Protein AF-A0AA36M8M3-F1 (afdb_monomer_lite)

Radius of gyration: 32.14 Å; chains: 1; bounding box: 84×97×70 Å

Secondary structure (DSSP, 8-state):
--EEEEETTTTEEEPHHHHHHHHHH-SEEEEEE-TT-HHHHHHHHHHHHHHHHHS---EEEEEEEEGGGHHHHHHHHHHHTTT----HHHHHHHHT--TTS-HHHHHHHHHHHHHTT-EEEEEEPPHHHHHHHHT--SPP--SSTTHHHHHHHHHHHH-TT-GGGHHHHHHHHHHHHHHHHHHHHHSPSSEEEEEEHHHH-TTTSGGGGSPTT---EEEEEE-TT----TTT-SEEEEE----S-SSS--S----PPPPPP---------PPPPPPPPP----PPP----------------PPPPPPP------------------------PPP---PPPPPP--PPPPP--------HHHHHHHHHHHHHHHHHHHHH----HHHHHTT--EEEEEEEEE-TTS-EEEEEEEE--S-HHHHHHHHHHHHHTPSPPPPPTTS-SSEEEEEEEEE---

Organism: Cylicocyclus nassatus (NCBI:txid53992)

Foldseek 3Di:
DQFWKAFQVVRDTDDPVRVLVVQLPAQAEEEADQLPDLSSLVVLQVSVVSSVVVHPAAAEEEQQAAQVLFVLLVVVLVVVVVVDDDADVRVCVSSVGDVVRPCVRCRSSVRVCSVSSHRYHYLAHDPVVLVVLQPDPDADDALANCQLVQVLLFCCQQPVPCPVRSRSVLSRQRVSQLSNLVRSQPTRTSYYYYDHLQQQWCRHHNVSNHDPPRDYAYEYEDEPPDDDHCNTHRMYGHGDPPPPPDDDDDDDDDDDDDDDDDPPPPPPPDDDDDDDDDDDDDDDDDDDDDDDDDDDDDDDDDDDDDDDDDDDDDDDDDDDDDDDDDDDDDDDDDDDDDDDDDDDDDDDDDRGDDDDDDDDVVLRVLVSVQVVQQVNLLVVLQDDPPVCVVVQPWFKWKKKFWAFQQQDTPDIDTPDDRVDVSNNVRSRVSSVVSPSGHGRDPSDDPRDIDIDIDTDHDD

pLDDT: mean 72.9, std 25.91, range [24.66, 98.88]

Sequence (459 aa):
MPGKVIDLASGQPLDESMFIQRAAGAQRLLLGERHDLAGDHAGQRWLLQALHQQRPQRALVMEMIASERQPRLQRVQRWLAKGNQAEGPRLQELLDWDARWPWAAYGGLVQDATAAGIALVGGNLSRAEVNRLLASTEPVAFPVAAARQRLSAVVLAQHADAAPMLDGMLAVQYARDRRMAQVLTDAPAPALLVAGRWHVLRGTGVPGHLPPGTPALVIVLASPGEQVDASDADLLIGLHLLPLLLLVHWVATPPALPPPEQDVRISLRLLAPATPPQPIEERQADTPSQAQQARASQPTKSPPPPTPTAAREGELAASETGGRGRQPLPIAPPAAATDASPAPASITAAPPAPDAPPADFQAGAASDQWEARLMARLERYRYYPAAARSRRQQGTAWVRASIDREGRLLALRLEQSSSQPMLDDAALQTFRRAQPLPPIPAELKAPQELVVPVEYYLR

Structure (mmCIF, N/CA/C/O backbone):
data_AF-A0AA36M8M3-F1
#
_entry.id   AF-A0AA36M8M3-F1
#
loop_
_atom_site.group_PDB
_atom_site.id
_atom_site.type_symbol
_atom_site.label_atom_id
_atom_site.label_alt_id
_atom_site.label_comp_id
_atom_site.label_asym_id
_atom_site.label_entity_id
_atom_site.label_seq_id
_atom_site.pdbx_PDB_ins_code
_atom_site.Cartn_x
_atom_site.Cartn_y
_atom_site.Cartn_z
_atom_site.occupancy
_atom_site.B_iso_or_equiv
_atom_site.auth_seq_id
_atom_site.auth_comp_id
_atom_site.auth_asym_id
_atom_site.auth_atom_id
_atom_site.pdbx_PDB_model_num
ATOM 1 N N . MET A 1 1 ? 1.566 14.686 15.088 1.00 70.44 1 MET A N 1
ATOM 2 C CA . MET A 1 1 ? 1.802 14.262 13.685 1.00 70.44 1 MET A CA 1
ATOM 3 C C . MET A 1 1 ? 3.282 13.907 13.463 1.00 70.44 1 MET A C 1
ATOM 5 O O . MET A 1 1 ? 4.123 14.574 14.054 1.00 70.44 1 MET A O 1
ATOM 9 N N . PRO A 1 2 ? 3.633 12.879 12.659 1.00 74.50 2 PRO A N 1
ATOM 10 C CA . PRO A 1 2 ? 5.017 12.413 12.432 1.00 74.50 2 PRO A CA 1
ATOM 11 C C . PRO A 1 2 ? 5.796 13.199 11.353 1.00 74.50 2 PRO A C 1
ATOM 13 O O . PRO A 1 2 ? 6.971 12.931 11.101 1.00 74.50 2 PRO A O 1
ATOM 16 N N . GLY A 1 3 ? 5.148 14.144 10.675 1.00 82.69 3 GLY A N 1
ATOM 17 C CA . GLY A 1 3 ? 5.683 14.854 9.517 1.00 82.69 3 GLY A CA 1
ATOM 18 C C . GLY A 1 3 ? 4.867 16.101 9.197 1.00 82.69 3 GLY A C 1
ATOM 19 O O . GLY A 1 3 ? 3.899 16.405 9.895 1.00 82.69 3 GLY A O 1
ATOM 20 N N . LYS A 1 4 ? 5.216 16.785 8.105 1.00 89.06 4 LYS A N 1
ATOM 21 C CA . LYS A 1 4 ? 4.346 17.787 7.472 1.00 89.06 4 LYS A CA 1
ATOM 22 C C . LYS A 1 4 ? 3.384 17.084 6.517 1.00 89.06 4 LYS A C 1
ATOM 24 O O . LYS A 1 4 ? 3.817 16.237 5.742 1.00 89.06 4 LYS A O 1
ATOM 29 N N . VAL A 1 5 ? 2.111 17.466 6.538 1.00 93.56 5 VAL A N 1
ATOM 30 C CA . VAL A 1 5 ? 1.129 17.024 5.540 1.00 93.56 5 VAL A CA 1
ATOM 31 C C . VAL A 1 5 ? 1.032 18.076 4.447 1.00 93.56 5 VAL A C 1
ATOM 33 O O . VAL A 1 5 ? 0.955 19.262 4.758 1.00 93.56 5 VAL A O 1
ATOM 36 N N . ILE A 1 6 ? 0.993 17.644 3.190 1.00 94.25 6 ILE A N 1
ATOM 37 C CA . ILE A 1 6 ? 0.694 18.480 2.023 1.00 94.25 6 ILE A CA 1
ATOM 38 C C . ILE A 1 6 ? -0.545 17.908 1.328 1.00 94.25 6 ILE A C 1
ATOM 40 O O . ILE A 1 6 ? -0.621 16.701 1.088 1.00 94.25 6 ILE A O 1
ATOM 44 N N . ASP A 1 7 ? -1.506 18.770 1.004 1.00 96.25 7 ASP A N 1
ATOM 45 C CA . ASP A 1 7 ? -2.586 18.465 0.068 1.00 96.25 7 ASP A CA 1
ATOM 46 C C . ASP A 1 7 ? -2.069 18.621 -1.359 1.00 96.25 7 ASP A C 1
ATOM 48 O O . ASP A 1 7 ? -1.742 19.727 -1.794 1.00 96.25 7 ASP A O 1
ATOM 52 N N . LEU A 1 8 ? -1.966 17.509 -2.086 1.00 94.31 8 LEU A N 1
ATOM 53 C CA . LEU A 1 8 ? -1.316 17.496 -3.394 1.00 94.31 8 LEU A CA 1
ATOM 54 C C . LEU A 1 8 ? -2.120 18.264 -4.451 1.00 94.31 8 LEU A C 1
ATOM 56 O O . LEU A 1 8 ? -1.526 18.862 -5.342 1.00 94.31 8 LEU A O 1
ATOM 60 N N . ALA A 1 9 ? -3.448 18.346 -4.313 1.00 94.12 9 ALA A N 1
ATOM 61 C CA . ALA A 1 9 ? -4.297 19.078 -5.254 1.00 94.12 9 ALA A CA 1
ATOM 62 C C . ALA A 1 9 ? -4.133 20.610 -5.169 1.00 94.12 9 ALA A C 1
ATOM 64 O O . ALA A 1 9 ? -4.378 21.309 -6.150 1.00 94.12 9 ALA A O 1
ATOM 65 N N . SER A 1 10 ? -3.730 21.142 -4.009 1.00 94.62 10 SER A N 1
ATOM 66 C CA . SER A 1 10 ? -3.542 22.588 -3.780 1.00 94.62 10 SER A CA 1
ATOM 67 C C . SER A 1 10 ? -2.082 23.000 -3.549 1.00 94.62 10 SER A C 1
ATOM 69 O O . SER A 1 10 ? -1.772 24.195 -3.503 1.00 94.62 10 SER A O 1
ATOM 71 N N . GLY A 1 11 ? -1.186 22.028 -3.353 1.00 92.44 11 GLY A N 1
ATOM 72 C CA . GLY A 1 11 ? 0.197 22.237 -2.924 1.00 92.44 11 GLY A CA 1
ATOM 73 C C . GLY A 1 11 ? 0.335 22.817 -1.509 1.00 92.44 11 GLY A C 1
ATOM 74 O O . GLY A 1 11 ? 1.447 23.146 -1.099 1.00 92.44 11 GLY A O 1
ATOM 75 N N . GLN A 1 12 ? -0.766 22.981 -0.764 1.00 92.88 12 GLN A N 1
ATOM 76 C CA . GLN A 1 12 ? -0.754 23.651 0.536 1.00 92.88 12 GLN A CA 1
ATOM 77 C C . GLN A 1 12 ? -0.472 22.674 1.682 1.00 92.88 12 GLN A C 1
ATOM 79 O O . GLN A 1 12 ? -0.946 21.533 1.657 1.00 92.88 12 GLN A O 1
ATOM 84 N N . PRO A 1 13 ? 0.262 23.105 2.722 1.00 94.06 13 PRO A N 1
ATOM 85 C CA . PRO A 1 13 ? 0.390 22.322 3.937 1.00 94.06 13 PRO A CA 1
ATOM 86 C C . PRO A 1 13 ? -0.951 22.259 4.681 1.00 94.06 13 PRO A C 1
ATOM 88 O O . PRO A 1 13 ? -1.651 23.265 4.792 1.00 94.06 13 PRO A O 1
ATOM 91 N N . LEU A 1 14 ? -1.278 21.095 5.242 1.00 94.62 14 LEU A N 1
ATOM 92 C CA . LEU A 1 14 ? -2.380 20.941 6.195 1.00 94.62 14 LEU A CA 1
ATOM 93 C C . LEU A 1 14 ? -1.826 20.866 7.619 1.00 94.62 14 LEU A C 1
ATOM 95 O O . LEU A 1 14 ? -0.811 20.205 7.863 1.00 94.62 14 LEU A O 1
ATOM 99 N N . ASP A 1 15 ? -2.515 21.500 8.568 1.00 94.19 15 ASP A N 1
ATOM 100 C CA . ASP A 1 15 ? -2.278 21.230 9.984 1.00 94.19 15 ASP A CA 1
ATOM 101 C C . ASP A 1 15 ? -2.835 19.855 10.399 1.00 94.19 15 ASP A C 1
ATOM 103 O O . ASP A 1 15 ? -3.601 19.211 9.675 1.00 94.19 15 ASP A O 1
ATOM 107 N N . GLU A 1 16 ? -2.427 19.396 11.583 1.00 93.38 16 GLU A N 1
ATOM 108 C CA . GLU A 1 16 ? -2.801 18.086 12.123 1.00 93.38 16 GLU A CA 1
ATOM 109 C C . GLU A 1 16 ? -4.321 17.920 12.278 1.00 93.38 16 GLU A C 1
ATOM 111 O O . GLU A 1 16 ? -4.839 16.837 12.009 1.00 93.38 16 GLU A O 1
ATOM 116 N N . SER A 1 17 ? -5.055 18.979 12.633 1.00 93.94 17 SER A N 1
ATOM 117 C CA . SER A 1 17 ? -6.508 18.926 12.822 1.00 93.94 17 SER A CA 1
ATOM 118 C C . SER A 1 17 ? -7.260 18.820 11.493 1.00 93.94 17 SER A C 1
ATOM 120 O O . SER A 1 17 ? -8.102 17.932 11.339 1.00 93.94 17 SER A O 1
ATOM 122 N N . MET A 1 18 ? -6.895 19.638 10.498 1.00 95.62 18 MET A N 1
ATOM 123 C CA . MET A 1 18 ? -7.469 19.596 9.149 1.00 95.62 18 MET A CA 1
ATOM 124 C C . MET A 1 18 ? -7.174 18.263 8.456 1.00 95.62 18 MET A C 1
ATOM 126 O O . MET A 1 18 ? -8.061 17.660 7.843 1.00 95.62 18 MET A O 1
ATOM 130 N N . PHE A 1 19 ? -5.933 17.782 8.574 1.00 96.81 19 PHE A N 1
ATOM 131 C CA . PHE A 1 19 ? -5.524 16.487 8.044 1.00 96.81 19 PHE A CA 1
ATOM 132 C C . PHE A 1 19 ? -6.339 15.344 8.659 1.00 96.81 19 PHE A C 1
ATOM 134 O O . PHE A 1 19 ? -6.935 14.549 7.928 1.00 96.81 19 PHE A O 1
ATOM 141 N N . ILE A 1 20 ? -6.402 15.283 9.993 1.00 96.50 20 ILE A N 1
ATOM 142 C CA . ILE A 1 20 ? -7.135 14.240 10.713 1.00 96.50 20 ILE A CA 1
ATOM 143 C C . ILE A 1 20 ? -8.630 14.296 10.371 1.00 96.50 20 ILE A C 1
ATOM 145 O O . ILE A 1 20 ? -9.223 13.248 10.123 1.00 96.50 20 ILE A O 1
ATOM 149 N N . GLN A 1 21 ? -9.239 15.483 10.285 1.00 96.25 21 GLN A N 1
ATOM 150 C CA . GLN A 1 21 ? -10.648 15.639 9.912 1.00 96.25 21 GLN A CA 1
ATOM 151 C C . GLN A 1 21 ? -10.929 15.104 8.495 1.00 96.25 21 GLN A C 1
ATOM 153 O O . GLN A 1 21 ? -11.882 14.342 8.302 1.00 96.25 21 GLN A O 1
ATOM 158 N N . ARG A 1 22 ? -10.075 15.430 7.511 1.00 96.38 22 ARG A N 1
ATOM 159 C CA . ARG A 1 22 ? -10.176 14.907 6.133 1.00 96.38 22 ARG A CA 1
ATOM 160 C C . ARG A 1 22 ? -9.988 13.389 6.085 1.00 96.38 22 ARG A C 1
ATOM 162 O O . ARG A 1 22 ? -10.770 12.701 5.432 1.00 96.38 22 ARG A O 1
ATOM 169 N N . ALA A 1 23 ? -8.999 12.859 6.804 1.00 97.50 23 ALA A N 1
ATOM 170 C CA . ALA A 1 23 ? -8.724 11.425 6.867 1.00 97.50 23 ALA A CA 1
ATOM 171 C C . ALA A 1 23 ? -9.836 10.636 7.587 1.00 97.50 23 ALA A C 1
ATOM 173 O O . ALA A 1 23 ? -10.206 9.539 7.162 1.00 97.50 23 ALA A O 1
ATOM 174 N N . ALA A 1 24 ? -10.430 11.208 8.637 1.00 97.25 24 ALA A N 1
ATOM 175 C CA . ALA A 1 24 ? -11.559 10.625 9.355 1.00 97.25 24 ALA A CA 1
ATOM 176 C C . ALA A 1 24 ? -12.837 10.570 8.497 1.00 97.25 24 ALA A C 1
ATOM 178 O O . ALA A 1 24 ? -13.593 9.607 8.613 1.00 97.25 24 ALA A O 1
ATOM 179 N N . GLY A 1 25 ? -13.056 11.530 7.592 1.00 97.06 25 GLY A N 1
ATOM 180 C CA . GLY A 1 25 ? -14.197 11.518 6.665 1.00 97.06 25 GLY A CA 1
ATOM 181 C C . GLY A 1 25 ? -14.199 10.356 5.655 1.00 97.06 25 GLY A C 1
ATOM 182 O O . GLY A 1 25 ? -15.254 10.005 5.122 1.00 97.06 25 GLY A O 1
ATOM 183 N N . ALA A 1 26 ? -13.048 9.726 5.398 1.00 97.62 26 ALA A N 1
ATOM 184 C CA . ALA A 1 26 ? -12.915 8.670 4.399 1.00 97.62 26 ALA A CA 1
ATOM 185 C C . ALA A 1 26 ? -13.432 7.299 4.889 1.00 97.62 26 ALA A C 1
ATOM 187 O O . ALA A 1 26 ? -12.993 6.773 5.914 1.00 97.62 26 ALA A O 1
ATOM 188 N N . GLN A 1 27 ? -14.318 6.674 4.102 1.00 97.69 27 GLN A N 1
ATOM 189 C CA . GLN A 1 27 ? -14.813 5.302 4.331 1.00 97.69 27 GLN A CA 1
ATOM 190 C C . GLN A 1 27 ? -13.809 4.220 3.897 1.00 97.69 27 GLN A C 1
ATOM 192 O O . GLN A 1 27 ? -13.818 3.096 4.417 1.00 97.69 27 GLN A O 1
ATOM 197 N N . ARG A 1 28 ? -12.946 4.570 2.937 1.00 98.31 28 ARG A N 1
ATOM 198 C CA . ARG A 1 28 ? -11.810 3.791 2.445 1.00 98.31 28 ARG A CA 1
ATOM 199 C C . ARG A 1 28 ? -10.594 4.709 2.434 1.00 98.31 28 ARG A C 1
ATOM 201 O O . ARG A 1 28 ? -10.620 5.752 1.783 1.00 98.31 28 ARG A O 1
ATOM 208 N N . LEU A 1 29 ? -9.556 4.329 3.167 1.00 98.62 29 LEU A N 1
ATOM 209 C CA . LEU A 1 29 ? -8.282 5.038 3.203 1.00 98.62 29 LEU A CA 1
ATOM 210 C C . LEU A 1 29 ? -7.180 4.059 2.806 1.00 98.62 29 LEU A C 1
ATOM 212 O O . LEU A 1 29 ? -7.146 2.941 3.316 1.00 98.62 29 LEU A O 1
ATOM 216 N N . LEU A 1 30 ? -6.295 4.475 1.908 1.00 98.88 30 LEU A N 1
ATOM 217 C CA . LEU A 1 30 ? -5.091 3.741 1.544 1.00 98.88 30 LEU A CA 1
ATOM 218 C C . LEU A 1 30 ? -3.883 4.531 2.045 1.00 98.88 30 LEU A C 1
ATOM 220 O O . LEU A 1 30 ? -3.779 5.724 1.767 1.00 98.88 30 LEU A O 1
ATOM 224 N N . LEU A 1 31 ? -2.987 3.869 2.771 1.00 98.75 31 LEU A N 1
ATOM 225 C CA . LEU A 1 31 ? -1.735 4.432 3.255 1.00 98.75 31 LEU A CA 1
ATOM 226 C C . LEU A 1 31 ? -0.558 3.682 2.625 1.00 98.75 31 LEU A C 1
ATOM 228 O O . LEU A 1 31 ? -0.352 2.499 2.900 1.00 98.75 31 LEU A O 1
ATOM 232 N N . GLY A 1 32 ? 0.193 4.389 1.784 1.00 96.81 32 GLY A N 1
ATOM 233 C CA . GLY A 1 32 ? 1.379 3.886 1.101 1.00 96.81 32 GLY A CA 1
ATOM 234 C C . GLY A 1 32 ? 2.633 4.060 1.939 1.00 96.81 32 GLY A C 1
ATOM 235 O O . GLY A 1 32 ? 2.974 5.190 2.293 1.00 96.81 32 GLY A O 1
ATOM 236 N N . GLU A 1 33 ? 3.326 2.958 2.207 1.00 91.19 33 GLU A N 1
ATOM 237 C CA . GLU A 1 33 ? 4.606 2.931 2.919 1.00 91.19 33 GLU A CA 1
ATOM 238 C C . GLU A 1 33 ? 5.786 2.498 2.037 1.00 91.19 33 GLU A C 1
ATOM 240 O O . GLU A 1 33 ? 5.624 1.904 0.967 1.00 91.19 33 GLU A O 1
ATOM 245 N N . ARG A 1 34 ? 6.994 2.741 2.545 1.00 88.56 34 ARG A N 1
ATOM 246 C CA . ARG A 1 34 ? 8.229 2.048 2.174 1.00 88.56 34 ARG A CA 1
ATOM 247 C C . ARG A 1 34 ? 8.563 1.072 3.301 1.00 88.56 34 ARG A C 1
ATOM 249 O O . ARG A 1 34 ? 8.795 1.487 4.434 1.00 88.56 34 ARG A O 1
ATOM 256 N N . HIS A 1 35 ? 8.524 -0.226 2.995 1.00 81.38 35 HIS A N 1
ATOM 257 C CA . HIS A 1 35 ? 8.500 -1.302 3.997 1.00 81.38 35 HIS A CA 1
ATOM 258 C C . HIS A 1 35 ? 9.738 -1.380 4.915 1.00 81.38 35 HIS A C 1
ATOM 260 O O . HIS A 1 35 ? 9.701 -2.057 5.942 1.00 81.38 35 HIS A O 1
ATOM 266 N N . ASP A 1 36 ? 10.842 -0.735 4.548 1.00 76.81 36 ASP A N 1
ATOM 267 C CA . ASP A 1 36 ? 12.129 -0.739 5.245 1.00 76.81 36 ASP A CA 1
ATOM 268 C C . ASP A 1 36 ? 12.342 0.476 6.171 1.00 76.81 36 ASP A C 1
ATOM 270 O O . ASP A 1 36 ? 13.250 0.465 7.005 1.00 76.81 36 ASP A O 1
ATOM 274 N N . LEU A 1 37 ? 11.497 1.510 6.081 1.00 81.44 37 LEU A N 1
ATOM 275 C CA . LEU A 1 37 ? 11.687 2.758 6.818 1.00 81.44 37 LEU A CA 1
ATOM 276 C C . LEU A 1 37 ? 10.875 2.809 8.116 1.00 81.44 37 LEU A C 1
ATOM 278 O O . LEU A 1 37 ? 9.662 2.998 8.118 1.00 81.44 37 LEU A O 1
ATOM 282 N N . ALA A 1 38 ? 11.581 2.790 9.250 1.00 81.06 38 ALA A N 1
ATOM 283 C CA . ALA A 1 38 ? 10.986 2.900 10.587 1.00 81.06 38 ALA A CA 1
ATOM 284 C C . ALA A 1 38 ? 10.108 4.157 10.789 1.00 81.06 38 ALA A C 1
ATOM 286 O O . ALA A 1 38 ? 9.175 4.143 11.594 1.00 81.06 38 ALA A O 1
ATOM 287 N N . GLY A 1 39 ? 10.387 5.244 10.058 1.00 84.94 39 GLY A N 1
ATOM 288 C CA . GLY A 1 39 ? 9.549 6.446 10.051 1.00 84.94 39 GLY A CA 1
ATOM 289 C C . GLY A 1 39 ? 8.165 6.206 9.436 1.00 84.94 39 GLY A C 1
ATOM 290 O O . GLY A 1 39 ? 7.172 6.724 9.949 1.00 84.94 39 GLY A O 1
ATOM 291 N N . ASP A 1 40 ? 8.081 5.377 8.394 1.00 89.94 40 ASP A N 1
ATOM 292 C CA . ASP A 1 40 ? 6.823 5.013 7.745 1.00 89.94 40 ASP A CA 1
ATOM 293 C C . ASP A 1 40 ? 5.989 4.132 8.690 1.00 89.94 40 ASP A C 1
ATOM 295 O O . ASP A 1 40 ? 4.802 4.405 8.884 1.00 89.94 40 ASP A O 1
ATOM 299 N N . HIS A 1 41 ? 6.610 3.157 9.371 1.00 90.69 41 HIS A N 1
ATOM 300 C CA . HIS A 1 41 ? 5.949 2.320 10.390 1.00 90.69 41 HIS A CA 1
ATOM 301 C C . HIS A 1 41 ? 5.414 3.147 11.566 1.00 90.69 41 HIS A C 1
ATOM 303 O O . HIS A 1 41 ? 4.274 2.961 12.003 1.00 90.69 41 HIS A O 1
ATOM 309 N N . ALA A 1 42 ? 6.202 4.113 12.053 1.00 89.50 42 ALA A N 1
ATOM 310 C CA . ALA A 1 42 ? 5.757 5.058 13.076 1.00 89.50 42 ALA A CA 1
ATOM 311 C C . ALA A 1 42 ? 4.577 5.917 12.584 1.00 89.50 42 ALA A C 1
ATOM 313 O O . ALA A 1 42 ? 3.621 6.143 13.331 1.00 89.50 42 ALA A O 1
ATOM 314 N N . GLY A 1 43 ? 4.606 6.345 11.316 1.00 93.88 43 GLY A N 1
ATOM 315 C CA . GLY A 1 43 ? 3.529 7.103 10.685 1.00 93.88 43 GLY A CA 1
ATOM 316 C C . GLY A 1 43 ? 2.222 6.320 10.546 1.00 93.88 43 GLY A C 1
ATOM 317 O O . GLY A 1 43 ? 1.161 6.856 10.867 1.00 93.88 43 GLY A O 1
ATOM 318 N N . GLN A 1 44 ? 2.290 5.042 10.160 1.00 97.06 44 GLN A N 1
ATOM 319 C CA . GLN A 1 44 ? 1.135 4.132 10.117 1.00 97.06 44 GLN A CA 1
ATOM 320 C C . GLN A 1 44 ? 0.482 3.988 11.489 1.00 97.06 44 GLN A C 1
ATOM 322 O O . GLN A 1 44 ? -0.736 4.127 11.621 1.00 97.06 44 GLN A O 1
ATOM 327 N N . ARG A 1 45 ? 1.301 3.726 12.516 1.00 96.62 45 ARG A N 1
ATOM 328 C CA . ARG A 1 45 ? 0.830 3.515 13.886 1.00 96.62 45 ARG A CA 1
ATOM 329 C C . ARG A 1 45 ? 0.158 4.771 14.437 1.00 96.62 45 ARG A C 1
ATOM 331 O O . ARG A 1 45 ? -0.962 4.692 14.935 1.00 96.62 45 ARG A O 1
ATOM 338 N N . TRP A 1 46 ? 0.794 5.932 14.269 1.00 96.88 46 TRP A N 1
ATOM 339 C CA . TRP A 1 46 ? 0.205 7.213 14.659 1.00 96.88 46 TRP A CA 1
ATOM 340 C C . TRP A 1 46 ? -1.107 7.500 13.911 1.00 96.88 46 TRP A C 1
ATOM 342 O O . TRP A 1 46 ? -2.082 7.897 14.547 1.00 96.88 46 TRP A O 1
ATOM 352 N N . LEU A 1 47 ? -1.181 7.253 12.594 1.00 97.88 47 LEU A N 1
ATOM 353 C CA . LEU A 1 47 ? -2.407 7.508 11.830 1.00 97.88 47 LEU A CA 1
ATOM 354 C C . LEU A 1 47 ? -3.563 6.610 12.291 1.00 97.88 47 LEU A C 1
ATOM 356 O O . LEU A 1 47 ? -4.679 7.101 12.458 1.00 97.88 47 LEU A O 1
ATOM 360 N N . LEU A 1 48 ? -3.312 5.317 12.531 1.00 98.19 48 LEU A N 1
ATOM 361 C CA . LEU A 1 48 ? -4.333 4.396 13.041 1.00 98.19 48 LEU A CA 1
ATOM 362 C C . LEU A 1 48 ? -4.896 4.881 14.387 1.00 98.19 48 LEU A C 1
ATOM 364 O O . LEU A 1 48 ? -6.115 4.924 14.560 1.00 98.19 48 LEU A O 1
ATOM 368 N N . GLN A 1 49 ? -4.016 5.274 15.313 1.00 96.81 49 GLN A N 1
ATOM 369 C CA . GLN A 1 49 ? -4.395 5.800 16.626 1.00 96.81 49 GLN A CA 1
ATOM 370 C C . GLN A 1 49 ? -5.205 7.101 16.505 1.00 96.81 49 GLN A C 1
ATOM 372 O O . GLN A 1 49 ? -6.282 7.207 17.093 1.00 96.81 49 GLN A O 1
ATOM 377 N N . ALA A 1 50 ? -4.734 8.061 15.703 1.00 96.56 50 ALA A N 1
ATOM 378 C CA . ALA A 1 50 ? -5.406 9.342 15.485 1.00 96.56 50 ALA A CA 1
ATOM 379 C C . ALA A 1 50 ? -6.802 9.169 14.858 1.00 96.56 50 ALA A C 1
ATOM 381 O O . ALA A 1 50 ? -7.768 9.786 15.307 1.00 96.56 50 ALA A O 1
ATOM 382 N N . LEU A 1 51 ? -6.944 8.279 13.868 1.00 97.56 51 LEU A N 1
ATOM 383 C CA . LEU A 1 51 ? -8.240 7.951 13.267 1.00 97.56 51 LEU A CA 1
ATOM 384 C C . LEU A 1 51 ? -9.192 7.296 14.273 1.00 97.56 51 LEU A C 1
ATOM 386 O O . LEU A 1 51 ? -10.367 7.658 14.309 1.00 97.56 51 LEU A O 1
ATOM 390 N N . HIS A 1 52 ? -8.696 6.359 15.090 1.00 95.88 52 HIS A N 1
ATOM 391 C CA . HIS A 1 52 ? -9.505 5.661 16.091 1.00 95.88 52 HIS A CA 1
ATO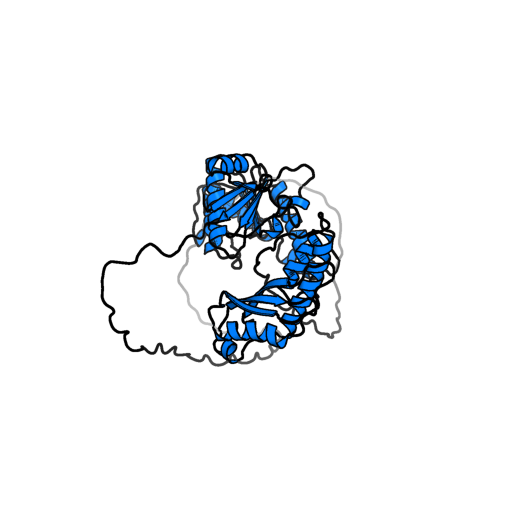M 392 C C . HIS A 1 52 ? -10.012 6.598 17.202 1.00 95.88 52 HIS A C 1
ATOM 394 O O . HIS A 1 52 ? -11.125 6.417 17.689 1.00 95.88 52 HIS A O 1
ATOM 400 N N . GLN A 1 53 ? -9.241 7.631 17.564 1.00 95.56 53 GLN A N 1
ATOM 401 C CA . GLN A 1 53 ? -9.668 8.663 18.520 1.00 95.56 53 GLN A CA 1
ATOM 402 C C . GLN A 1 53 ? -10.814 9.540 17.990 1.00 95.56 53 GLN A C 1
ATOM 404 O O . GLN A 1 53 ? -11.655 9.973 18.773 1.00 95.56 53 GLN A O 1
ATOM 409 N N . GLN A 1 54 ? -10.866 9.798 16.680 1.00 96.75 54 GLN A N 1
ATOM 410 C CA . GLN A 1 54 ? -11.910 10.637 16.072 1.00 96.75 54 GLN A CA 1
ATOM 411 C C . GLN A 1 54 ? -13.177 9.868 15.703 1.00 96.75 54 GLN A C 1
ATOM 413 O O . GLN A 1 54 ? -14.270 10.432 15.686 1.00 96.75 54 GLN A O 1
ATOM 418 N N . ARG A 1 55 ? -13.043 8.589 15.344 1.00 96.12 55 ARG A N 1
ATOM 419 C CA . ARG A 1 55 ? -14.173 7.746 14.949 1.00 96.12 55 ARG A CA 1
ATOM 420 C C . ARG A 1 55 ? -13.855 6.259 15.109 1.00 96.12 55 ARG A C 1
ATOM 422 O O . ARG A 1 55 ? -12.705 5.863 14.927 1.00 96.12 55 ARG A O 1
ATOM 429 N N . PRO A 1 56 ? -14.866 5.392 15.301 1.00 95.12 56 PRO A N 1
ATOM 430 C CA . PRO A 1 56 ? -14.668 3.947 15.262 1.00 95.12 56 PRO A CA 1
ATOM 431 C C . PRO A 1 56 ? -14.000 3.507 13.950 1.00 95.12 56 PRO A C 1
ATOM 433 O O . PRO A 1 56 ? -14.618 3.508 12.886 1.00 95.12 56 PRO A O 1
ATOM 436 N N . GLN A 1 57 ? -12.724 3.128 14.013 1.00 97.44 57 GLN A N 1
ATOM 437 C CA . GLN A 1 57 ? -12.046 2.418 12.929 1.00 97.44 57 GLN A CA 1
ATOM 438 C C . GLN A 1 57 ? -12.535 0.966 12.950 1.00 97.44 57 GLN A C 1
ATOM 440 O O . GLN A 1 57 ? -12.539 0.335 14.006 1.00 97.44 57 GLN A O 1
ATOM 445 N N . ARG A 1 58 ? -12.994 0.436 11.812 1.00 97.81 58 ARG A N 1
ATOM 446 C CA . ARG A 1 58 ? -13.692 -0.860 11.775 1.00 97.81 58 ARG A CA 1
ATOM 447 C C . ARG A 1 58 ? -12.849 -1.980 11.186 1.00 97.81 58 ARG A C 1
ATOM 449 O O . ARG A 1 58 ? -12.973 -3.108 11.657 1.00 97.81 58 ARG A O 1
ATOM 456 N N . ALA A 1 59 ? -11.960 -1.673 10.244 1.00 98.44 59 ALA A N 1
ATOM 457 C CA . ALA A 1 59 ? -10.998 -2.635 9.714 1.00 98.44 59 ALA A CA 1
ATOM 458 C C . ALA A 1 59 ? -9.611 -2.028 9.451 1.00 98.44 59 ALA A C 1
ATOM 460 O O . ALA A 1 59 ? -9.491 -0.857 9.081 1.00 98.44 59 ALA A O 1
ATOM 461 N N . LEU A 1 60 ? -8.580 -2.858 9.598 1.00 98.69 60 LEU A N 1
ATOM 462 C CA . LEU A 1 60 ? -7.220 -2.636 9.121 1.00 98.69 60 LEU A CA 1
ATOM 463 C C . LEU A 1 60 ? -6.867 -3.789 8.169 1.00 98.69 60 LEU A C 1
ATOM 465 O O . LEU A 1 60 ? -6.721 -4.940 8.585 1.00 98.69 60 LEU A O 1
ATOM 469 N N . VAL A 1 61 ? -6.765 -3.469 6.884 1.00 98.75 61 VAL A N 1
ATOM 470 C CA . VAL A 1 61 ? -6.311 -4.369 5.823 1.00 98.75 61 VAL A CA 1
ATOM 471 C C . VAL A 1 61 ? -4.798 -4.211 5.686 1.00 98.75 61 VAL A C 1
ATOM 473 O O . VAL A 1 61 ? -4.298 -3.089 5.639 1.00 98.75 61 VAL A O 1
ATOM 476 N N . MET A 1 62 ? -4.062 -5.320 5.632 1.00 98.62 62 MET A N 1
ATOM 477 C CA . MET A 1 62 ? -2.596 -5.301 5.568 1.00 98.62 62 MET A CA 1
ATOM 478 C C . MET A 1 62 ? -2.086 -6.161 4.414 1.00 98.62 62 MET A C 1
ATOM 480 O O . MET A 1 62 ? -2.387 -7.356 4.350 1.00 98.62 62 MET A O 1
ATOM 484 N N . GLU A 1 63 ? -1.255 -5.585 3.547 1.00 97.12 63 GLU A N 1
ATOM 485 C CA . GLU A 1 63 ? -0.522 -6.323 2.506 1.00 97.12 63 GLU A CA 1
ATOM 486 C C . GLU A 1 63 ? 0.418 -7.392 3.106 1.00 97.12 63 GLU A C 1
ATOM 488 O O . GLU A 1 63 ? 0.674 -8.447 2.526 1.00 97.12 63 GLU A O 1
ATOM 493 N N . MET A 1 64 ? 0.882 -7.164 4.331 1.00 95.94 64 MET A N 1
ATOM 494 C CA . MET A 1 64 ? 1.808 -8.040 5.043 1.00 95.94 64 MET A CA 1
ATOM 495 C C . MET A 1 64 ? 1.173 -9.393 5.425 1.00 95.94 64 MET A C 1
ATOM 497 O O . MET A 1 64 ? 1.872 -10.359 5.735 1.00 95.94 64 MET A O 1
ATOM 501 N N . ILE A 1 65 ? -0.160 -9.491 5.369 1.00 93.88 65 ILE A N 1
ATOM 502 C CA . ILE A 1 65 ? -0.930 -10.686 5.712 1.00 93.88 65 ILE A CA 1
ATOM 503 C C . ILE A 1 65 ? -1.501 -11.315 4.431 1.00 93.88 65 ILE A C 1
ATOM 505 O O . ILE A 1 65 ? -2.397 -10.777 3.776 1.00 93.88 65 ILE A O 1
ATOM 509 N N . ALA A 1 66 ? -0.999 -12.505 4.108 1.00 89.50 66 ALA A N 1
ATOM 510 C CA . ALA A 1 66 ? -1.445 -13.319 2.982 1.00 89.50 66 ALA A CA 1
ATOM 511 C C . ALA A 1 66 ? -2.769 -14.060 3.278 1.00 89.50 66 ALA A C 1
ATOM 513 O O . ALA A 1 66 ? -3.037 -14.460 4.416 1.00 89.50 66 ALA A O 1
ATOM 514 N N . SER A 1 67 ? -3.616 -14.229 2.258 1.00 90.75 67 SER A N 1
ATOM 515 C CA . SER A 1 67 ? -5.003 -14.714 2.397 1.00 90.75 67 SER A CA 1
ATOM 516 C C . SER A 1 67 ? -5.181 -16.086 3.073 1.00 90.75 67 SER A C 1
ATOM 518 O O . SER A 1 67 ? -6.169 -16.291 3.779 1.00 90.75 67 SER A O 1
ATOM 520 N N . GLU A 1 68 ? -4.221 -17.006 2.956 1.00 88.94 68 GLU A N 1
ATOM 521 C CA . GLU A 1 68 ? -4.221 -18.305 3.646 1.00 88.94 68 GLU A CA 1
ATOM 522 C C . GLU A 1 68 ? -4.122 -18.171 5.175 1.00 88.94 68 GLU A C 1
ATOM 524 O O . GLU A 1 68 ? -4.541 -19.071 5.906 1.00 88.94 68 GLU A O 1
ATOM 529 N N . ARG A 1 69 ? -3.647 -17.023 5.681 1.00 91.38 69 ARG A N 1
ATOM 530 C CA . ARG A 1 69 ? -3.619 -16.708 7.118 1.00 91.38 69 ARG A CA 1
ATOM 531 C C . ARG A 1 69 ? -4.972 -16.210 7.644 1.00 91.38 69 ARG A C 1
ATOM 533 O O . ARG A 1 69 ? -5.203 -16.271 8.855 1.00 91.38 69 ARG A O 1
ATOM 540 N N . GLN A 1 70 ? -5.906 -15.792 6.779 1.00 92.50 70 GLN A N 1
ATOM 541 C CA . GLN A 1 70 ? -7.194 -15.205 7.189 1.00 92.50 70 GLN A CA 1
ATOM 542 C C . GLN A 1 70 ? -8.023 -16.100 8.140 1.00 92.50 70 GLN A C 1
ATOM 544 O O . GLN A 1 70 ? -8.525 -15.581 9.142 1.00 92.50 70 GLN A O 1
ATOM 549 N N . PRO A 1 71 ? -8.134 -17.434 7.948 1.00 94.00 71 PRO A N 1
ATOM 550 C CA . PRO A 1 71 ? -8.867 -18.292 8.881 1.00 94.00 71 PRO A CA 1
ATOM 551 C C . PRO A 1 71 ? -8.217 -18.376 10.269 1.00 94.00 71 PRO A C 1
ATOM 553 O O . PRO A 1 71 ? -8.918 -18.564 11.265 1.00 94.00 71 PRO A O 1
ATOM 556 N N . ARG A 1 72 ? -6.883 -18.245 10.365 1.00 94.00 72 ARG A N 1
ATOM 557 C CA . ARG A 1 72 ? -6.164 -18.185 11.649 1.00 94.00 72 ARG A CA 1
ATOM 558 C C . ARG A 1 72 ? -6.381 -16.832 12.317 1.00 94.00 72 ARG A C 1
ATOM 560 O O . ARG A 1 72 ? -6.780 -16.793 13.479 1.00 94.00 72 ARG A O 1
ATOM 567 N N . LEU A 1 73 ? -6.245 -15.752 11.554 1.00 93.94 73 LEU A N 1
ATOM 568 C CA . LEU A 1 73 ? -6.499 -14.378 11.984 1.00 93.94 73 LEU A CA 1
ATOM 569 C C . LEU A 1 73 ? -7.918 -14.206 12.564 1.00 93.94 73 LEU A C 1
ATOM 571 O O . LEU A 1 73 ? -8.090 -13.627 13.634 1.00 93.94 73 LEU A O 1
ATOM 575 N N . GLN A 1 74 ? -8.935 -14.798 11.931 1.00 94.88 74 GLN A N 1
ATOM 576 C CA . GLN A 1 74 ? -10.317 -14.826 12.436 1.00 94.88 74 GLN A CA 1
ATOM 577 C C . GLN A 1 74 ? -10.514 -15.690 13.695 1.00 94.88 74 GLN A C 1
ATOM 579 O O . GLN A 1 74 ? -11.465 -15.464 14.447 1.00 94.88 74 GLN A O 1
ATOM 584 N N . ARG A 1 75 ? -9.682 -16.713 13.941 1.00 96.94 75 ARG A N 1
ATOM 585 C CA . ARG A 1 75 ? -9.717 -17.469 15.209 1.00 96.94 75 ARG A CA 1
ATOM 586 C C . ARG A 1 75 ? -9.118 -16.649 16.346 1.00 96.94 75 ARG A C 1
ATOM 588 O O . ARG A 1 75 ? -9.746 -16.566 17.395 1.00 96.94 75 ARG A O 1
ATOM 595 N N . VAL A 1 76 ? -7.968 -16.008 16.120 1.00 96.00 76 VAL A N 1
ATOM 596 C CA . VAL A 1 76 ? -7.307 -15.157 17.125 1.00 96.00 76 VAL A CA 1
ATOM 597 C C . VAL A 1 76 ? -8.198 -13.977 17.506 1.00 96.00 76 VAL A C 1
ATOM 599 O O . VAL A 1 76 ? -8.469 -13.790 18.685 1.00 96.00 76 VAL A O 1
ATOM 602 N N . GLN A 1 77 ? -8.764 -13.256 16.534 1.00 94.62 77 GLN A N 1
ATOM 603 C CA . GLN A 1 77 ? -9.673 -12.137 16.818 1.00 94.62 77 GLN A CA 1
ATOM 604 C C . GLN A 1 77 ? -10.920 -12.563 17.609 1.00 94.62 77 GLN A C 1
ATOM 606 O O . GLN A 1 77 ? -11.285 -11.903 18.576 1.00 94.62 77 GLN A O 1
ATOM 611 N N . ARG A 1 78 ? -11.544 -13.704 17.274 1.00 96.25 78 ARG A N 1
ATOM 612 C CA . ARG A 1 78 ? -12.675 -14.250 18.054 1.00 96.25 78 ARG A CA 1
ATOM 613 C C . ARG A 1 78 ? -12.284 -14.738 19.450 1.00 96.25 78 ARG A C 1
ATOM 615 O O . ARG A 1 78 ? -13.150 -14.826 20.314 1.00 96.25 78 ARG A O 1
ATOM 622 N N . TRP A 1 79 ? -11.022 -15.099 19.667 1.00 96.94 79 TRP A N 1
ATOM 623 C CA . TRP A 1 79 ? -10.499 -15.467 20.981 1.00 96.94 79 TRP A CA 1
ATOM 624 C C . TRP A 1 79 ? -10.232 -14.217 21.831 1.00 96.94 79 TRP A C 1
ATOM 626 O O . TRP A 1 79 ? -10.715 -14.149 22.961 1.00 96.94 79 TRP A O 1
ATOM 636 N N . LEU A 1 80 ? -9.594 -13.188 21.263 1.00 95.38 80 LEU A N 1
ATOM 637 C CA . LEU A 1 80 ? -9.402 -11.878 21.903 1.00 95.38 80 LEU A CA 1
ATOM 638 C C . LEU A 1 80 ? -10.745 -11.225 22.276 1.00 95.38 80 LEU A C 1
ATOM 640 O O . LEU A 1 80 ? -10.937 -10.814 23.416 1.00 95.38 80 LEU A O 1
ATOM 644 N N . ALA A 1 81 ? -11.733 -11.255 21.374 1.00 94.06 81 ALA A N 1
ATOM 645 C CA . ALA A 1 81 ? -13.083 -10.728 21.612 1.00 94.06 81 ALA A CA 1
ATOM 646 C C . ALA A 1 81 ? -13.856 -11.412 22.765 1.00 94.06 81 ALA A C 1
ATOM 648 O O . ALA A 1 81 ? -14.904 -10.919 23.173 1.00 94.06 81 ALA A O 1
ATOM 649 N N . LYS A 1 82 ? -13.356 -12.531 23.310 1.00 96.31 82 LYS A N 1
ATOM 650 C CA . LYS A 1 82 ? -13.874 -13.170 24.536 1.00 96.31 82 LYS A CA 1
ATOM 651 C C . LYS A 1 82 ? -13.182 -12.678 25.820 1.00 96.31 82 LYS A C 1
ATOM 653 O O . LYS A 1 82 ? -13.312 -13.325 26.852 1.00 96.31 82 LYS A O 1
ATOM 658 N N . GLY A 1 83 ? -12.427 -11.580 25.755 1.00 94.81 83 GLY A N 1
ATOM 659 C CA . GLY A 1 83 ? -11.676 -11.018 26.884 1.00 94.81 83 GLY A CA 1
ATOM 660 C C . GLY A 1 83 ? -10.308 -11.664 27.124 1.00 94.81 83 GLY A C 1
ATOM 661 O O . GLY A 1 83 ? -9.698 -11.422 28.161 1.00 94.81 83 GLY A O 1
ATOM 662 N N . ASN A 1 84 ? -9.813 -12.485 26.192 1.00 95.56 84 ASN A N 1
ATOM 663 C CA . ASN A 1 84 ? -8.453 -13.018 26.279 1.00 95.56 84 ASN A CA 1
ATOM 664 C C . ASN A 1 84 ? -7.437 -11.965 25.815 1.00 95.56 84 ASN A C 1
ATOM 666 O O . ASN A 1 84 ? -7.734 -11.164 24.931 1.00 95.56 84 ASN A O 1
ATOM 670 N N . GLN A 1 85 ? -6.222 -12.013 26.359 1.00 92.44 85 GLN A N 1
ATOM 671 C CA . GLN A 1 85 ? -5.146 -11.074 26.038 1.00 92.44 85 GLN A CA 1
ATOM 672 C C . GLN A 1 85 ? -3.939 -11.798 25.435 1.00 92.44 85 GLN A C 1
ATOM 674 O O . GLN A 1 85 ? -3.574 -12.895 25.863 1.00 92.44 85 GLN A O 1
ATOM 679 N N . ALA A 1 86 ? -3.308 -11.172 24.443 1.00 92.44 86 ALA A N 1
ATOM 680 C CA . ALA A 1 86 ? -2.007 -11.570 23.924 1.00 92.44 86 ALA A CA 1
ATOM 681 C C . ALA A 1 86 ? -1.305 -10.365 23.299 1.00 92.44 86 ALA A C 1
ATOM 683 O O . ALA A 1 86 ? -1.892 -9.652 22.490 1.00 92.44 86 ALA A O 1
ATOM 684 N N . GLU A 1 87 ? -0.031 -10.192 23.632 1.00 91.69 87 GLU A N 1
ATOM 685 C CA . GLU A 1 87 ? 0.807 -9.082 23.178 1.00 91.69 87 GLU A CA 1
ATOM 686 C C . GLU A 1 87 ? 2.195 -9.597 22.774 1.00 91.69 87 GLU A C 1
ATOM 688 O O . GLU A 1 87 ? 2.521 -10.775 22.973 1.00 91.69 87 GLU A O 1
ATOM 693 N N . GLY A 1 88 ? 3.021 -8.723 22.191 1.00 92.56 88 GLY A N 1
ATOM 694 C CA . GLY A 1 88 ? 4.429 -9.014 21.921 1.00 92.56 88 GLY A CA 1
ATOM 695 C C . GLY A 1 88 ? 4.644 -10.317 21.130 1.00 92.56 88 GLY A C 1
ATOM 696 O O . GLY A 1 88 ? 3.899 -10.585 20.181 1.00 92.56 88 GLY A O 1
ATOM 697 N N . PRO A 1 89 ? 5.634 -11.146 21.515 1.00 92.94 89 PRO A N 1
ATOM 698 C CA . PRO A 1 89 ? 5.899 -12.437 20.876 1.00 92.94 89 PRO A CA 1
ATOM 699 C C . PRO A 1 89 ? 4.717 -13.417 20.924 1.00 92.94 89 PRO A C 1
ATOM 701 O O . PRO A 1 89 ? 4.558 -14.229 20.015 1.00 92.94 89 PRO A O 1
ATOM 704 N N . ARG A 1 90 ? 3.851 -13.344 21.947 1.00 93.81 90 ARG A N 1
ATOM 705 C CA . ARG A 1 90 ? 2.705 -14.259 22.058 1.00 93.81 90 ARG A CA 1
ATOM 706 C C . ARG A 1 90 ? 1.635 -13.948 21.017 1.00 93.81 90 ARG A C 1
ATOM 708 O O . ARG A 1 90 ? 1.060 -14.871 20.445 1.00 93.81 90 ARG A O 1
ATOM 715 N N . LEU A 1 91 ? 1.387 -12.668 20.735 1.00 93.88 91 LEU A N 1
ATOM 716 C CA . LEU A 1 91 ? 0.493 -12.280 19.643 1.00 93.88 91 LEU A CA 1
ATOM 717 C C . LEU A 1 91 ? 1.081 -12.679 18.281 1.00 93.88 91 LEU A C 1
ATOM 719 O O . LEU A 1 91 ? 0.366 -13.249 17.461 1.00 93.88 91 LEU A O 1
ATOM 723 N N . GLN A 1 92 ? 2.386 -12.466 18.077 1.00 95.56 92 GLN A N 1
ATOM 724 C CA . GLN A 1 92 ? 3.112 -12.883 16.870 1.00 95.56 92 GLN A CA 1
ATOM 725 C C . GLN A 1 92 ? 2.936 -14.387 16.577 1.00 95.56 92 GLN A C 1
ATOM 727 O O . GLN A 1 92 ? 2.578 -14.773 15.462 1.00 95.56 92 GLN A O 1
ATOM 732 N N . GLU A 1 93 ? 3.134 -15.234 17.592 1.00 93.56 93 GLU A N 1
ATOM 733 C CA . GLU A 1 93 ? 2.962 -16.691 17.522 1.00 93.56 93 GLU A CA 1
ATOM 734 C C . GLU A 1 93 ? 1.498 -17.090 17.262 1.00 93.56 93 GLU A C 1
ATOM 736 O O . GLU A 1 93 ? 1.206 -17.912 16.388 1.00 93.56 93 GLU A O 1
ATOM 741 N N . LEU A 1 94 ? 0.541 -16.492 17.982 1.00 93.06 94 LEU A N 1
ATOM 742 C CA . LEU A 1 94 ? -0.884 -16.787 17.804 1.00 93.06 94 LEU A CA 1
ATOM 743 C C . LEU A 1 94 ? -1.367 -16.447 16.394 1.00 93.06 94 LEU A C 1
ATOM 745 O O . LEU A 1 94 ? -2.128 -17.221 15.813 1.00 93.06 94 LEU A O 1
ATOM 749 N N . LEU A 1 95 ? -0.893 -15.342 15.820 1.00 91.75 95 LEU A N 1
ATOM 750 C CA . LEU A 1 95 ? -1.197 -14.947 14.447 1.00 91.75 95 LEU A CA 1
ATOM 751 C C . LEU A 1 95 ? -0.491 -15.818 13.396 1.00 91.75 95 LEU A C 1
ATOM 753 O O . LEU A 1 95 ? -0.977 -15.877 12.269 1.00 91.75 95 LEU A O 1
ATOM 757 N N . ASP A 1 96 ? 0.587 -16.523 13.770 1.00 90.44 96 ASP A N 1
ATOM 758 C CA . ASP A 1 96 ? 1.574 -17.091 12.837 1.00 90.44 96 ASP A CA 1
ATOM 759 C C . ASP A 1 96 ? 2.034 -16.000 11.866 1.00 90.44 96 ASP A C 1
ATOM 761 O O . ASP A 1 96 ? 1.733 -16.011 10.670 1.00 90.44 96 ASP A O 1
ATOM 765 N N . TRP A 1 97 ? 2.651 -14.963 12.436 1.00 91.31 97 TRP A N 1
ATOM 766 C CA . TRP A 1 97 ? 3.138 -13.821 11.675 1.00 91.31 97 TRP A CA 1
ATOM 767 C C . TRP A 1 97 ? 4.257 -14.241 10.718 1.00 91.31 97 TRP A C 1
ATOM 769 O O . TRP A 1 97 ? 5.173 -14.976 11.088 1.00 91.31 97 TRP A O 1
ATOM 779 N N . ASP A 1 98 ? 4.199 -13.755 9.480 1.00 85.00 98 ASP A N 1
ATOM 780 C CA . ASP A 1 98 ? 5.168 -14.125 8.457 1.00 85.00 98 ASP A CA 1
ATOM 781 C C . ASP A 1 98 ? 6.523 -13.458 8.726 1.00 85.00 98 ASP A C 1
ATOM 783 O O . ASP A 1 98 ? 6.646 -12.236 8.678 1.00 85.00 98 ASP A O 1
ATOM 787 N N . ALA A 1 99 ? 7.551 -14.265 8.999 1.00 82.50 99 ALA A N 1
ATOM 788 C CA . ALA A 1 99 ? 8.874 -13.789 9.408 1.00 82.50 99 ALA A CA 1
ATOM 789 C C . ALA A 1 99 ? 9.603 -12.926 8.357 1.00 82.50 99 ALA A C 1
ATOM 791 O O . ALA A 1 99 ? 10.601 -12.291 8.691 1.00 82.50 99 ALA A O 1
ATOM 792 N N . ARG A 1 100 ? 9.113 -12.872 7.107 1.00 81.31 100 ARG A N 1
ATOM 793 C CA . ARG A 1 100 ? 9.604 -11.934 6.081 1.00 81.31 100 ARG A CA 1
ATOM 794 C C . ARG A 1 100 ? 9.286 -10.474 6.413 1.00 81.31 100 ARG A C 1
ATOM 796 O O . ARG A 1 100 ? 10.006 -9.591 5.965 1.00 81.31 100 ARG A O 1
ATOM 803 N N . TRP A 1 101 ? 8.242 -10.229 7.202 1.00 84.75 101 TRP A N 1
ATOM 804 C CA . TRP A 1 101 ? 7.871 -8.905 7.690 1.00 84.75 101 TRP A CA 1
ATOM 805 C C . TRP A 1 101 ? 8.378 -8.744 9.127 1.00 84.75 101 TRP A C 1
ATOM 807 O O . TRP A 1 101 ? 7.883 -9.445 10.015 1.00 84.75 101 TRP A O 1
ATOM 817 N N . PRO A 1 102 ? 9.343 -7.852 9.412 1.00 87.62 102 PRO A N 1
ATOM 818 C CA . PRO A 1 102 ? 9.905 -7.729 10.753 1.00 87.62 102 PRO A CA 1
ATOM 819 C C . PRO A 1 102 ? 8.830 -7.390 11.793 1.00 87.62 102 PRO A C 1
ATOM 821 O O . PRO A 1 102 ? 8.174 -6.352 11.716 1.00 87.62 102 PRO A O 1
ATOM 824 N N . TRP A 1 103 ? 8.663 -8.236 12.814 1.00 91.88 103 TRP A N 1
ATOM 825 C CA . TRP A 1 103 ? 7.680 -7.975 13.877 1.00 91.88 103 TRP A CA 1
ATOM 826 C C . TRP A 1 103 ? 7.992 -6.692 14.665 1.00 91.88 103 TRP A C 1
ATOM 828 O O . TRP A 1 103 ? 7.079 -6.035 15.151 1.00 91.88 103 TRP A O 1
ATOM 838 N N . ALA A 1 104 ? 9.263 -6.283 14.728 1.00 91.12 104 ALA A N 1
ATOM 839 C CA . ALA A 1 104 ? 9.665 -5.003 15.311 1.00 91.12 104 ALA A CA 1
ATOM 840 C C . ALA A 1 104 ? 9.087 -3.779 14.565 1.00 91.12 104 ALA A C 1
ATOM 842 O O . ALA A 1 104 ? 8.848 -2.756 15.197 1.00 91.12 104 ALA A O 1
ATOM 843 N N . ALA A 1 105 ? 8.832 -3.895 13.256 1.00 87.75 105 ALA A N 1
ATOM 844 C CA . ALA A 1 105 ? 8.209 -2.850 12.444 1.00 87.75 105 ALA A CA 1
ATOM 845 C C . ALA A 1 105 ? 6.676 -2.864 12.583 1.00 87.75 105 ALA A C 1
ATOM 847 O O . ALA A 1 105 ? 6.060 -1.876 12.978 1.00 87.75 105 ALA A O 1
ATOM 848 N N . TYR A 1 106 ? 6.055 -4.015 12.312 1.00 96.31 106 TYR A N 1
ATOM 849 C CA . TYR A 1 106 ? 4.596 -4.116 12.162 1.00 96.31 106 TYR A CA 1
ATOM 850 C C . TYR A 1 106 ? 3.844 -4.516 13.436 1.00 96.31 106 TYR A C 1
ATOM 852 O O . TYR A 1 106 ? 2.645 -4.261 13.554 1.00 96.31 106 TYR A O 1
ATOM 860 N N . GLY A 1 107 ? 4.522 -5.127 14.409 1.00 96.06 107 GLY A N 1
ATOM 861 C CA . GLY A 1 107 ? 3.894 -5.701 15.598 1.00 96.06 107 GLY A CA 1
ATOM 862 C C . GLY A 1 107 ? 3.154 -4.677 16.454 1.00 96.06 107 GLY A C 1
ATOM 863 O O . GLY A 1 107 ? 2.086 -4.990 16.969 1.00 96.06 107 GLY A O 1
ATOM 864 N N . GLY A 1 108 ? 3.659 -3.442 16.550 1.00 96.75 108 GLY A N 1
ATOM 865 C CA . GLY A 1 108 ? 2.981 -2.356 17.268 1.00 96.75 108 GLY A CA 1
ATOM 866 C C . GLY A 1 108 ? 1.668 -1.920 16.607 1.00 96.75 108 GLY A C 1
ATOM 867 O O . GLY A 1 108 ? 0.674 -1.724 17.298 1.00 96.75 108 GLY A O 1
ATOM 868 N N . LEU A 1 109 ? 1.631 -1.841 15.272 1.00 97.94 109 LEU A N 1
ATOM 869 C CA . LEU A 1 109 ? 0.414 -1.532 14.510 1.00 97.94 109 LEU A CA 1
ATOM 870 C C . LEU A 1 109 ? -0.640 -2.646 14.661 1.00 97.94 109 LEU A C 1
ATOM 872 O O . LEU A 1 109 ? -1.824 -2.374 14.854 1.00 97.94 109 LEU A O 1
ATOM 876 N N . VAL A 1 110 ? -0.194 -3.905 14.616 1.00 97.81 110 VAL A N 1
ATOM 877 C CA . VAL A 1 110 ? -1.038 -5.094 14.820 1.00 97.81 110 VAL A CA 1
ATOM 878 C C . VAL A 1 110 ? -1.602 -5.137 16.244 1.00 97.81 110 VAL A C 1
ATOM 880 O O . VAL A 1 110 ? -2.797 -5.379 16.412 1.00 97.81 110 VAL A O 1
ATOM 883 N N . GLN A 1 111 ? -0.771 -4.873 17.258 1.00 96.69 111 GLN A N 1
ATOM 884 C CA . GLN A 1 111 ? -1.181 -4.801 18.665 1.00 96.69 111 GLN A CA 1
ATOM 885 C C . GLN A 1 111 ? -2.258 -3.738 18.872 1.00 96.69 111 GLN A C 1
ATOM 887 O O . GLN A 1 111 ? -3.338 -4.077 19.355 1.00 96.69 111 GLN A O 1
ATOM 892 N N . ASP A 1 112 ? -2.011 -2.501 18.431 1.00 96.31 112 ASP A N 1
ATOM 893 C CA . ASP A 1 112 ? -2.963 -1.392 18.551 1.00 96.31 112 ASP A CA 1
ATOM 894 C C . ASP A 1 112 ? -4.314 -1.737 17.916 1.00 96.31 112 ASP A C 1
ATOM 896 O O . ASP A 1 112 ? -5.358 -1.548 18.540 1.00 96.31 112 ASP A O 1
ATOM 900 N N . ALA A 1 113 ? -4.304 -2.311 16.707 1.00 96.88 113 ALA A N 1
ATOM 901 C CA . ALA A 1 113 ? -5.520 -2.748 16.033 1.00 96.88 113 ALA A CA 1
ATOM 902 C C . ALA A 1 113 ? -6.284 -3.808 16.843 1.00 96.88 113 ALA A C 1
ATOM 904 O O . ALA A 1 113 ? -7.493 -3.676 17.042 1.00 96.88 113 ALA A O 1
ATOM 905 N N . THR A 1 114 ? -5.592 -4.833 17.356 1.00 94.56 114 THR A N 1
ATOM 906 C CA . THR A 1 114 ? -6.235 -5.880 18.166 1.00 94.56 114 THR A CA 1
ATOM 907 C C . THR A 1 114 ? -6.766 -5.378 19.506 1.00 94.56 114 THR A C 1
ATOM 909 O O . THR A 1 114 ? -7.873 -5.756 19.885 1.00 94.56 114 THR A O 1
ATOM 912 N N . ALA A 1 115 ? -6.025 -4.509 20.199 1.00 92.88 115 ALA A N 1
ATOM 913 C CA . ALA A 1 115 ? -6.427 -3.930 21.480 1.00 92.88 115 ALA A CA 1
ATOM 914 C C . ALA A 1 115 ? -7.645 -3.004 21.327 1.00 92.88 115 ALA A C 1
ATOM 916 O O . ALA A 1 115 ? -8.544 -3.011 22.165 1.00 92.88 115 ALA A O 1
ATOM 917 N N . ALA A 1 116 ? -7.715 -2.271 20.214 1.00 94.19 116 ALA A N 1
ATOM 918 C CA . ALA A 1 116 ? -8.833 -1.407 19.847 1.00 94.19 116 ALA A CA 1
ATOM 919 C C . ALA A 1 116 ? -10.042 -2.156 19.235 1.00 94.19 116 ALA A C 1
ATOM 921 O O . ALA A 1 116 ? -11.017 -1.522 18.826 1.00 94.19 116 ALA A O 1
ATOM 922 N N . GLY A 1 117 ? -9.993 -3.491 19.126 1.00 94.12 117 GLY A N 1
ATOM 923 C CA . GLY A 1 117 ? -11.064 -4.301 18.528 1.00 94.12 117 GLY A CA 1
ATOM 924 C C . GLY A 1 117 ? -11.275 -4.073 17.023 1.00 94.12 117 GLY A C 1
ATOM 925 O O . GLY A 1 117 ? -12.341 -4.394 16.493 1.00 94.12 117 GLY A O 1
ATOM 926 N N . ILE A 1 118 ? -10.280 -3.511 16.332 1.00 97.38 118 ILE A N 1
ATOM 927 C CA . ILE A 1 118 ? -10.309 -3.228 14.894 1.00 97.38 118 ILE A CA 1
ATOM 928 C C . ILE A 1 118 ? -10.110 -4.543 14.135 1.00 97.38 118 ILE A C 1
ATOM 930 O O . ILE A 1 118 ? -9.183 -5.300 14.423 1.00 97.38 118 ILE A O 1
ATOM 934 N N . ALA A 1 119 ? -10.958 -4.817 13.138 1.00 96.94 119 ALA A N 1
ATOM 935 C CA . ALA A 1 119 ? -10.869 -6.062 12.387 1.00 96.94 119 ALA A CA 1
ATOM 936 C C . ALA A 1 119 ? -9.590 -6.107 11.531 1.00 96.94 119 ALA A C 1
ATOM 938 O O . ALA A 1 119 ? -9.470 -5.376 10.549 1.00 96.94 119 ALA A O 1
ATOM 939 N N . LEU A 1 120 ? -8.652 -6.989 11.872 1.00 97.25 120 LEU A N 1
ATOM 940 C CA . LEU A 1 120 ? -7.487 -7.290 11.043 1.00 97.25 120 LEU A CA 1
ATOM 941 C C . LEU A 1 120 ? -7.887 -8.182 9.862 1.00 97.25 120 LEU A C 1
ATOM 943 O O . LEU A 1 120 ? -8.531 -9.227 10.042 1.00 97.25 120 LEU A O 1
ATOM 947 N N . VAL A 1 121 ? -7.458 -7.791 8.661 1.00 98.00 121 VAL A N 1
ATOM 948 C CA . VAL A 1 121 ? -7.767 -8.489 7.406 1.00 98.00 121 VAL A CA 1
ATOM 949 C C . VAL A 1 121 ? -6.524 -8.605 6.520 1.00 98.00 121 VAL A C 1
ATOM 951 O O . VAL A 1 121 ? -5.768 -7.649 6.352 1.00 98.00 121 VAL A O 1
ATOM 954 N N . GLY A 1 122 ? -6.312 -9.784 5.937 1.00 97.00 122 GLY A N 1
ATOM 955 C CA . GLY A 1 122 ? -5.239 -10.040 4.984 1.00 97.00 122 GLY A CA 1
ATOM 956 C C . GLY A 1 122 ? -5.552 -9.503 3.598 1.00 97.00 122 GLY A C 1
ATOM 957 O O . GLY A 1 122 ? -6.507 -9.947 2.964 1.00 97.00 122 GLY A O 1
ATOM 958 N N . GLY A 1 123 ? -4.740 -8.556 3.131 1.00 94.88 123 GLY A N 1
ATOM 959 C CA . GLY A 1 123 ? -4.888 -7.936 1.817 1.00 94.88 123 GLY A CA 1
ATOM 960 C C . GLY A 1 123 ? -4.237 -8.718 0.674 1.00 94.88 123 GLY A C 1
ATOM 961 O O . GLY A 1 123 ? -4.569 -8.474 -0.478 1.00 94.88 123 GLY A O 1
ATOM 962 N N . ASN A 1 124 ? -3.317 -9.647 0.948 1.00 93.12 124 ASN A N 1
ATOM 963 C CA . ASN A 1 124 ? -2.406 -10.178 -0.075 1.00 93.12 124 ASN A CA 1
ATOM 964 C C . ASN A 1 124 ? -2.788 -11.587 -0.567 1.00 93.12 124 ASN A C 1
ATOM 966 O O . ASN A 1 124 ? -3.564 -12.325 0.050 1.00 93.12 124 ASN A O 1
ATOM 970 N N . LEU A 1 125 ? -2.228 -11.964 -1.712 1.00 87.12 125 LEU A N 1
ATOM 971 C CA . LEU A 1 125 ? -2.329 -13.297 -2.297 1.00 87.12 125 LEU A CA 1
ATOM 972 C C . LEU A 1 125 ? -1.614 -14.341 -1.439 1.00 87.12 125 LEU A C 1
ATOM 974 O O . LEU A 1 125 ? -0.643 -14.037 -0.747 1.00 87.12 125 LEU A O 1
ATOM 978 N N . SER A 1 126 ? -2.053 -15.591 -1.552 1.00 87.81 126 SER A N 1
ATOM 979 C CA . SER A 1 126 ? -1.337 -16.727 -0.975 1.00 87.81 126 SER A CA 1
ATOM 980 C C . SER A 1 126 ? -0.051 -17.070 -1.719 1.00 87.81 126 SER A C 1
ATOM 982 O O . SER A 1 126 ? 0.092 -16.798 -2.915 1.00 87.81 126 SER A O 1
ATOM 984 N N . ARG A 1 127 ? 0.889 -17.744 -1.042 1.00 80.94 127 ARG A N 1
ATOM 985 C CA . ARG A 1 127 ? 2.143 -18.200 -1.675 1.00 80.94 127 ARG A CA 1
ATOM 986 C C . ARG A 1 127 ? 1.872 -19.128 -2.865 1.00 80.94 127 ARG A C 1
ATOM 988 O O . ARG A 1 127 ? 2.598 -19.064 -3.852 1.00 80.94 127 ARG A O 1
ATOM 995 N N . ALA A 1 128 ? 0.806 -19.930 -2.809 1.00 81.56 128 ALA A N 1
ATOM 996 C CA . ALA A 1 128 ? 0.380 -20.792 -3.911 1.00 81.56 128 ALA A CA 1
ATOM 997 C C . ALA A 1 128 ? -0.153 -20.001 -5.123 1.00 81.56 128 ALA A C 1
ATOM 999 O O . ALA A 1 128 ? 0.144 -20.355 -6.263 1.00 81.56 128 ALA A O 1
ATOM 1000 N N . GLU A 1 129 ? -0.907 -18.920 -4.898 1.00 87.50 129 GLU A N 1
ATOM 1001 C CA . GLU A 1 129 ? -1.352 -18.015 -5.968 1.00 87.50 129 GLU A CA 1
ATOM 1002 C C . GLU A 1 129 ? -0.172 -17.255 -6.585 1.00 87.50 129 GLU A C 1
ATOM 1004 O O . GLU A 1 129 ? -0.047 -17.231 -7.808 1.00 87.50 129 GLU A O 1
ATOM 1009 N N . VAL A 1 130 ? 0.728 -16.709 -5.757 1.00 81.00 130 VAL A N 1
ATOM 1010 C CA . VAL A 1 130 ? 1.941 -16.007 -6.213 1.00 81.00 130 VAL A CA 1
ATOM 1011 C C . VAL A 1 130 ? 2.815 -16.920 -7.071 1.00 81.00 130 VAL A C 1
ATOM 1013 O O . VAL A 1 130 ? 3.181 -16.534 -8.175 1.00 81.00 130 VAL A O 1
ATOM 1016 N N . ASN A 1 131 ? 3.110 -18.142 -6.614 1.00 78.56 131 ASN A N 1
ATOM 1017 C CA . ASN A 1 131 ? 3.943 -19.083 -7.368 1.00 78.56 131 ASN A CA 1
ATOM 1018 C C . ASN A 1 131 ? 3.319 -19.457 -8.726 1.00 78.56 131 ASN A C 1
ATOM 1020 O O . ASN A 1 131 ? 4.043 -19.608 -9.705 1.00 78.56 131 ASN A O 1
ATOM 1024 N N . ARG A 1 132 ? 1.985 -19.588 -8.796 1.00 85.12 132 ARG A N 1
ATOM 1025 C CA . ARG A 1 132 ? 1.266 -19.883 -10.046 1.00 85.12 132 ARG A CA 1
ATOM 1026 C C . ARG A 1 132 ? 1.333 -18.715 -11.032 1.00 85.12 132 ARG A C 1
ATOM 1028 O O . ARG A 1 132 ? 1.546 -18.938 -12.215 1.00 85.12 132 ARG A O 1
ATOM 1035 N N . LEU A 1 133 ? 1.147 -17.488 -10.545 1.00 81.88 133 LEU A N 1
ATOM 1036 C CA . LEU A 1 133 ? 1.174 -16.274 -11.365 1.00 81.88 133 LEU A CA 1
ATOM 1037 C C . LEU A 1 133 ? 2.587 -15.911 -11.830 1.00 81.88 133 LEU A C 1
ATOM 1039 O O . LEU A 1 133 ? 2.750 -15.442 -12.948 1.00 81.88 133 LEU A O 1
ATOM 1043 N N . LEU A 1 134 ? 3.610 -16.181 -11.016 1.00 75.50 134 LEU A N 1
ATOM 1044 C CA . LEU A 1 134 ? 5.007 -15.909 -11.362 1.00 75.50 134 LEU A CA 1
ATOM 1045 C C . LEU A 1 134 ? 5.515 -16.766 -12.538 1.00 75.50 134 LEU A C 1
ATOM 1047 O O . LEU A 1 134 ? 6.466 -16.377 -13.205 1.00 75.50 134 LEU A O 1
ATOM 1051 N N . ALA A 1 135 ? 4.870 -17.906 -12.804 1.00 77.12 135 ALA A N 1
ATOM 1052 C CA . ALA A 1 135 ? 5.114 -18.739 -13.983 1.00 77.12 135 ALA A CA 1
ATOM 1053 C C . ALA A 1 135 ? 4.346 -18.272 -15.242 1.00 77.12 135 ALA A C 1
ATOM 1055 O O . ALA A 1 135 ? 4.468 -18.898 -16.293 1.00 77.12 135 ALA A O 1
ATOM 1056 N N . SER A 1 136 ? 3.539 -17.208 -15.146 1.00 80.62 136 SER A N 1
ATOM 1057 C CA . SER A 1 136 ? 2.810 -16.640 -16.282 1.00 80.62 136 SER A CA 1
ATOM 1058 C C . SER A 1 136 ? 3.743 -15.880 -17.220 1.00 80.62 136 SER A C 1
ATOM 1060 O O . SER A 1 136 ? 4.568 -15.081 -16.784 1.00 80.62 136 SER A O 1
ATOM 1062 N N . THR A 1 137 ? 3.537 -16.077 -18.517 1.00 81.19 137 THR A N 1
ATOM 1063 C CA . THR A 1 137 ? 4.098 -15.261 -19.605 1.00 81.19 137 THR A CA 1
ATOM 1064 C C . THR A 1 137 ? 3.030 -14.408 -20.297 1.00 81.19 137 THR A C 1
ATOM 1066 O O . THR A 1 137 ? 3.358 -13.585 -21.145 1.00 81.19 137 THR A O 1
ATOM 1069 N N . GLU A 1 138 ? 1.757 -14.566 -19.914 1.00 84.81 138 GLU A N 1
ATOM 1070 C CA . GLU A 1 138 ? 0.643 -13.783 -20.450 1.00 84.81 138 GLU A CA 1
ATOM 1071 C C . GLU A 1 138 ? 0.687 -12.332 -19.935 1.00 84.81 138 GLU A C 1
ATOM 1073 O O . GLU A 1 138 ? 0.713 -12.123 -18.712 1.00 84.81 138 GLU A O 1
ATOM 1078 N N . PRO A 1 139 ? 0.657 -11.319 -20.822 1.00 83.00 139 PRO A N 1
ATOM 1079 C CA . PRO A 1 139 ? 0.707 -9.922 -20.421 1.00 83.00 139 PRO A CA 1
ATOM 1080 C C . PRO A 1 139 ? -0.617 -9.472 -19.796 1.00 83.00 139 PRO A C 1
ATOM 1082 O O . PRO A 1 139 ? -1.689 -9.575 -20.393 1.00 83.00 139 PRO A O 1
ATOM 1085 N N . VAL A 1 140 ? -0.545 -8.893 -18.597 1.00 89.88 140 VAL A N 1
ATOM 1086 C CA . VAL A 1 140 ? -1.715 -8.307 -17.926 1.00 89.88 140 VAL A CA 1
ATOM 1087 C C . VAL A 1 140 ? -2.025 -6.889 -18.416 1.00 89.88 140 VAL A C 1
ATOM 1089 O O . VAL A 1 140 ? -1.139 -6.035 -18.523 1.00 89.88 140 VAL A O 1
ATOM 1092 N N . ALA A 1 141 ? -3.311 -6.627 -18.659 1.00 92.81 141 ALA A N 1
ATOM 1093 C CA . ALA A 1 141 ? -3.846 -5.300 -18.945 1.00 92.81 141 ALA A CA 1
ATOM 1094 C C . ALA A 1 141 ? -4.238 -4.598 -17.633 1.00 92.81 141 ALA A C 1
ATOM 1096 O O . ALA A 1 141 ? -5.225 -4.964 -16.991 1.00 92.81 141 ALA A O 1
ATOM 1097 N N . PHE A 1 142 ? -3.455 -3.599 -17.226 1.00 92.06 142 PHE A N 1
ATOM 1098 C CA . PHE A 1 142 ? -3.745 -2.789 -16.041 1.00 92.06 142 PHE A CA 1
ATOM 1099 C C . PHE A 1 142 ? -4.888 -1.788 -16.302 1.00 92.06 142 PHE A C 1
ATOM 1101 O O . PHE A 1 142 ? -5.034 -1.328 -17.435 1.00 92.06 142 PHE A O 1
ATOM 1108 N N . PRO A 1 143 ? -5.663 -1.389 -15.271 1.00 92.75 143 PRO A N 1
ATOM 1109 C CA . PRO A 1 143 ? -6.734 -0.395 -15.418 1.00 92.75 143 PRO A CA 1
ATOM 1110 C C . PRO A 1 143 ? -6.246 0.988 -15.878 1.00 92.75 143 PRO A C 1
ATOM 1112 O O . PRO A 1 143 ? -6.981 1.713 -16.544 1.00 92.75 143 PRO A O 1
ATOM 1115 N N . VAL A 1 144 ? -5.004 1.352 -15.538 1.00 89.31 144 VAL A N 1
ATOM 1116 C CA . VAL A 1 144 ? -4.351 2.593 -15.973 1.00 89.31 144 VAL A CA 1
ATOM 1117 C C . VAL A 1 144 ? -3.304 2.263 -17.033 1.00 89.31 144 VAL A C 1
ATOM 1119 O O . VAL A 1 144 ? -2.399 1.468 -16.787 1.00 89.31 144 VAL A O 1
ATOM 1122 N N . ALA A 1 145 ? -3.391 2.907 -18.200 1.00 84.81 145 ALA A N 1
ATOM 1123 C CA . ALA A 1 145 ? -2.537 2.606 -19.355 1.00 84.81 145 ALA A CA 1
ATOM 1124 C C . ALA A 1 145 ? -1.027 2.712 -19.052 1.00 84.81 145 ALA A C 1
ATOM 1126 O O . ALA A 1 145 ? -0.247 1.863 -19.481 1.00 84.81 145 ALA A O 1
ATOM 1127 N N . ALA A 1 146 ? -0.617 3.712 -18.265 1.00 84.81 146 ALA A N 1
ATOM 1128 C CA . ALA A 1 146 ? 0.780 3.924 -17.881 1.00 84.81 146 ALA A CA 1
ATOM 1129 C C . ALA A 1 146 ? 1.295 2.954 -16.794 1.00 84.81 146 ALA A C 1
ATOM 1131 O O . ALA A 1 146 ? 2.509 2.837 -16.613 1.00 84.81 146 ALA A O 1
ATOM 1132 N N . ALA A 1 147 ? 0.413 2.239 -16.079 1.00 84.12 147 ALA A N 1
ATOM 1133 C CA . ALA A 1 147 ? 0.799 1.411 -14.933 1.00 84.12 147 ALA A CA 1
ATOM 1134 C C . ALA A 1 147 ? 1.808 0.323 -15.316 1.00 84.12 147 ALA A C 1
ATOM 1136 O O . ALA A 1 147 ? 2.803 0.141 -14.617 1.00 84.12 147 ALA A O 1
ATOM 1137 N N . ARG A 1 148 ? 1.605 -0.355 -16.459 1.00 87.56 148 ARG A N 1
ATOM 1138 C CA . ARG A 1 148 ? 2.524 -1.402 -16.937 1.00 87.56 148 ARG A CA 1
ATOM 1139 C C . ARG A 1 148 ? 3.943 -0.862 -17.122 1.00 87.56 148 ARG A C 1
ATOM 1141 O O . ARG A 1 148 ? 4.884 -1.513 -16.682 1.00 87.56 148 ARG A O 1
ATOM 1148 N N . GLN A 1 149 ? 4.099 0.308 -17.744 1.00 80.69 149 GLN A N 1
ATOM 1149 C CA . GLN A 1 149 ? 5.405 0.937 -17.975 1.00 80.69 149 GLN A CA 1
ATOM 1150 C C . GLN A 1 149 ? 6.067 1.335 -16.652 1.00 80.69 149 GLN A C 1
ATOM 1152 O O . GLN A 1 149 ? 7.194 0.916 -16.396 1.00 80.69 149 GLN A O 1
ATOM 1157 N N . ARG A 1 150 ? 5.338 2.049 -15.781 1.00 81.12 150 ARG A N 1
ATOM 1158 C CA . ARG A 1 150 ? 5.829 2.472 -14.458 1.00 81.12 150 ARG A CA 1
ATOM 1159 C C . ARG A 1 150 ? 6.294 1.283 -13.617 1.00 81.12 150 ARG A C 1
ATOM 1161 O O . ARG A 1 150 ? 7.435 1.253 -13.172 1.00 81.12 150 ARG A O 1
ATOM 1168 N N . LEU A 1 151 ? 5.447 0.265 -13.467 1.00 80.62 151 LEU A N 1
ATOM 1169 C CA . LEU A 1 151 ? 5.758 -0.936 -12.688 1.00 80.62 151 LEU A CA 1
ATOM 1170 C C . LEU A 1 151 ? 6.899 -1.757 -13.310 1.00 80.62 151 LEU A C 1
ATOM 1172 O O . LEU A 1 151 ? 7.709 -2.320 -12.577 1.00 80.62 151 LEU A O 1
ATOM 1176 N N . SER A 1 152 ? 7.015 -1.789 -14.643 1.00 76.62 152 SER A N 1
ATOM 1177 C CA . SER A 1 152 ? 8.147 -2.445 -15.314 1.00 76.62 152 SER A CA 1
ATOM 1178 C C . SER A 1 152 ? 9.472 -1.747 -15.018 1.00 76.62 152 SER A C 1
ATOM 1180 O O . SER A 1 152 ? 10.459 -2.427 -14.749 1.00 76.62 152 SER A O 1
ATOM 1182 N N . ALA A 1 153 ? 9.501 -0.410 -15.029 1.00 72.00 153 ALA A N 1
ATOM 1183 C CA . ALA A 1 153 ? 10.699 0.357 -14.697 1.00 72.00 153 ALA A CA 1
ATOM 1184 C C . ALA A 1 153 ? 11.169 0.068 -13.261 1.00 72.00 153 ALA A C 1
ATOM 1186 O O . ALA A 1 153 ? 12.347 -0.211 -13.049 1.00 72.00 153 ALA A O 1
ATOM 1187 N N . VAL A 1 154 ? 10.240 0.029 -12.299 1.00 69.75 154 VAL A N 1
ATOM 1188 C CA . VAL A 1 154 ? 10.518 -0.301 -10.887 1.00 69.75 154 VAL A CA 1
ATOM 1189 C C . VAL A 1 154 ? 11.087 -1.714 -10.737 1.00 69.75 154 VAL A C 1
ATOM 1191 O O . VAL A 1 154 ? 12.144 -1.893 -10.133 1.00 69.75 154 VAL A O 1
ATOM 1194 N N . VAL A 1 155 ? 10.424 -2.713 -11.330 1.00 62.88 155 VAL A N 1
ATOM 1195 C CA . VAL A 1 155 ? 10.846 -4.124 -11.268 1.00 62.88 155 VAL A CA 1
ATOM 1196 C C . VAL A 1 155 ? 12.230 -4.318 -11.890 1.00 62.88 155 VAL A C 1
ATOM 1198 O O . VAL A 1 155 ? 13.070 -4.999 -11.306 1.00 62.88 155 VAL A O 1
ATOM 1201 N N . LEU A 1 156 ? 12.495 -3.714 -13.051 1.00 66.44 156 LEU A N 1
ATOM 1202 C CA . LEU A 1 156 ? 13.779 -3.850 -13.747 1.00 66.44 156 LEU A CA 1
ATOM 1203 C C . LEU A 1 156 ? 14.913 -3.078 -13.056 1.00 66.44 156 LEU A C 1
ATOM 1205 O O . LEU A 1 156 ? 16.049 -3.549 -13.073 1.00 66.44 156 LEU A O 1
ATOM 1209 N N . ALA A 1 157 ? 14.619 -1.940 -12.419 1.00 60.66 157 ALA A N 1
ATOM 1210 C CA . ALA A 1 157 ? 15.592 -1.199 -11.614 1.00 60.66 157 ALA A CA 1
ATOM 1211 C C . ALA A 1 157 ? 16.010 -1.978 -10.356 1.00 60.66 157 ALA A C 1
ATOM 1213 O O . ALA A 1 157 ? 17.189 -2.010 -10.015 1.00 60.66 157 ALA A O 1
ATOM 1214 N N . GLN A 1 158 ? 15.060 -2.644 -9.692 1.00 52.34 158 GLN A N 1
ATOM 1215 C CA . GLN A 1 158 ? 15.319 -3.450 -8.492 1.00 52.34 158 GLN A CA 1
ATOM 1216 C C . GLN A 1 158 ? 15.911 -4.831 -8.831 1.00 52.34 158 GLN A C 1
ATOM 1218 O O . GLN A 1 158 ? 16.648 -5.415 -8.031 1.00 52.34 158 GLN A O 1
ATOM 1223 N N . HIS A 1 159 ? 15.607 -5.378 -10.013 1.00 54.09 159 HIS A N 1
ATOM 1224 C CA . HIS A 1 159 ? 16.006 -6.723 -10.427 1.00 54.09 159 HIS A CA 1
ATOM 1225 C C . HIS A 1 159 ? 16.517 -6.755 -11.873 1.00 54.09 159 HIS A C 1
ATOM 1227 O O . HIS A 1 159 ? 15.803 -7.144 -12.797 1.00 54.09 159 HIS A O 1
ATOM 1233 N N . ALA A 1 160 ? 17.804 -6.450 -12.056 1.00 48.88 160 ALA A N 1
ATOM 1234 C CA . ALA A 1 160 ? 18.472 -6.490 -13.363 1.00 48.88 160 ALA A CA 1
ATOM 1235 C C . ALA A 1 160 ? 18.323 -7.838 -14.112 1.00 48.88 160 ALA A C 1
ATOM 1237 O O . ALA A 1 160 ? 18.254 -7.861 -15.339 1.00 48.88 160 ALA A O 1
ATOM 1238 N N . ASP A 1 161 ? 18.217 -8.955 -13.378 1.00 52.62 161 ASP A N 1
ATOM 1239 C CA . ASP A 1 161 ? 18.036 -10.307 -13.932 1.00 52.62 161 ASP A CA 1
ATOM 1240 C C . ASP A 1 161 ? 16.551 -10.687 -14.181 1.00 52.62 161 ASP A C 1
ATOM 1242 O O . ASP A 1 161 ? 16.275 -11.774 -14.689 1.00 52.62 161 ASP A O 1
ATOM 1246 N N . ALA A 1 162 ? 15.569 -9.844 -13.822 1.00 59.28 162 ALA A N 1
ATOM 1247 C CA . ALA A 1 162 ? 14.143 -10.210 -13.831 1.00 59.28 162 ALA A CA 1
ATOM 1248 C C . ALA A 1 162 ? 13.427 -10.068 -15.180 1.00 59.28 162 ALA A C 1
ATOM 1250 O O . ALA A 1 162 ? 12.268 -10.468 -15.279 1.00 59.28 162 ALA A O 1
ATOM 1251 N N . ALA A 1 163 ? 14.076 -9.548 -16.226 1.00 67.00 163 ALA A N 1
ATOM 1252 C CA . ALA A 1 163 ? 13.448 -9.379 -17.540 1.00 67.00 163 ALA A CA 1
ATOM 1253 C C . ALA A 1 163 ? 12.734 -10.648 -18.082 1.00 67.00 163 ALA A C 1
ATOM 1255 O O . ALA A 1 163 ? 11.616 -10.505 -18.576 1.00 67.00 163 ALA A O 1
ATOM 1256 N N . PRO A 1 164 ? 13.264 -11.886 -17.930 1.00 71.25 164 PRO A N 1
ATOM 1257 C CA . PRO A 1 164 ? 12.566 -13.112 -18.348 1.00 71.25 164 PRO A CA 1
ATOM 1258 C C . PRO A 1 164 ? 11.315 -13.458 -17.521 1.00 71.25 164 PRO A C 1
ATOM 1260 O O . PRO A 1 164 ? 10.531 -14.309 -17.926 1.00 71.25 164 PRO A O 1
ATOM 1263 N N . MET A 1 165 ? 11.147 -12.840 -16.349 1.00 71.56 165 MET A N 1
ATOM 1264 C CA . MET A 1 165 ? 10.051 -13.076 -15.402 1.00 71.56 165 MET A CA 1
ATOM 1265 C C . MET A 1 165 ? 9.117 -11.863 -15.269 1.00 71.56 165 MET A C 1
ATOM 1267 O O . MET A 1 165 ? 8.207 -11.887 -14.439 1.00 71.56 165 MET A O 1
ATOM 1271 N N . LEU A 1 166 ? 9.330 -10.803 -16.060 1.00 77.94 166 LEU A N 1
ATOM 1272 C CA . LEU A 1 166 ? 8.647 -9.519 -15.908 1.00 77.94 166 LEU A CA 1
ATOM 1273 C C . LEU A 1 166 ? 7.121 -9.658 -15.989 1.00 77.94 166 LEU A C 1
ATOM 1275 O O . LEU A 1 166 ? 6.425 -9.153 -15.113 1.00 77.94 166 LEU A O 1
ATOM 1279 N N . ASP A 1 167 ? 6.591 -10.386 -16.975 1.00 84.06 167 ASP A N 1
ATOM 1280 C CA . ASP A 1 167 ? 5.143 -10.603 -17.097 1.00 84.06 167 ASP A CA 1
ATOM 1281 C C . ASP A 1 167 ? 4.557 -11.387 -15.915 1.00 84.06 167 ASP A C 1
ATOM 1283 O O . ASP A 1 167 ? 3.501 -11.017 -15.404 1.00 84.06 167 ASP A O 1
ATOM 1287 N N . GLY A 1 168 ? 5.277 -12.381 -15.387 1.00 79.75 168 GLY A N 1
ATOM 1288 C CA . GLY A 1 168 ? 4.889 -13.093 -14.168 1.00 79.75 168 GLY A CA 1
ATOM 1289 C C . GLY A 1 168 ? 4.900 -12.194 -12.924 1.00 79.75 168 GLY A C 1
ATOM 1290 O O . GLY A 1 168 ? 3.990 -12.263 -12.096 1.00 79.75 168 GLY A O 1
ATOM 1291 N N . MET A 1 169 ? 5.886 -11.299 -12.798 1.00 79.81 169 MET A N 1
ATOM 1292 C CA . MET A 1 169 ? 5.946 -10.313 -11.710 1.00 79.81 169 MET A CA 1
ATOM 1293 C C . MET A 1 169 ? 4.820 -9.275 -11.814 1.00 79.81 169 MET A C 1
ATOM 1295 O O . MET A 1 169 ? 4.162 -8.986 -10.814 1.00 79.81 169 MET A O 1
ATOM 1299 N N . LEU A 1 170 ? 4.531 -8.775 -13.018 1.00 86.25 170 LEU A N 1
ATOM 1300 C CA . LEU A 1 170 ? 3.411 -7.867 -13.277 1.00 86.25 170 LEU A CA 1
ATOM 1301 C C . LEU A 1 170 ? 2.054 -8.552 -13.055 1.00 86.25 170 LEU A C 1
ATOM 1303 O O . LEU A 1 170 ? 1.140 -7.926 -12.522 1.00 86.25 170 LEU A O 1
ATOM 1307 N N . ALA A 1 171 ? 1.919 -9.838 -13.388 1.00 87.94 171 ALA A N 1
ATOM 1308 C CA . ALA A 1 171 ? 0.722 -10.625 -13.102 1.00 87.94 171 ALA A CA 1
ATOM 1309 C C . ALA A 1 171 ? 0.506 -10.821 -11.592 1.00 87.94 171 ALA A C 1
ATOM 1311 O O . ALA A 1 171 ? -0.629 -10.725 -11.115 1.00 87.94 171 ALA A O 1
ATOM 1312 N N . VAL A 1 172 ? 1.581 -11.034 -10.820 1.00 85.44 172 VAL A N 1
ATOM 1313 C CA . VAL A 1 172 ? 1.533 -11.030 -9.348 1.00 85.44 172 VAL A CA 1
ATOM 1314 C C . VAL A 1 172 ? 1.108 -9.656 -8.823 1.00 85.44 172 VAL A C 1
ATOM 1316 O O . VAL A 1 172 ? 0.191 -9.599 -8.007 1.00 85.44 172 VAL A O 1
ATOM 1319 N N . GLN A 1 173 ? 1.718 -8.568 -9.303 1.00 88.12 173 GLN A N 1
ATOM 1320 C CA . GLN A 1 173 ? 1.388 -7.189 -8.920 1.00 88.12 173 GLN A CA 1
ATOM 1321 C C . GLN A 1 173 ? -0.102 -6.884 -9.151 1.00 88.12 173 GLN A C 1
ATOM 1323 O O . GLN A 1 173 ? -0.841 -6.651 -8.196 1.00 88.12 173 GLN A O 1
ATOM 1328 N N . TYR A 1 174 ? -0.572 -7.037 -10.392 1.00 95.56 174 TYR A N 1
ATOM 1329 C CA . TYR A 1 174 ? -1.972 -6.866 -10.792 1.00 95.56 174 TYR A CA 1
ATOM 1330 C C . TYR A 1 174 ? -2.945 -7.675 -9.915 1.00 95.56 174 TYR A C 1
ATOM 1332 O O . TYR A 1 174 ? -3.990 -7.182 -9.485 1.00 95.56 174 TYR A O 1
ATOM 1340 N N . ALA A 1 175 ? -2.618 -8.939 -9.627 1.00 95.44 175 ALA A N 1
ATOM 1341 C CA . ALA A 1 175 ? -3.480 -9.798 -8.825 1.00 95.44 175 ALA A CA 1
ATOM 1342 C C . ALA A 1 175 ? -3.470 -9.429 -7.329 1.00 95.44 175 ALA A C 1
ATOM 1344 O O . ALA A 1 175 ? -4.502 -9.591 -6.670 1.00 95.44 175 ALA A O 1
ATOM 1345 N N . ARG A 1 176 ? -2.356 -8.902 -6.794 1.00 95.25 176 ARG A N 1
ATOM 1346 C CA . ARG A 1 176 ? -2.292 -8.321 -5.442 1.00 95.25 176 ARG A CA 1
ATOM 1347 C C . ARG A 1 176 ? -3.164 -7.084 -5.335 1.00 95.25 176 ARG A C 1
ATOM 1349 O O . ARG A 1 176 ? -3.988 -7.023 -4.428 1.00 95.25 176 ARG A O 1
ATOM 1356 N N . ASP A 1 177 ? -3.032 -6.153 -6.274 1.00 98.06 177 ASP A N 1
ATOM 1357 C CA . ASP A 1 177 ? -3.821 -4.921 -6.301 1.00 98.06 177 ASP A CA 1
ATOM 1358 C C . ASP A 1 177 ? -5.319 -5.226 -6.400 1.00 98.06 177 ASP A C 1
ATOM 1360 O O . ASP A 1 177 ? -6.121 -4.706 -5.622 1.00 98.06 177 ASP A O 1
ATOM 1364 N N . ARG A 1 178 ? -5.703 -6.184 -7.255 1.00 98.06 178 ARG A N 1
ATOM 1365 C CA . ARG A 1 178 ? -7.092 -6.654 -7.342 1.00 98.06 178 ARG A CA 1
ATOM 1366 C C . ARG A 1 178 ? -7.583 -7.333 -6.056 1.00 98.06 178 ARG A C 1
ATOM 1368 O O . ARG A 1 178 ? -8.729 -7.117 -5.665 1.00 98.06 178 ARG A O 1
ATOM 1375 N N . ARG A 1 179 ? -6.749 -8.139 -5.382 1.00 98.25 179 ARG A N 1
ATOM 1376 C CA . ARG A 1 179 ? -7.100 -8.775 -4.094 1.00 98.25 179 ARG A CA 1
ATOM 1377 C C . ARG A 1 179 ? -7.254 -7.733 -2.987 1.00 98.25 179 ARG A C 1
ATOM 1379 O O . ARG A 1 179 ? -8.240 -7.795 -2.259 1.00 98.25 179 ARG A O 1
ATOM 1386 N N . MET A 1 180 ? -6.343 -6.767 -2.886 1.00 98.69 180 MET A N 1
ATOM 1387 C CA . MET A 1 180 ? -6.429 -5.685 -1.905 1.00 98.69 180 MET A CA 1
ATOM 1388 C C . MET A 1 180 ? -7.642 -4.790 -2.151 1.00 98.69 180 MET A C 1
ATOM 1390 O O . MET A 1 180 ? -8.345 -4.482 -1.194 1.00 98.69 180 MET A O 1
ATOM 1394 N N . ALA A 1 181 ? -7.950 -4.443 -3.404 1.00 98.62 181 ALA A N 1
ATOM 1395 C CA . ALA A 1 181 ? -9.156 -3.691 -3.753 1.00 98.62 181 ALA A CA 1
ATOM 1396 C C . ALA A 1 181 ? -10.441 -4.430 -3.359 1.00 98.62 181 ALA A C 1
ATOM 1398 O O . ALA A 1 181 ? -11.330 -3.830 -2.753 1.00 98.62 181 ALA A O 1
ATOM 1399 N N . GLN A 1 182 ? -10.521 -5.735 -3.638 1.00 98.31 182 GLN A N 1
ATOM 1400 C CA . GLN A 1 182 ? -11.648 -6.571 -3.225 1.00 98.31 182 GLN A CA 1
ATOM 1401 C C . GLN A 1 182 ? -11.782 -6.613 -1.696 1.00 98.31 182 GLN A C 1
ATOM 1403 O O . GLN A 1 182 ? -12.824 -6.252 -1.159 1.00 98.31 182 GLN A O 1
ATOM 1408 N N . VAL A 1 183 ? -10.710 -6.966 -0.982 1.00 98.00 183 VAL A N 1
ATOM 1409 C CA . VAL A 1 183 ? -10.713 -7.063 0.487 1.00 98.00 183 VAL A CA 1
ATOM 1410 C C . VAL A 1 183 ? -11.038 -5.719 1.145 1.00 98.00 183 VAL A C 1
ATOM 1412 O O . VAL A 1 183 ? -11.803 -5.677 2.105 1.00 98.00 183 VAL A O 1
ATOM 1415 N N . LEU A 1 184 ? -10.502 -4.612 0.625 1.00 98.44 184 LEU A N 1
ATOM 1416 C CA . LEU A 1 184 ? -10.796 -3.258 1.095 1.00 98.44 184 LEU A CA 1
ATOM 1417 C C . LEU A 1 184 ? -12.256 -2.861 0.821 1.00 98.44 184 LEU A C 1
ATOM 1419 O O . LEU A 1 184 ? -12.862 -2.174 1.642 1.00 98.44 184 LEU A O 1
ATOM 1423 N N . THR A 1 185 ? -12.838 -3.310 -0.293 1.00 97.75 185 THR A N 1
ATOM 1424 C CA . THR A 1 185 ? -14.259 -3.108 -0.620 1.00 97.75 185 THR A CA 1
ATOM 1425 C C . THR A 1 185 ? -15.163 -3.885 0.336 1.00 97.75 185 THR A C 1
ATOM 1427 O O . THR A 1 185 ? -16.076 -3.287 0.905 1.00 97.75 185 THR A O 1
ATOM 1430 N N . ASP A 1 186 ? -14.869 -5.164 0.572 1.00 97.12 186 ASP A N 1
ATOM 1431 C CA . ASP A 1 186 ? -15.669 -6.072 1.406 1.00 97.12 186 ASP A CA 1
ATOM 1432 C C . ASP A 1 186 ? -15.513 -5.800 2.919 1.00 97.12 186 ASP A C 1
ATOM 1434 O O . ASP A 1 186 ? -16.358 -6.190 3.729 1.00 97.12 186 ASP A O 1
ATOM 1438 N N . ALA A 1 187 ? -14.433 -5.125 3.332 1.00 97.06 187 ALA A N 1
ATOM 1439 C CA . ALA A 1 187 ? -14.150 -4.832 4.733 1.00 97.06 187 ALA A CA 1
ATOM 1440 C C . ALA A 1 187 ? -15.183 -3.874 5.375 1.00 97.06 187 ALA A C 1
ATOM 1442 O O . ALA A 1 187 ? -15.608 -2.893 4.752 1.00 97.06 187 ALA A O 1
ATOM 1443 N N . PRO A 1 188 ? -15.540 -4.064 6.662 1.00 96.62 188 PRO A N 1
ATOM 1444 C CA . PRO A 1 188 ? -16.389 -3.128 7.398 1.00 96.62 188 PRO A CA 1
ATOM 1445 C C . PRO A 1 188 ? -15.871 -1.683 7.333 1.00 96.62 188 PRO A C 1
ATOM 1447 O O . PRO A 1 188 ? -14.733 -1.403 7.706 1.00 96.62 188 PRO A O 1
ATOM 1450 N N . ALA A 1 189 ? -16.713 -0.758 6.868 1.00 96.31 189 ALA A N 1
ATOM 1451 C CA . ALA A 1 189 ? -16.391 0.666 6.822 1.00 96.31 189 ALA A CA 1
ATOM 1452 C C . ALA A 1 189 ? -16.473 1.316 8.217 1.00 96.31 189 ALA A C 1
ATOM 1454 O O . ALA A 1 189 ? -17.398 0.981 8.961 1.00 96.31 189 ALA A O 1
ATOM 1455 N N . PRO A 1 190 ? -15.570 2.253 8.570 1.00 98.12 190 PRO A N 1
ATOM 1456 C CA . PRO A 1 190 ? -14.408 2.702 7.796 1.00 98.12 190 PRO A CA 1
ATOM 1457 C C . PRO A 1 190 ? -13.224 1.723 7.855 1.00 98.12 190 PRO A C 1
ATOM 1459 O O . PRO A 1 190 ? -12.915 1.164 8.914 1.00 98.12 190 PRO A O 1
ATOM 1462 N N . ALA A 1 191 ? -12.536 1.568 6.721 1.00 98.50 191 ALA A N 1
ATOM 1463 C CA . ALA A 1 191 ? -11.410 0.650 6.547 1.00 98.50 191 ALA A CA 1
ATOM 1464 C C . ALA A 1 191 ? -10.134 1.390 6.110 1.00 98.50 191 ALA A C 1
ATOM 1466 O O . ALA A 1 191 ? -10.184 2.277 5.255 1.00 98.50 191 ALA A O 1
ATOM 1467 N N . LEU A 1 192 ? -9.001 1.006 6.702 1.00 98.81 192 LEU A N 1
ATOM 1468 C CA . LEU A 1 192 ? -7.653 1.475 6.371 1.00 98.81 192 LEU A CA 1
ATOM 1469 C C . LEU A 1 192 ? -6.887 0.323 5.717 1.00 98.81 192 LEU A C 1
ATOM 1471 O O . LEU A 1 192 ? -6.801 -0.746 6.314 1.00 98.81 192 LEU A O 1
ATOM 1475 N N . LEU A 1 193 ? -6.327 0.535 4.530 1.00 98.88 193 LEU A N 1
ATOM 1476 C CA . LEU A 1 193 ? -5.331 -0.341 3.916 1.00 98.88 193 LEU A CA 1
ATOM 1477 C C . LEU A 1 193 ? -3.930 0.213 4.190 1.00 98.88 193 LEU A C 1
ATOM 1479 O O . LEU A 1 193 ? -3.679 1.382 3.907 1.00 98.88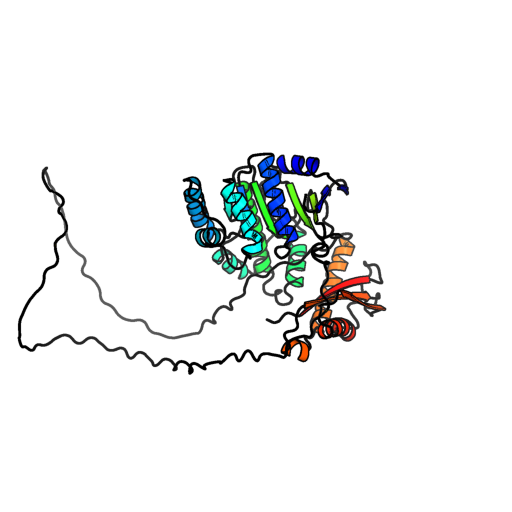 193 LEU A O 1
ATOM 1483 N N . VAL A 1 194 ? -3.025 -0.633 4.680 1.00 98.81 194 VAL A N 1
ATOM 1484 C CA . VAL A 1 194 ? -1.577 -0.376 4.694 1.00 98.81 194 VAL A CA 1
ATOM 1485 C C . VAL A 1 194 ? -0.906 -1.337 3.714 1.00 98.81 194 VAL A C 1
ATOM 1487 O O . VAL A 1 194 ? -1.074 -2.558 3.826 1.00 98.81 194 VAL A O 1
ATOM 1490 N N . ALA A 1 195 ? -0.186 -0.771 2.746 1.00 97.06 195 ALA A N 1
ATOM 1491 C CA . ALA A 1 195 ? 0.509 -1.488 1.680 1.00 97.06 195 ALA A CA 1
ATOM 1492 C C . ALA A 1 195 ? 1.718 -0.680 1.177 1.00 97.06 195 ALA A C 1
ATOM 1494 O O . ALA A 1 195 ? 1.815 0.527 1.422 1.00 97.06 195 ALA A O 1
ATOM 1495 N N . GLY A 1 196 ? 2.619 -1.328 0.437 1.00 89.50 196 GLY A N 1
ATOM 1496 C CA . GLY A 1 196 ? 3.735 -0.659 -0.230 1.00 89.50 196 GLY A CA 1
ATOM 1497 C C . GLY A 1 196 ? 3.240 0.420 -1.197 1.00 89.50 196 GLY A C 1
ATOM 1498 O O . GLY A 1 196 ? 2.184 0.272 -1.812 1.00 89.50 196 GLY A O 1
ATOM 1499 N N . ARG A 1 197 ? 3.978 1.527 -1.341 1.00 90.19 197 ARG A N 1
ATOM 1500 C CA . ARG A 1 197 ? 3.496 2.730 -2.048 1.00 90.19 197 ARG A CA 1
ATOM 1501 C C . ARG A 1 197 ? 2.898 2.445 -3.432 1.00 90.19 197 ARG A C 1
ATOM 1503 O O . ARG A 1 197 ? 1.783 2.882 -3.705 1.00 90.19 197 ARG A O 1
ATOM 1510 N N . TRP A 1 198 ? 3.580 1.659 -4.262 1.00 87.56 198 TRP A N 1
ATOM 1511 C CA . TRP A 1 198 ? 3.135 1.290 -5.614 1.00 87.56 198 TRP A CA 1
ATOM 1512 C C . TRP A 1 198 ? 1.767 0.584 -5.662 1.00 87.56 198 TRP A C 1
ATOM 1514 O O . TRP A 1 198 ? 1.083 0.648 -6.684 1.00 87.56 198 TRP A O 1
ATOM 1524 N N . HIS A 1 199 ? 1.336 -0.032 -4.556 1.00 94.88 199 HIS A N 1
ATOM 1525 C CA . HIS A 1 199 ? 0.004 -0.613 -4.405 1.00 94.88 199 HIS A CA 1
ATOM 1526 C C . HIS A 1 199 ? -1.088 0.424 -4.096 1.00 94.88 199 HIS A C 1
ATOM 1528 O O . HIS A 1 199 ? -2.258 0.150 -4.346 1.00 94.88 199 HIS A O 1
ATOM 1534 N N . VAL A 1 200 ? -0.766 1.609 -3.564 1.00 97.38 200 VAL A N 1
ATOM 1535 C CA . VAL A 1 200 ? -1.784 2.617 -3.202 1.00 97.38 200 VAL A CA 1
ATOM 1536 C C . VAL A 1 200 ? -1.943 3.748 -4.213 1.00 97.38 200 VAL A C 1
ATOM 1538 O O . VAL A 1 200 ? -3.000 4.377 -4.216 1.00 97.38 200 VAL A O 1
ATOM 1541 N N . LEU A 1 201 ? -0.933 4.022 -5.049 1.00 95.06 201 LEU A N 1
ATOM 1542 C CA . LEU A 1 201 ? -0.997 5.115 -6.024 1.00 95.06 201 LEU A CA 1
ATOM 1543 C C . LEU A 1 201 ? -2.109 4.873 -7.051 1.00 95.06 201 LEU A C 1
ATOM 1545 O O . LEU A 1 201 ? -2.272 3.762 -7.570 1.00 95.06 201 LEU A O 1
ATOM 1549 N N . ARG A 1 202 ? -2.846 5.935 -7.394 1.00 94.44 202 ARG A N 1
ATOM 1550 C CA . ARG A 1 202 ? -3.936 5.881 -8.380 1.00 94.44 202 ARG A CA 1
ATOM 1551 C C . ARG A 1 202 ? -3.451 5.434 -9.760 1.00 94.44 202 ARG A C 1
ATOM 1553 O O . ARG A 1 202 ? -4.185 4.724 -10.440 1.00 94.44 202 ARG A O 1
ATOM 1560 N N . GLY A 1 203 ? -2.232 5.802 -10.158 1.00 90.69 203 GLY A N 1
ATOM 1561 C CA . GLY A 1 203 ? -1.659 5.475 -11.459 1.00 90.69 203 GLY A CA 1
ATOM 1562 C C . GLY A 1 203 ? -1.057 4.073 -11.598 1.00 90.69 203 GLY A C 1
ATOM 1563 O O . GLY A 1 203 ? -0.654 3.731 -12.711 1.00 90.69 203 GLY A O 1
ATOM 1564 N N . THR A 1 204 ? -0.979 3.266 -10.529 1.00 89.06 204 THR A N 1
ATOM 1565 C CA . THR A 1 204 ? -0.363 1.921 -10.583 1.00 89.06 204 THR A CA 1
ATOM 1566 C C . THR A 1 204 ? -1.128 0.803 -9.878 1.00 89.06 204 THR A C 1
ATOM 1568 O O . THR A 1 204 ? -1.040 -0.329 -10.348 1.00 89.06 204 THR A O 1
ATOM 1571 N N . GLY A 1 205 ? -1.850 1.079 -8.786 1.00 95.31 205 GLY A N 1
ATOM 1572 C CA . GLY A 1 205 ? -2.299 0.035 -7.858 1.00 95.31 205 GLY A CA 1
ATOM 1573 C C . GLY A 1 205 ? -3.805 -0.027 -7.586 1.00 95.31 205 GLY A C 1
ATOM 1574 O O . GLY A 1 205 ? -4.653 0.238 -8.443 1.00 95.31 205 GLY A O 1
ATOM 1575 N N . VAL A 1 206 ? -4.133 -0.393 -6.344 1.00 98.31 206 VAL A N 1
ATOM 1576 C CA . VAL A 1 206 ? -5.471 -0.662 -5.791 1.00 98.31 206 VAL A CA 1
ATOM 1577 C C . VAL A 1 206 ? -6.576 0.303 -6.243 1.00 98.31 206 VAL A C 1
ATOM 1579 O O . VAL A 1 206 ? -7.651 -0.209 -6.568 1.00 98.31 206 VAL A O 1
ATOM 1582 N N . PRO A 1 207 ? -6.401 1.643 -6.316 1.00 97.69 207 PRO A N 1
ATOM 1583 C CA . PRO A 1 207 ? -7.494 2.531 -6.719 1.00 97.69 207 PRO A CA 1
ATOM 1584 C C . PRO A 1 207 ? -8.065 2.228 -8.110 1.00 97.69 207 PRO A C 1
ATOM 1586 O O . PRO A 1 207 ? -9.270 2.369 -8.301 1.00 97.69 207 PRO A O 1
ATOM 1589 N N . GLY A 1 208 ? -7.243 1.751 -9.054 1.00 96.00 208 GLY A N 1
ATOM 1590 C CA . GLY A 1 208 ? -7.697 1.341 -10.389 1.00 96.00 208 GLY A CA 1
ATOM 1591 C C . GLY A 1 208 ? -8.533 0.053 -10.401 1.00 96.00 208 GLY A C 1
ATOM 1592 O O . GLY A 1 208 ? -9.180 -0.251 -11.399 1.00 96.00 208 GLY A O 1
ATOM 1593 N N . HIS A 1 209 ? -8.535 -0.702 -9.299 1.00 97.69 209 HIS A N 1
ATOM 1594 C CA . HIS A 1 209 ? -9.257 -1.966 -9.138 1.00 97.69 209 HIS A CA 1
ATOM 1595 C C . HIS A 1 209 ? -10.489 -1.862 -8.222 1.00 97.69 209 HIS A C 1
ATOM 1597 O O . HIS A 1 209 ? -11.196 -2.857 -8.046 1.00 97.69 209 HIS A O 1
ATOM 1603 N N . LEU A 1 210 ? -10.750 -0.695 -7.623 1.00 97.62 210 LEU A N 1
ATOM 1604 C CA . LEU A 1 210 ? -11.953 -0.466 -6.820 1.00 97.62 210 LEU A CA 1
ATOM 1605 C C . LEU A 1 210 ? -13.211 -0.417 -7.711 1.00 97.62 210 LEU A C 1
ATOM 1607 O O . LEU A 1 210 ? -13.127 0.001 -8.869 1.00 97.62 210 LEU A O 1
ATOM 1611 N N . PRO A 1 211 ? -14.399 -0.789 -7.194 1.00 96.31 211 PRO A N 1
ATOM 1612 C CA . PRO A 1 211 ? -15.644 -0.636 -7.940 1.00 96.31 211 PRO A CA 1
ATOM 1613 C C . PRO A 1 211 ? -15.879 0.831 -8.348 1.00 96.31 211 PRO A C 1
ATOM 1615 O O . PRO A 1 211 ? -15.631 1.725 -7.526 1.00 96.31 211 PRO A O 1
ATOM 1618 N N . PRO A 1 212 ? -16.390 1.106 -9.565 1.00 92.06 212 PRO A N 1
ATOM 1619 C CA . PRO A 1 212 ? -16.638 2.466 -10.034 1.00 92.06 212 PRO A CA 1
ATOM 1620 C C . PRO A 1 212 ? -17.450 3.300 -9.038 1.00 92.06 212 PRO A C 1
ATOM 1622 O O . PRO A 1 212 ? -18.467 2.848 -8.516 1.00 92.06 212 PRO A O 1
ATOM 1625 N N . GLY A 1 213 ? -16.992 4.523 -8.770 1.00 88.31 213 GLY A N 1
ATOM 1626 C CA . GLY A 1 213 ? -17.637 5.431 -7.818 1.00 88.31 213 GLY A CA 1
ATOM 1627 C C . GLY A 1 213 ? -17.342 5.157 -6.338 1.00 88.31 213 GLY A C 1
ATOM 1628 O O . GLY A 1 213 ? -17.875 5.876 -5.500 1.00 88.31 213 GLY A O 1
ATOM 1629 N N . THR A 1 214 ? -16.491 4.184 -5.988 1.00 93.12 214 THR A N 1
ATOM 1630 C CA . THR A 1 214 ? -16.039 3.977 -4.597 1.00 93.12 214 THR A CA 1
ATOM 1631 C C . THR A 1 214 ? -15.079 5.102 -4.181 1.00 93.12 214 THR A C 1
ATOM 1633 O O . THR A 1 214 ? -13.958 5.145 -4.693 1.00 93.12 214 THR A O 1
ATOM 1636 N N . PRO A 1 215 ? -15.450 6.009 -3.255 1.00 93.81 215 PRO A N 1
ATOM 1637 C CA . PRO A 1 215 ? -14.552 7.071 -2.824 1.00 93.81 215 PRO A CA 1
ATOM 1638 C C . PRO A 1 215 ? -13.454 6.492 -1.929 1.00 93.81 215 PRO A C 1
ATOM 1640 O O . PRO A 1 215 ? -13.734 5.849 -0.914 1.00 93.81 215 PRO A O 1
ATOM 1643 N N . ALA A 1 216 ? -12.201 6.751 -2.293 1.00 97.12 216 ALA A N 1
ATOM 1644 C CA . ALA A 1 216 ? -11.036 6.320 -1.537 1.00 97.12 216 ALA A CA 1
ATOM 1645 C C . ALA A 1 216 ? -10.003 7.446 -1.445 1.00 97.12 216 ALA A C 1
ATOM 1647 O O . ALA A 1 216 ? -9.630 8.031 -2.468 1.00 97.12 216 ALA A O 1
ATOM 1648 N N . LEU A 1 217 ? -9.565 7.730 -0.216 1.00 98.44 217 LEU A N 1
ATOM 1649 C CA . LEU A 1 217 ? -8.517 8.700 0.090 1.00 98.44 217 LEU A CA 1
ATOM 1650 C C . LEU A 1 217 ? -7.158 7.991 0.056 1.00 98.44 217 LEU A C 1
ATOM 1652 O O . LEU A 1 217 ? -6.943 7.034 0.801 1.00 98.44 217 LEU A O 1
ATOM 1656 N N . VAL A 1 218 ? -6.256 8.464 -0.796 1.00 98.69 218 VAL A N 1
ATOM 1657 C CA . VAL A 1 218 ? -4.899 7.945 -0.974 1.00 98.69 218 VAL A CA 1
ATOM 1658 C C . VAL A 1 218 ? -3.918 8.866 -0.259 1.00 98.69 218 VAL A C 1
ATOM 1660 O O . VAL A 1 218 ? -3.792 10.048 -0.585 1.00 98.69 218 VAL A O 1
ATOM 1663 N N . ILE A 1 219 ? -3.222 8.306 0.725 1.00 98.38 219 ILE A N 1
ATOM 1664 C CA . ILE A 1 219 ? -2.203 8.972 1.530 1.00 98.38 219 ILE A CA 1
ATOM 1665 C C . ILE A 1 219 ? -0.880 8.241 1.322 1.00 98.38 219 ILE A C 1
ATOM 1667 O O . ILE A 1 219 ? -0.834 7.012 1.344 1.00 98.38 219 ILE A O 1
ATOM 1671 N N . VAL A 1 220 ? 0.209 8.982 1.154 1.00 96.06 220 VAL A N 1
ATOM 1672 C CA . VAL A 1 220 ? 1.549 8.418 0.949 1.00 96.06 220 VAL A CA 1
ATOM 1673 C C . VAL A 1 220 ? 2.548 8.985 1.949 1.00 96.06 220 VAL A C 1
ATOM 1675 O O . VAL A 1 220 ? 2.582 10.189 2.206 1.00 96.06 220 VAL A O 1
ATOM 1678 N N . LEU A 1 221 ? 3.364 8.105 2.525 1.00 92.00 221 LEU A N 1
ATOM 1679 C CA . LEU A 1 221 ? 4.498 8.463 3.374 1.00 92.00 221 LEU A CA 1
ATOM 1680 C C . LEU A 1 221 ? 5.718 8.725 2.487 1.00 92.00 221 LEU A C 1
ATOM 1682 O O . LEU A 1 221 ? 5.965 7.988 1.528 1.00 92.00 221 LEU A O 1
ATOM 1686 N N . ALA A 1 222 ? 6.459 9.791 2.784 1.00 84.12 222 ALA A N 1
ATOM 1687 C CA . ALA A 1 222 ? 7.574 10.242 1.961 1.00 84.12 222 ALA A CA 1
ATOM 1688 C C . ALA A 1 222 ? 8.721 10.838 2.782 1.00 84.12 222 ALA A C 1
ATOM 1690 O O . ALA A 1 222 ? 8.538 11.340 3.895 1.00 84.12 222 ALA A O 1
ATOM 1691 N N . SER A 1 223 ? 9.924 10.781 2.213 1.00 79.88 223 SER A N 1
ATOM 1692 C CA . SER A 1 223 ? 11.113 11.444 2.751 1.00 79.88 223 SER A CA 1
ATOM 1693 C C . SER A 1 223 ? 11.116 12.934 2.395 1.00 79.88 223 SER A C 1
ATOM 1695 O O . SER A 1 223 ? 10.499 13.337 1.408 1.00 79.88 223 SER A O 1
ATOM 1697 N N . PRO A 1 224 ? 11.841 13.784 3.144 1.00 73.38 224 PRO A N 1
ATOM 1698 C CA . PRO A 1 224 ? 12.024 15.180 2.761 1.00 73.38 224 PRO A CA 1
ATOM 1699 C C . PRO A 1 224 ? 12.584 15.320 1.338 1.00 73.38 224 PRO A C 1
ATOM 1701 O O . PRO A 1 224 ? 13.621 14.745 1.019 1.00 73.38 224 PRO A O 1
ATOM 1704 N N . GLY A 1 225 ? 11.900 16.101 0.499 1.00 70.25 225 GLY A N 1
ATOM 1705 C CA . GLY A 1 225 ? 12.284 16.353 -0.897 1.00 70.25 225 GLY A CA 1
ATOM 1706 C C . GLY A 1 225 ? 11.755 15.338 -1.918 1.00 70.25 225 GLY A C 1
ATOM 1707 O O . GLY A 1 225 ? 11.817 15.614 -3.113 1.00 70.25 225 GLY A O 1
ATOM 1708 N N . GLU A 1 226 ? 11.196 14.211 -1.477 1.00 73.44 226 GLU A N 1
ATOM 1709 C CA . GLU A 1 226 ? 10.515 13.250 -2.348 1.00 73.44 226 GLU A CA 1
ATOM 1710 C C . GLU A 1 226 ? 9.159 13.823 -2.800 1.00 73.44 226 GLU A C 1
ATOM 1712 O O . GLU A 1 226 ? 8.410 14.378 -1.992 1.00 73.44 226 GLU A O 1
ATOM 1717 N N . GLN A 1 227 ? 8.856 13.726 -4.097 1.00 76.62 227 GLN A N 1
ATOM 1718 C CA . GLN A 1 227 ? 7.642 14.284 -4.700 1.00 76.62 227 GLN A CA 1
ATOM 1719 C C . GLN A 1 227 ? 6.691 13.171 -5.140 1.00 76.62 227 GLN A C 1
ATOM 1721 O O . GLN A 1 227 ? 7.129 12.127 -5.616 1.00 76.62 227 GLN A O 1
ATOM 1726 N N . VAL A 1 228 ? 5.388 13.423 -5.014 1.00 83.62 228 VAL A N 1
ATOM 1727 C CA . VAL A 1 228 ? 4.317 12.568 -5.540 1.00 83.62 228 VAL A CA 1
ATOM 1728 C C . VAL A 1 228 ? 3.307 13.467 -6.243 1.00 83.62 228 VAL A C 1
ATOM 1730 O O . VAL A 1 228 ? 2.998 14.552 -5.752 1.00 83.62 228 VAL A O 1
ATOM 1733 N N . ASP A 1 229 ? 2.824 13.030 -7.402 1.00 86.69 229 ASP A N 1
ATOM 1734 C CA . ASP A 1 229 ? 1.898 13.798 -8.231 1.00 86.69 229 ASP A CA 1
ATOM 1735 C C . ASP A 1 229 ? 0.461 13.772 -7.666 1.00 86.69 229 ASP A C 1
ATOM 1737 O O . ASP A 1 229 ? 0.009 12.770 -7.105 1.00 86.69 229 ASP A O 1
ATOM 1741 N N . ALA A 1 230 ? -0.285 14.865 -7.844 1.00 90.75 230 ALA A N 1
ATOM 1742 C CA . ALA A 1 230 ? -1.680 14.982 -7.409 1.00 90.75 230 ALA A CA 1
ATOM 1743 C C . ALA A 1 230 ? -2.641 14.030 -8.148 1.00 90.75 230 ALA A C 1
ATOM 1745 O O . ALA A 1 230 ? -3.728 13.727 -7.656 1.00 90.75 230 ALA A O 1
ATOM 1746 N N . SER A 1 231 ? -2.248 13.536 -9.324 1.00 91.94 231 SER A N 1
ATOM 1747 C CA . SER A 1 231 ? -2.957 12.473 -10.040 1.00 91.94 231 SER A CA 1
ATOM 1748 C C . SER A 1 231 ? -2.794 11.096 -9.388 1.00 91.94 231 SER A C 1
ATOM 1750 O O . SER A 1 231 ? -3.639 10.229 -9.611 1.00 91.94 231 SER A O 1
ATOM 1752 N N . ASP A 1 232 ? -1.762 10.898 -8.560 1.00 92.75 232 ASP A N 1
ATOM 1753 C CA . ASP A 1 232 ? -1.419 9.622 -7.925 1.00 92.75 232 ASP A CA 1
ATOM 1754 C C . ASP A 1 232 ? -1.898 9.500 -6.473 1.00 92.75 232 ASP A C 1
ATOM 1756 O O . ASP A 1 232 ? -2.238 8.395 -6.040 1.00 92.75 232 ASP A O 1
ATOM 1760 N N . ALA A 1 233 ? -1.943 10.599 -5.716 1.00 96.75 233 ALA A N 1
ATOM 1761 C CA . ALA A 1 233 ? -2.373 10.611 -4.319 1.00 96.75 233 ALA A CA 1
ATOM 1762 C C . ALA A 1 233 ? -3.069 11.927 -3.934 1.00 96.75 233 ALA A C 1
ATOM 1764 O O . ALA A 1 233 ? -2.870 12.959 -4.567 1.00 96.75 233 ALA A O 1
ATOM 1765 N N . ASP A 1 234 ? -3.871 11.903 -2.866 1.00 97.94 234 ASP A N 1
ATOM 1766 C CA . ASP A 1 234 ? -4.537 13.107 -2.353 1.00 97.94 234 ASP A CA 1
ATOM 1767 C C . ASP A 1 234 ? -3.655 13.861 -1.349 1.00 97.94 234 ASP A C 1
ATOM 1769 O O . ASP A 1 234 ? -3.685 15.090 -1.292 1.00 97.94 234 ASP A O 1
ATOM 1773 N N . LEU A 1 235 ? -2.904 13.125 -0.518 1.00 97.00 235 LEU A N 1
ATOM 1774 C CA . LEU A 1 235 ? -2.163 13.664 0.625 1.00 97.00 235 LEU A CA 1
ATOM 1775 C C . LEU A 1 235 ? -0.761 13.048 0.731 1.00 97.00 235 LEU A C 1
ATOM 1777 O O . LEU A 1 235 ? -0.601 11.826 0.699 1.00 97.00 235 LEU A O 1
ATOM 1781 N N . LEU A 1 236 ? 0.240 13.897 0.958 1.00 94.31 236 LEU A N 1
ATOM 1782 C CA . LEU A 1 236 ? 1.635 13.513 1.182 1.00 94.31 236 LEU A CA 1
ATOM 1783 C C . LEU A 1 236 ? 2.029 13.794 2.634 1.00 94.31 236 LEU A C 1
ATOM 1785 O O . LEU A 1 236 ? 1.939 14.935 3.085 1.00 94.31 236 LEU A O 1
ATOM 1789 N N . ILE A 1 237 ? 2.497 12.777 3.360 1.00 92.12 237 ILE A N 1
ATOM 1790 C CA . ILE A 1 237 ? 3.097 12.927 4.691 1.00 92.12 237 ILE A CA 1
ATOM 1791 C C . ILE A 1 237 ? 4.619 12.935 4.522 1.00 92.12 237 ILE A C 1
ATOM 1793 O O . ILE A 1 237 ? 5.261 11.884 4.492 1.00 92.12 237 ILE A O 1
ATOM 1797 N N . GLY A 1 238 ? 5.193 14.133 4.421 1.00 84.69 238 GLY A N 1
ATOM 1798 C CA . GLY A 1 238 ? 6.638 14.341 4.443 1.00 84.69 238 GLY A CA 1
ATOM 1799 C C . GLY A 1 238 ? 7.159 14.171 5.865 1.00 84.69 238 GLY A C 1
ATOM 1800 O O . GLY A 1 238 ? 7.046 15.086 6.686 1.00 84.69 238 GLY A O 1
ATOM 1801 N N . LEU A 1 239 ? 7.694 12.990 6.169 1.00 76.12 239 LEU A N 1
ATOM 1802 C CA . LEU A 1 239 ? 8.175 12.640 7.502 1.00 76.12 239 LEU A CA 1
ATOM 1803 C C . LEU A 1 239 ? 9.348 13.527 7.915 1.00 76.12 239 LEU A C 1
ATOM 1805 O O . LEU A 1 239 ? 10.239 13.834 7.119 1.00 76.12 239 LEU A O 1
ATOM 1809 N N . HIS A 1 240 ? 9.374 13.921 9.185 1.00 60.38 240 HIS A N 1
ATOM 1810 C CA . HIS A 1 240 ? 10.555 14.575 9.726 1.00 60.38 240 HIS A CA 1
ATOM 1811 C C . HIS A 1 240 ? 11.701 13.563 9.809 1.00 60.38 240 HIS A C 1
ATOM 1813 O O . HIS A 1 240 ? 11.523 12.460 10.327 1.00 60.38 240 HIS A O 1
ATOM 1819 N N . LEU A 1 241 ? 12.902 13.965 9.381 1.00 51.03 241 LEU A N 1
ATOM 1820 C CA . LEU A 1 241 ? 14.118 13.348 9.899 1.00 51.03 241 LEU A CA 1
ATOM 1821 C C . LEU A 1 241 ? 14.123 13.609 11.406 1.00 51.03 241 LEU A C 1
ATOM 1823 O O . LEU A 1 241 ? 14.456 14.713 11.832 1.00 51.03 241 LEU A O 1
ATOM 1827 N N . LEU A 1 242 ? 13.715 12.624 12.206 1.00 41.94 242 LEU A N 1
ATOM 1828 C CA . LEU A 1 242 ? 13.987 12.635 13.636 1.00 41.94 242 LEU A CA 1
ATOM 1829 C C . LEU A 1 242 ? 15.511 12.563 13.787 1.00 41.94 242 LEU A C 1
ATOM 1831 O O . LEU A 1 242 ? 16.094 11.539 13.417 1.00 41.94 242 LEU A O 1
ATOM 1835 N N . PRO A 1 243 ? 16.184 13.610 14.297 1.00 35.31 243 PRO A N 1
ATOM 1836 C CA . PRO A 1 243 ? 17.597 13.496 14.581 1.00 35.31 243 PRO A CA 1
ATOM 1837 C C . PRO A 1 243 ? 17.739 12.543 15.767 1.00 35.31 243 PRO A C 1
ATOM 1839 O O . PRO A 1 243 ? 17.465 12.912 16.909 1.00 35.31 243 PRO A O 1
ATOM 1842 N N . LEU A 1 244 ? 18.219 11.321 15.522 1.00 36.91 244 LEU A N 1
ATOM 1843 C CA . LEU A 1 244 ? 18.701 10.419 16.576 1.00 36.91 244 LEU A CA 1
ATOM 1844 C C . LEU A 1 244 ? 20.072 10.902 17.104 1.00 36.91 244 LEU A C 1
ATOM 1846 O O . LEU A 1 244 ? 21.037 10.152 17.193 1.00 36.91 244 LEU A O 1
ATOM 1850 N N . LEU A 1 245 ? 20.152 12.202 17.381 1.00 37.84 245 LEU A N 1
ATOM 1851 C CA . LEU A 1 245 ? 21.313 12.991 17.768 1.00 37.84 245 LEU A CA 1
ATOM 1852 C C . LEU A 1 245 ? 20.784 14.249 18.473 1.00 37.84 245 LEU A C 1
ATOM 1854 O O . LEU A 1 245 ? 20.679 15.296 17.843 1.00 37.84 245 LEU A O 1
ATOM 1858 N N . LEU A 1 246 ? 20.386 14.104 19.747 1.00 36.84 246 LEU A N 1
ATOM 1859 C CA . LEU A 1 246 ? 20.380 15.125 20.821 1.00 36.84 246 LEU A CA 1
ATOM 1860 C C . LEU A 1 246 ? 19.553 14.671 22.047 1.00 36.84 246 LEU A C 1
ATOM 1862 O O . LEU A 1 246 ? 18.680 15.379 22.539 1.00 36.84 246 LEU A O 1
ATOM 1866 N N . LEU A 1 247 ? 19.867 13.496 22.598 1.00 37.97 247 LEU A N 1
ATOM 1867 C CA . LEU A 1 247 ? 19.706 13.251 24.035 1.00 37.97 247 LEU A CA 1
ATOM 1868 C C . LEU A 1 247 ? 20.765 12.236 24.486 1.00 37.97 247 LEU A C 1
ATOM 1870 O O . LEU A 1 247 ? 21.094 11.319 23.741 1.00 37.97 247 LEU A O 1
ATOM 1874 N N . VAL A 1 248 ? 21.302 12.417 25.695 1.00 33.78 248 VAL A N 1
ATOM 1875 C CA . VAL A 1 248 ? 22.445 11.661 26.249 1.00 33.78 248 VAL A CA 1
ATOM 1876 C C . VAL A 1 248 ? 23.783 11.910 25.526 1.00 33.78 248 VAL A C 1
ATOM 1878 O O . VAL A 1 248 ? 24.427 11.000 25.012 1.00 33.78 248 VAL A O 1
ATOM 1881 N N . HIS A 1 249 ? 24.259 13.156 25.577 1.00 27.58 249 HIS A N 1
ATOM 1882 C CA . HIS A 1 249 ? 25.689 13.448 25.735 1.00 27.58 249 HIS A CA 1
ATOM 1883 C C . HIS A 1 249 ? 25.858 14.569 26.772 1.00 27.58 249 HIS A C 1
ATOM 1885 O O . HIS A 1 249 ? 25.221 15.608 26.643 1.00 27.58 249 HIS A O 1
ATOM 1891 N N . TRP A 1 250 ? 26.754 14.322 27.739 1.00 26.59 250 TRP A N 1
ATOM 1892 C CA . TRP A 1 250 ? 27.243 15.170 28.849 1.00 26.59 250 TRP A CA 1
ATOM 1893 C C . TRP A 1 250 ? 26.567 15.038 30.225 1.00 26.59 250 TRP A C 1
ATOM 1895 O O . TRP A 1 250 ? 25.668 15.798 30.561 1.00 26.59 250 TRP A O 1
ATOM 1905 N N . VAL A 1 251 ? 27.167 14.201 31.087 1.00 32.31 251 VAL A N 1
ATOM 1906 C CA . VAL A 1 251 ? 28.035 14.700 32.179 1.00 32.31 251 VAL A CA 1
ATOM 1907 C C . VAL A 1 251 ? 29.326 13.857 32.223 1.00 32.31 251 VAL A C 1
ATOM 1909 O O . VAL A 1 251 ? 29.303 12.657 31.979 1.00 32.31 251 VAL A O 1
ATOM 1912 N N . ALA A 1 252 ? 30.445 14.534 32.479 1.00 35.41 252 ALA A N 1
ATOM 1913 C CA . ALA A 1 252 ? 31.848 14.111 32.433 1.00 35.41 252 ALA A CA 1
ATOM 1914 C C . ALA A 1 252 ? 32.247 12.676 32.862 1.00 35.41 252 ALA A C 1
ATOM 1916 O O . ALA A 1 252 ? 31.944 12.218 33.961 1.00 35.41 252 ALA A O 1
ATOM 1917 N N . THR A 1 253 ? 33.129 12.060 32.064 1.00 33.31 253 THR A N 1
ATOM 1918 C CA . THR A 1 253 ? 34.248 11.199 32.514 1.00 33.31 253 THR A CA 1
ATOM 1919 C C . THR A 1 253 ? 35.337 11.177 31.419 1.00 33.31 253 THR A C 1
ATOM 1921 O O . THR A 1 253 ? 34.988 11.186 30.238 1.00 33.31 253 THR A O 1
ATOM 1924 N N . PRO A 1 254 ? 36.644 11.215 31.754 1.00 38.97 254 PRO A N 1
ATOM 1925 C CA . PRO A 1 254 ? 37.724 11.206 30.759 1.00 38.97 254 PRO A CA 1
ATOM 1926 C C . PRO A 1 254 ? 37.921 9.809 30.137 1.00 38.97 254 PRO A C 1
ATOM 1928 O O . PRO A 1 254 ? 37.557 8.811 30.762 1.00 38.97 254 PRO A O 1
ATOM 1931 N N . PRO A 1 255 ? 38.512 9.702 28.930 1.00 36.66 255 PRO A N 1
ATOM 1932 C CA . PRO A 1 255 ? 38.664 8.422 28.245 1.00 36.66 255 PRO A CA 1
ATOM 1933 C C . PRO A 1 255 ? 39.663 7.511 28.969 1.00 36.66 255 PRO A C 1
ATOM 1935 O O . PRO A 1 255 ? 40.863 7.786 29.013 1.00 36.66 255 PRO A O 1
ATOM 1938 N N . ALA A 1 256 ? 39.165 6.395 29.498 1.00 36.84 256 ALA A N 1
ATOM 1939 C CA . ALA A 1 256 ? 40.004 5.270 29.886 1.00 36.84 256 ALA A CA 1
ATOM 1940 C C . ALA A 1 256 ? 40.519 4.540 28.633 1.00 36.84 256 ALA A C 1
ATOM 1942 O O . ALA A 1 256 ? 39.821 4.442 27.623 1.00 36.84 256 ALA A O 1
ATOM 1943 N N . LEU A 1 257 ? 41.749 4.026 28.713 1.00 45.84 257 LEU A N 1
ATOM 1944 C CA . LEU A 1 257 ? 42.380 3.229 27.659 1.00 45.84 257 LEU A CA 1
ATOM 1945 C C . LEU A 1 257 ? 41.520 1.998 27.305 1.00 45.84 257 LEU A C 1
ATOM 1947 O O . LEU A 1 257 ? 40.917 1.411 28.209 1.00 45.84 257 LEU A O 1
ATOM 1951 N N . PRO A 1 258 ? 41.485 1.559 26.031 1.00 47.47 258 PRO A N 1
ATOM 1952 C CA . PRO A 1 258 ? 40.831 0.305 25.681 1.00 47.47 258 PRO A CA 1
ATOM 1953 C C . PRO A 1 258 ? 41.534 -0.869 26.390 1.00 47.47 258 PRO A C 1
ATOM 1955 O O . PRO A 1 258 ? 42.769 -0.908 26.419 1.00 47.47 258 PRO A O 1
ATOM 1958 N N . PRO A 1 259 ? 40.788 -1.833 26.962 1.00 45.22 259 PRO A N 1
ATOM 1959 C CA . PRO A 1 259 ? 41.385 -3.048 27.501 1.00 45.22 259 PRO A CA 1
ATOM 1960 C C . PRO A 1 259 ? 41.997 -3.893 26.366 1.00 45.22 259 PRO A C 1
ATOM 1962 O O . PRO A 1 259 ? 41.517 -3.824 25.231 1.00 45.22 259 PRO A O 1
ATOM 1965 N N . PRO A 1 260 ? 43.035 -4.701 26.648 1.00 41.12 260 PRO A N 1
ATOM 1966 C CA . PRO A 1 260 ? 43.619 -5.593 25.653 1.00 41.12 260 PRO A CA 1
ATOM 1967 C C . PRO A 1 260 ? 42.610 -6.652 25.195 1.00 41.12 260 PRO A C 1
ATOM 1969 O O . PRO A 1 260 ? 41.732 -7.071 25.954 1.00 41.12 260 PRO A O 1
ATOM 1972 N N . GLU A 1 261 ? 42.769 -7.089 23.947 1.00 40.22 261 GLU A N 1
ATOM 1973 C CA . GLU A 1 261 ? 41.904 -8.067 23.289 1.00 40.22 261 GLU A CA 1
ATOM 1974 C C . GLU A 1 261 ? 41.775 -9.355 24.117 1.00 40.22 261 GLU A C 1
ATOM 1976 O O . GLU A 1 261 ? 42.767 -10.004 24.453 1.00 40.22 261 GLU A O 1
ATOM 1981 N N . GLN A 1 262 ? 40.537 -9.751 24.424 1.00 31.48 262 GLN A N 1
ATOM 1982 C CA . GLN A 1 262 ? 40.252 -11.103 24.892 1.00 31.48 262 GLN A CA 1
ATOM 1983 C C . GLN A 1 262 ? 39.844 -11.967 23.702 1.00 31.48 262 GLN A C 1
ATOM 1985 O O . GLN A 1 262 ? 38.772 -11.783 23.124 1.00 31.48 262 GLN A O 1
ATOM 1990 N N . ASP A 1 263 ? 40.703 -12.934 23.377 1.00 28.89 263 ASP A N 1
ATOM 1991 C CA . ASP A 1 263 ? 40.440 -14.027 22.442 1.00 28.89 263 ASP A CA 1
ATOM 1992 C C . ASP A 1 263 ? 39.111 -14.732 22.778 1.00 28.89 263 ASP A C 1
ATOM 1994 O O . ASP A 1 263 ? 39.057 -15.642 23.615 1.00 28.89 263 ASP A O 1
ATOM 1998 N N . VAL A 1 264 ? 38.032 -14.399 22.064 1.00 27.73 264 VAL A N 1
ATOM 1999 C CA . VAL A 1 264 ? 36.839 -15.255 22.027 1.00 27.73 264 VAL A CA 1
ATOM 2000 C C . VAL A 1 264 ? 37.158 -16.453 21.136 1.00 27.73 264 VAL A C 1
ATOM 2002 O O . VAL A 1 264 ? 36.827 -16.500 19.950 1.00 27.73 264 VAL A O 1
ATOM 2005 N N . ARG A 1 265 ? 37.817 -17.456 21.725 1.00 26.70 265 ARG A N 1
ATOM 2006 C CA . ARG A 1 265 ? 38.032 -18.763 21.096 1.00 26.70 265 ARG A CA 1
ATOM 2007 C C . ARG A 1 265 ? 36.695 -19.472 20.898 1.00 26.70 265 ARG A C 1
ATOM 2009 O O . ARG A 1 265 ? 36.270 -20.264 21.743 1.00 26.70 265 ARG A O 1
ATOM 2016 N N . ILE A 1 266 ? 36.059 -19.252 19.748 1.00 28.53 266 ILE A N 1
ATOM 2017 C CA . ILE A 1 266 ? 34.977 -20.121 19.281 1.00 28.53 266 ILE A CA 1
ATOM 2018 C C . ILE A 1 266 ? 35.593 -21.488 18.975 1.00 28.53 266 ILE A C 1
ATOM 2020 O O . ILE A 1 266 ? 36.150 -21.731 17.905 1.00 28.53 266 ILE A O 1
ATOM 2024 N N . SER A 1 267 ? 35.499 -22.391 19.949 1.00 26.14 267 SER A N 1
ATOM 2025 C CA . SER A 1 267 ? 35.878 -23.788 19.778 1.00 26.14 267 SER A CA 1
ATOM 2026 C C . SER A 1 267 ? 34.856 -24.471 18.873 1.00 26.14 267 SER A C 1
ATOM 2028 O O . SER A 1 267 ? 33.852 -25.008 19.342 1.00 26.14 267 SER A O 1
ATOM 2030 N N . LEU A 1 268 ? 35.118 -24.455 17.565 1.00 25.20 268 LEU A N 1
ATOM 2031 C CA . LEU A 1 268 ? 34.427 -25.295 16.591 1.00 25.20 268 LEU A CA 1
ATOM 2032 C C . LEU A 1 268 ? 34.726 -26.766 16.906 1.00 25.20 268 LEU A C 1
ATOM 2034 O O . LEU A 1 268 ? 35.673 -27.355 16.384 1.00 25.20 268 LEU A O 1
ATOM 2038 N N . ARG A 1 269 ? 33.906 -27.379 17.766 1.00 27.31 269 ARG A N 1
ATOM 2039 C CA . ARG A 1 269 ? 33.897 -28.833 17.922 1.00 27.31 269 ARG A CA 1
ATOM 2040 C C . ARG A 1 269 ? 33.274 -29.422 16.662 1.00 27.31 269 ARG A C 1
ATOM 2042 O O . ARG A 1 269 ? 32.056 -29.515 16.548 1.00 27.31 269 ARG A O 1
ATOM 2049 N N . LEU A 1 270 ? 34.138 -29.766 15.713 1.00 28.12 270 LEU A N 1
ATOM 2050 C CA . LEU A 1 270 ? 33.790 -30.406 14.452 1.00 28.12 270 LEU A CA 1
ATOM 2051 C C . LEU A 1 270 ? 32.997 -31.693 14.736 1.00 28.12 270 LEU A C 1
ATOM 2053 O O . LEU A 1 270 ? 33.574 -32.692 15.168 1.00 28.12 270 LEU A O 1
ATOM 2057 N N . LEU A 1 271 ? 31.680 -31.679 14.509 1.00 29.50 271 LEU A N 1
ATOM 2058 C CA . LEU A 1 271 ? 30.953 -32.932 14.327 1.00 29.50 271 LEU A CA 1
ATOM 2059 C C . LEU A 1 271 ? 31.428 -33.539 13.006 1.00 29.50 271 LEU A C 1
ATOM 2061 O O . LEU A 1 271 ? 31.509 -32.846 11.990 1.00 29.50 271 LEU A O 1
ATOM 2065 N N . ALA A 1 272 ? 31.770 -34.825 13.043 1.00 36.12 272 ALA A N 1
ATOM 2066 C CA . ALA A 1 272 ? 32.163 -35.568 11.855 1.00 36.12 272 ALA A CA 1
ATOM 2067 C C . ALA A 1 272 ? 31.036 -35.531 10.800 1.00 36.12 272 ALA A C 1
ATOM 2069 O O . ALA A 1 272 ? 29.859 -35.489 11.175 1.00 36.12 272 ALA A O 1
ATOM 2070 N N . PRO A 1 273 ? 31.368 -35.552 9.495 1.00 33.88 273 PRO A N 1
ATOM 2071 C CA . PRO A 1 273 ? 30.360 -35.578 8.444 1.00 33.88 273 PRO A CA 1
ATOM 2072 C C . PRO A 1 273 ? 29.442 -36.790 8.616 1.00 33.88 273 PRO A C 1
ATOM 2074 O O . PRO A 1 273 ? 29.910 -37.908 8.841 1.00 33.88 273 PRO A O 1
ATOM 2077 N N . ALA A 1 274 ? 28.134 -36.559 8.496 1.00 38.03 274 ALA A N 1
ATOM 2078 C CA . ALA A 1 274 ? 27.152 -37.632 8.497 1.00 38.03 274 ALA A CA 1
ATOM 2079 C C . ALA A 1 274 ? 27.464 -38.619 7.362 1.00 38.03 274 ALA A C 1
ATOM 2081 O O . ALA A 1 274 ? 27.702 -38.220 6.220 1.00 38.03 274 ALA A O 1
ATOM 2082 N N . THR A 1 275 ? 27.487 -39.906 7.699 1.00 36.66 275 THR A N 1
ATOM 2083 C CA . THR A 1 275 ? 27.759 -41.004 6.769 1.00 36.66 275 THR A CA 1
ATOM 2084 C C . THR A 1 275 ? 26.765 -40.966 5.599 1.00 36.66 275 THR A C 1
ATOM 2086 O O . THR A 1 275 ? 25.578 -40.737 5.843 1.00 36.66 275 THR A O 1
ATOM 2089 N N . PRO A 1 276 ? 27.196 -41.190 4.340 1.00 41.69 276 PRO A N 1
ATOM 2090 C CA . PRO A 1 276 ? 26.264 -41.276 3.219 1.00 41.69 276 PRO A CA 1
ATOM 2091 C C . PRO A 1 276 ? 25.234 -42.398 3.456 1.00 41.69 276 PRO A C 1
ATOM 2093 O O . PRO A 1 276 ? 25.588 -43.436 4.026 1.00 41.69 276 PRO A O 1
ATOM 2096 N N . PRO A 1 277 ? 23.968 -42.208 3.043 1.00 40.12 277 PRO A N 1
ATOM 2097 C CA . PRO A 1 277 ? 22.904 -43.165 3.317 1.00 40.12 277 PRO A CA 1
ATOM 2098 C C . PRO A 1 277 ? 23.170 -44.495 2.605 1.00 40.12 277 PRO A C 1
ATOM 2100 O O . PRO A 1 277 ? 23.420 -44.524 1.399 1.00 40.12 277 PRO A O 1
ATOM 2103 N N . GLN A 1 278 ? 23.088 -45.600 3.347 1.00 42.34 278 GLN A N 1
ATOM 2104 C CA . GLN A 1 278 ? 23.072 -46.932 2.747 1.00 42.34 278 GLN A CA 1
ATOM 2105 C C . GLN A 1 278 ? 21.685 -47.234 2.150 1.00 42.34 278 GLN A C 1
ATOM 2107 O O . GLN A 1 278 ? 20.682 -46.758 2.692 1.00 42.34 278 GLN A O 1
ATOM 2112 N N . PRO A 1 279 ? 21.598 -48.020 1.060 1.00 36.25 279 PRO A N 1
ATOM 2113 C CA . PRO A 1 279 ? 20.319 -48.467 0.520 1.00 36.25 279 PRO A CA 1
ATOM 2114 C C . PRO A 1 279 ? 19.563 -49.311 1.550 1.00 36.25 279 PRO A C 1
ATOM 2116 O O . PRO A 1 279 ? 20.149 -50.178 2.197 1.00 36.25 279 PRO A O 1
ATOM 2119 N N . ILE A 1 280 ? 18.258 -49.075 1.687 1.00 41.97 280 ILE A N 1
ATOM 2120 C CA . ILE A 1 280 ? 17.397 -49.913 2.525 1.00 41.97 280 ILE A CA 1
ATOM 2121 C C . ILE A 1 280 ? 17.095 -51.189 1.737 1.00 41.97 280 ILE A C 1
ATOM 2123 O O . ILE A 1 280 ? 16.367 -51.150 0.749 1.00 41.97 280 ILE A O 1
ATOM 2127 N N . GLU A 1 281 ? 17.669 -52.309 2.168 1.00 36.66 281 GLU A N 1
ATOM 2128 C CA . GLU A 1 281 ? 17.364 -53.627 1.617 1.00 36.66 281 GLU A CA 1
ATOM 2129 C C . GLU A 1 281 ? 15.992 -54.099 2.126 1.00 36.66 281 GLU A C 1
ATOM 2131 O O . GLU A 1 281 ? 15.743 -54.188 3.333 1.00 36.66 281 GLU A O 1
ATOM 2136 N N . GLU A 1 282 ? 15.078 -54.361 1.194 1.00 40.88 282 GLU A N 1
ATOM 2137 C CA . GLU A 1 282 ? 13.681 -54.692 1.468 1.00 40.88 282 GLU A CA 1
ATOM 2138 C C . GLU A 1 282 ? 13.555 -56.135 1.976 1.00 40.88 282 GLU A C 1
ATOM 2140 O O . GLU A 1 282 ? 13.578 -57.096 1.207 1.00 40.88 282 GLU A O 1
ATOM 2145 N N . ARG A 1 283 ? 13.439 -56.304 3.300 1.00 35.22 283 ARG A N 1
ATOM 2146 C CA . ARG A 1 283 ? 13.324 -57.633 3.911 1.00 35.22 283 ARG A CA 1
ATOM 2147 C C . ARG A 1 283 ? 11.858 -58.053 4.042 1.00 35.22 283 ARG A C 1
ATOM 2149 O O . ARG A 1 283 ? 11.102 -57.474 4.820 1.00 35.22 283 ARG A O 1
ATOM 2156 N N . GLN A 1 284 ? 11.483 -59.073 3.271 1.00 31.84 284 GLN A N 1
ATOM 2157 C CA . GLN A 1 284 ? 10.159 -59.699 3.294 1.00 31.84 284 GLN A CA 1
ATOM 2158 C C . GLN A 1 284 ? 9.814 -60.286 4.673 1.00 31.84 284 GLN A C 1
ATOM 2160 O O . GLN A 1 284 ? 10.691 -60.600 5.479 1.00 31.84 284 GLN A O 1
ATOM 2165 N N . ALA A 1 285 ? 8.514 -60.430 4.936 1.00 32.59 285 ALA A N 1
ATOM 2166 C CA . ALA A 1 285 ? 7.994 -60.982 6.179 1.00 32.59 285 ALA A CA 1
ATOM 2167 C C . ALA A 1 285 ? 7.923 -62.517 6.140 1.00 32.59 285 ALA A C 1
ATOM 2169 O O . ALA A 1 285 ? 7.223 -63.077 5.297 1.00 32.59 285 ALA A O 1
ATOM 2170 N N . ASP A 1 286 ? 8.547 -63.174 7.118 1.00 34.53 286 ASP A N 1
ATOM 2171 C CA . ASP A 1 286 ? 8.314 -64.588 7.418 1.00 34.53 286 ASP A CA 1
ATOM 2172 C C . ASP A 1 286 ? 7.199 -64.756 8.462 1.00 34.53 286 ASP A C 1
ATOM 2174 O O . ASP A 1 286 ? 7.078 -63.985 9.418 1.00 34.53 286 ASP A O 1
ATOM 2178 N N . THR A 1 287 ? 6.375 -65.789 8.279 1.00 31.67 287 THR A N 1
ATOM 2179 C CA . THR A 1 287 ? 5.332 -66.221 9.235 1.00 31.67 287 THR A CA 1
ATOM 2180 C C . THR A 1 287 ? 5.764 -67.539 9.934 1.00 31.67 287 THR A C 1
ATOM 2182 O O . THR A 1 287 ? 6.890 -67.983 9.726 1.00 31.67 287 THR A O 1
ATOM 2185 N N . PRO A 1 288 ? 5.018 -68.115 10.900 1.00 52.59 288 PRO A N 1
ATOM 2186 C CA . PRO A 1 288 ? 5.547 -68.316 12.250 1.00 52.59 288 PRO A CA 1
ATOM 2187 C C . PRO A 1 288 ? 5.879 -69.781 12.596 1.00 52.59 288 PRO A C 1
ATOM 2189 O O . PRO A 1 288 ? 5.298 -70.707 12.033 1.00 52.59 288 PRO A O 1
ATOM 2192 N N . SER A 1 289 ? 6.702 -70.013 13.629 1.00 29.70 289 SER A N 1
ATOM 2193 C CA . SER A 1 289 ? 6.723 -71.309 14.332 1.00 29.70 289 SER A CA 1
ATOM 2194 C C . SER A 1 289 ? 7.196 -71.221 15.794 1.00 29.70 289 SER A C 1
ATOM 2196 O O . SER A 1 289 ? 7.604 -70.165 16.273 1.00 29.70 289 SER A O 1
ATOM 2198 N N . GLN A 1 290 ? 7.041 -72.329 16.521 1.00 32.72 290 GLN A N 1
ATOM 2199 C CA . GLN A 1 290 ? 6.874 -72.412 17.976 1.00 32.72 290 GLN A CA 1
ATOM 2200 C C . GLN A 1 290 ? 8.118 -72.914 18.732 1.00 32.72 290 GLN A C 1
ATOM 2202 O O . GLN A 1 290 ? 8.755 -73.868 18.299 1.00 32.72 290 GLN A O 1
ATOM 2207 N N . ALA A 1 291 ? 8.343 -72.373 19.936 1.00 33.38 291 ALA A N 1
ATOM 2208 C CA . ALA A 1 291 ? 8.786 -73.081 21.155 1.00 33.38 291 ALA A CA 1
ATOM 2209 C C . ALA A 1 291 ? 8.571 -72.115 22.349 1.00 33.38 291 ALA A C 1
ATOM 2211 O O . ALA A 1 291 ? 8.957 -70.955 22.270 1.00 33.38 291 ALA A O 1
ATOM 2212 N N . GLN A 1 292 ? 7.782 -72.417 23.392 1.00 32.56 292 GLN A N 1
ATOM 2213 C CA . GLN A 1 292 ? 8.148 -73.258 24.550 1.00 32.56 292 GLN A CA 1
ATOM 2214 C C . GLN A 1 292 ? 9.515 -72.851 25.163 1.00 32.56 292 GLN A C 1
ATOM 2216 O O . GLN A 1 292 ? 10.516 -72.887 24.468 1.00 32.56 292 GLN A O 1
ATOM 2221 N N . GLN A 1 293 ? 9.654 -72.466 26.444 1.00 35.09 293 GLN A N 1
ATOM 2222 C CA . GLN A 1 293 ? 8.857 -72.811 27.634 1.00 35.09 293 GLN A CA 1
ATOM 2223 C C . GLN A 1 293 ? 8.980 -71.796 28.803 1.00 35.09 293 GLN A C 1
ATOM 2225 O O . GLN A 1 293 ? 10.030 -71.218 29.044 1.00 35.09 293 GLN A O 1
ATOM 2230 N N . ALA A 1 294 ? 7.880 -71.674 29.557 1.00 31.33 294 ALA A N 1
ATOM 2231 C CA . ALA A 1 294 ? 7.724 -71.378 30.994 1.00 31.33 294 ALA A CA 1
ATOM 2232 C C . ALA A 1 294 ? 8.844 -70.702 31.835 1.00 31.33 294 ALA A C 1
ATOM 2234 O O . ALA A 1 294 ? 9.854 -71.327 32.152 1.00 31.33 294 ALA A O 1
ATOM 2235 N N . ARG A 1 295 ? 8.477 -69.603 32.526 1.00 31.56 295 ARG A N 1
ATOM 2236 C CA . ARG A 1 295 ? 8.097 -69.654 33.966 1.00 31.56 295 ARG A CA 1
ATOM 2237 C C . ARG A 1 295 ? 7.343 -68.399 34.456 1.00 31.56 295 ARG A C 1
ATOM 2239 O O . ARG A 1 295 ? 7.499 -67.315 33.911 1.00 31.56 295 ARG A O 1
ATOM 2246 N N . ALA A 1 296 ? 6.506 -68.589 35.480 1.00 33.28 296 ALA A N 1
ATOM 2247 C CA . ALA A 1 296 ? 5.757 -67.556 36.219 1.00 33.28 296 ALA A CA 1
ATOM 2248 C C . ALA A 1 296 ? 6.685 -66.791 37.217 1.00 33.28 296 ALA A C 1
ATOM 2250 O O . ALA A 1 296 ? 7.807 -67.239 37.434 1.00 33.28 296 ALA A O 1
ATOM 2251 N N . SER A 1 297 ? 6.332 -65.673 37.883 1.00 34.94 297 SER A N 1
ATOM 2252 C CA . SER A 1 297 ? 5.008 -65.252 38.393 1.00 34.94 297 SER A CA 1
ATOM 2253 C C . SER A 1 297 ? 4.885 -63.731 38.680 1.00 34.94 297 SER A C 1
ATOM 2255 O O . SER A 1 297 ? 5.844 -63.120 39.127 1.00 34.94 297 SER A O 1
ATOM 2257 N N . GLN A 1 298 ? 3.675 -63.190 38.445 1.00 36.25 298 GLN A N 1
ATOM 2258 C CA . GLN A 1 298 ? 2.865 -62.138 39.133 1.00 36.25 298 GLN A CA 1
ATOM 2259 C C . GLN A 1 298 ? 3.377 -61.381 40.412 1.00 36.25 298 GLN A C 1
ATOM 2261 O O . GLN A 1 298 ? 4.234 -61.909 41.112 1.00 36.25 298 GLN A O 1
ATOM 2266 N N . PRO A 1 299 ? 2.666 -60.332 40.931 1.00 41.28 299 PRO A N 1
ATOM 2267 C CA . PRO A 1 299 ? 2.003 -59.172 40.275 1.00 41.28 299 PRO A CA 1
ATOM 2268 C C . PRO A 1 299 ? 2.042 -57.832 41.093 1.00 41.28 299 PRO A C 1
ATOM 2270 O O . PRO A 1 299 ? 2.194 -57.853 42.311 1.00 41.28 299 PRO A O 1
ATOM 2273 N N . THR A 1 300 ? 1.660 -56.682 40.501 1.00 30.95 300 THR A N 1
ATOM 2274 C CA . THR A 1 300 ? 0.962 -55.605 41.262 1.00 30.95 300 THR A CA 1
ATOM 2275 C C . THR A 1 300 ? 0.030 -54.724 40.416 1.00 30.95 300 THR A C 1
ATOM 2277 O O . THR A 1 300 ? 0.277 -54.439 39.253 1.00 30.95 300 THR A O 1
ATOM 2280 N N . LYS A 1 301 ? -1.086 -54.335 41.042 1.00 34.25 301 LYS A N 1
ATOM 2281 C CA . LYS A 1 301 ? -2.354 -53.822 40.489 1.00 34.25 301 LYS A CA 1
ATOM 2282 C C . LYS A 1 301 ? -2.303 -52.409 39.875 1.00 34.25 301 LYS A C 1
ATOM 2284 O O . LYS A 1 301 ? -1.566 -51.546 40.340 1.00 34.25 301 LYS A O 1
ATOM 2289 N N . SER A 1 302 ? -3.245 -52.131 38.968 1.00 32.28 302 SER A N 1
ATOM 2290 C CA . SER A 1 302 ? -3.748 -50.779 38.650 1.00 32.28 302 SER A CA 1
ATOM 2291 C C . SER A 1 302 ? -5.292 -50.759 38.726 1.00 32.28 302 SER A C 1
ATOM 2293 O O . SER A 1 302 ? -5.900 -51.809 38.507 1.00 32.28 302 SER A O 1
ATOM 2295 N N . PRO A 1 303 ? -5.938 -49.628 39.080 1.00 45.12 303 PRO A N 1
ATOM 2296 C CA . PRO A 1 303 ? -7.394 -49.543 39.269 1.00 45.12 303 PRO A CA 1
ATOM 2297 C C . PRO A 1 303 ? -8.180 -49.258 37.964 1.00 45.12 303 PRO A C 1
ATOM 2299 O O . PRO A 1 303 ? -7.607 -48.705 37.025 1.00 45.12 303 PRO A O 1
ATOM 2302 N N . PRO A 1 304 ? -9.486 -49.600 37.893 1.00 49.28 304 PRO A N 1
ATOM 2303 C CA . PRO A 1 304 ? -10.323 -49.409 36.702 1.00 49.28 304 PRO A CA 1
ATOM 2304 C C . PRO A 1 304 ? -11.061 -48.045 36.646 1.00 49.28 304 PRO A C 1
ATOM 2306 O O . PRO A 1 304 ? -11.270 -47.420 37.688 1.00 49.28 304 PRO A O 1
ATOM 2309 N N . PRO A 1 305 ? -11.500 -47.598 35.449 1.00 41.59 305 PRO A N 1
ATOM 2310 C CA . PRO A 1 305 ? -12.303 -46.383 35.240 1.00 41.59 305 PRO A CA 1
ATOM 2311 C C . PRO A 1 305 ? -13.827 -46.603 35.436 1.00 41.59 305 PRO A C 1
ATOM 2313 O O . PRO A 1 305 ? -14.278 -47.750 35.469 1.00 41.59 305 PRO A O 1
ATOM 2316 N N . PRO A 1 306 ? -14.638 -45.526 35.547 1.00 41.91 306 PRO A N 1
ATOM 2317 C CA . PRO A 1 306 ? -16.075 -45.609 35.836 1.00 41.91 306 PRO A CA 1
ATOM 2318 C C . PRO A 1 306 ? -16.985 -45.856 34.614 1.00 41.91 306 PRO A C 1
ATOM 2320 O O . PRO A 1 306 ? -16.687 -45.467 33.485 1.00 41.91 306 PRO A O 1
ATOM 2323 N N . THR A 1 307 ? -18.143 -46.462 34.887 1.00 36.06 307 THR A N 1
ATOM 2324 C CA . THR A 1 307 ? -19.205 -46.861 33.943 1.00 36.06 307 THR A CA 1
ATOM 2325 C C . THR A 1 307 ? -20.216 -45.743 33.634 1.00 36.06 307 THR A C 1
ATOM 2327 O O . THR A 1 307 ? -20.542 -44.960 34.526 1.00 36.06 307 THR A O 1
ATOM 2330 N N . PRO A 1 308 ? -20.837 -45.751 32.438 1.00 41.00 308 PRO A N 1
ATOM 2331 C CA . PRO A 1 308 ? -22.181 -45.196 32.223 1.00 41.00 308 PRO A CA 1
ATOM 2332 C C . PRO A 1 308 ? -23.272 -46.282 32.099 1.00 41.00 308 PRO A C 1
ATOM 2334 O O . PRO A 1 308 ? -23.056 -47.344 31.519 1.00 41.00 308 PRO A O 1
ATOM 2337 N N . THR A 1 309 ? -24.454 -45.985 32.641 1.00 33.12 309 THR A N 1
ATOM 2338 C CA . THR A 1 309 ? -25.658 -46.841 32.718 1.00 33.12 309 THR A CA 1
ATOM 2339 C C . THR A 1 309 ? -26.332 -47.119 31.363 1.00 33.12 309 THR A C 1
ATOM 2341 O O . THR A 1 309 ? -26.319 -46.268 30.478 1.00 33.12 309 THR A O 1
ATOM 2344 N N . ALA A 1 310 ? -27.016 -48.267 31.239 1.00 34.25 310 ALA A N 1
ATOM 2345 C CA . ALA A 1 310 ? -27.872 -48.626 30.100 1.00 34.25 310 ALA A CA 1
ATOM 2346 C C . ALA A 1 310 ? -29.260 -49.150 30.534 1.00 34.25 310 ALA A C 1
ATOM 2348 O O . ALA A 1 310 ? -29.339 -49.892 31.511 1.00 34.25 310 ALA A O 1
ATOM 2349 N N . ALA A 1 311 ? -30.312 -48.776 29.782 1.00 32.88 311 ALA A N 1
ATOM 2350 C CA . ALA A 1 311 ? -31.670 -49.364 29.641 1.00 32.88 311 ALA A CA 1
ATOM 2351 C C . ALA A 1 311 ? -32.603 -48.297 29.003 1.00 32.88 311 ALA A C 1
ATOM 2353 O O . ALA A 1 311 ? -32.323 -47.117 29.189 1.00 32.88 311 ALA A O 1
ATOM 2354 N N . ARG A 1 312 ? -33.744 -48.530 28.327 1.00 35.62 312 ARG A N 1
ATOM 2355 C CA . ARG A 1 312 ? -34.468 -49.642 27.636 1.00 35.62 312 ARG A CA 1
ATOM 2356 C C . ARG A 1 312 ? -35.717 -48.968 26.990 1.00 35.62 312 ARG A C 1
ATOM 2358 O O . ARG A 1 312 ? -36.141 -47.949 27.525 1.00 35.62 312 ARG A O 1
ATOM 2365 N N . GLU A 1 313 ? -36.425 -49.414 25.946 1.00 31.59 313 GLU A N 1
ATOM 2366 C CA . GLU A 1 313 ? -36.268 -50.352 24.805 1.00 31.59 313 GLU A CA 1
ATOM 2367 C C . GLU A 1 313 ? -37.450 -50.047 23.820 1.00 31.59 313 GLU A C 1
ATOM 2369 O O . GLU A 1 313 ? -38.378 -49.349 24.232 1.00 31.59 313 GLU A O 1
ATOM 2374 N N . GLY A 1 314 ? -37.473 -50.501 22.549 1.00 30.05 314 GLY A N 1
ATOM 2375 C CA . GLY A 1 314 ? -38.604 -50.176 21.638 1.00 30.05 314 GLY A CA 1
ATOM 2376 C C . GLY A 1 314 ? -38.554 -50.706 20.186 1.00 30.05 314 GLY A C 1
ATOM 2377 O O . GLY A 1 314 ? -37.960 -50.081 19.314 1.00 30.05 314 GLY A O 1
ATOM 2378 N N . GLU A 1 315 ? -39.222 -51.843 19.964 1.00 32.88 315 GLU A N 1
ATOM 2379 C CA . GLU A 1 315 ? -39.646 -52.540 18.715 1.00 32.88 315 GLU A CA 1
ATOM 2380 C C . GLU A 1 315 ? -40.452 -51.689 17.682 1.00 32.88 315 GLU A C 1
ATOM 2382 O O . GLU A 1 315 ? -40.884 -50.601 18.048 1.00 32.88 315 GLU A O 1
ATOM 2387 N N . LEU A 1 316 ? -40.778 -52.028 16.406 1.00 32.78 316 LEU A N 1
ATOM 2388 C CA . LEU A 1 316 ? -40.703 -53.154 15.407 1.00 32.78 316 LEU A CA 1
ATOM 2389 C C . LEU A 1 316 ? -40.790 -52.494 13.972 1.00 32.78 316 LEU A C 1
ATOM 2391 O O . LEU A 1 316 ? -41.083 -51.304 13.902 1.00 32.78 316 LEU A O 1
ATOM 2395 N N . ALA A 1 317 ? -40.749 -53.132 12.780 1.00 30.80 317 ALA A N 1
ATOM 2396 C CA . ALA A 1 317 ? -39.960 -54.229 12.170 1.00 30.80 317 ALA A CA 1
ATOM 2397 C C . ALA A 1 317 ? -40.362 -54.443 10.666 1.00 30.80 317 ALA A C 1
ATOM 2399 O O . ALA A 1 317 ? -41.468 -54.068 10.290 1.00 30.80 317 ALA A O 1
ATOM 2400 N N . ALA A 1 318 ? -39.518 -55.132 9.865 1.00 30.05 318 ALA A N 1
ATOM 2401 C CA . ALA A 1 318 ? -39.783 -55.719 8.513 1.00 30.05 318 ALA A CA 1
ATOM 2402 C C . ALA A 1 318 ? -40.049 -54.743 7.311 1.00 30.05 318 ALA A C 1
ATOM 2404 O O . ALA A 1 318 ? -40.466 -53.613 7.524 1.00 30.05 318 ALA A O 1
ATOM 2405 N N . SER A 1 319 ? -39.792 -55.038 6.015 1.00 30.64 319 SER A N 1
ATOM 2406 C CA . SER A 1 319 ? -39.372 -56.270 5.298 1.00 30.64 319 SER A CA 1
ATOM 2407 C C . SER A 1 319 ? -38.390 -56.029 4.121 1.00 30.64 319 SER A C 1
ATOM 2409 O O . SER A 1 319 ? -38.543 -55.095 3.345 1.00 30.64 319 SER A O 1
ATOM 2411 N N . GLU A 1 320 ? -37.439 -56.960 3.987 1.00 33.72 320 GLU A N 1
ATOM 2412 C CA . GLU A 1 320 ? -36.880 -57.632 2.786 1.00 33.72 320 GLU A CA 1
ATOM 2413 C C . GLU A 1 320 ? -37.023 -57.068 1.345 1.00 33.72 320 GLU A C 1
ATOM 2415 O O . GLU A 1 320 ? -38.125 -56.856 0.848 1.00 33.72 320 GLU A O 1
ATOM 2420 N N . THR A 1 321 ? -35.922 -57.092 0.565 1.00 31.92 321 THR A N 1
ATOM 2421 C CA . THR A 1 321 ? -35.674 -58.117 -0.499 1.00 31.92 321 THR A CA 1
ATOM 2422 C C . THR A 1 321 ? -34.337 -57.927 -1.257 1.00 31.92 321 THR A C 1
ATOM 2424 O O . THR A 1 321 ? -34.028 -56.827 -1.690 1.00 31.92 321 THR A O 1
ATOM 2427 N N . GLY A 1 322 ? -33.596 -59.029 -1.492 1.00 29.59 322 GLY A N 1
ATOM 2428 C CA . GLY A 1 322 ? -32.587 -59.220 -2.569 1.00 29.59 322 GLY A CA 1
ATOM 2429 C C . GLY A 1 322 ? -31.281 -58.380 -2.563 1.00 29.59 322 GLY A C 1
ATOM 2430 O O . GLY A 1 322 ? -31.271 -57.198 -2.272 1.00 29.59 322 GLY A O 1
ATOM 2431 N N . GLY A 1 323 ? -30.100 -58.891 -2.936 1.00 30.52 323 GLY A N 1
ATOM 2432 C CA . GLY A 1 323 ? -29.750 -60.248 -3.368 1.00 30.52 323 GLY A CA 1
ATOM 2433 C C . GLY A 1 323 ? -28.464 -60.318 -4.216 1.00 30.52 323 GLY A C 1
ATOM 2434 O O . GLY A 1 323 ? -28.558 -60.353 -5.431 1.00 30.52 323 GLY A O 1
ATOM 2435 N N . ARG A 1 324 ? -27.291 -60.430 -3.560 1.00 30.97 324 ARG A N 1
ATOM 2436 C CA . ARG A 1 324 ? -25.969 -60.900 -4.072 1.00 30.97 324 ARG A CA 1
ATOM 2437 C C . ARG A 1 324 ? -25.323 -60.256 -5.324 1.00 30.97 324 ARG A C 1
ATOM 2439 O O . ARG A 1 324 ? -25.826 -60.358 -6.432 1.00 30.97 324 ARG A O 1
ATOM 2446 N N . GLY A 1 325 ? -24.030 -59.923 -5.175 1.00 29.33 325 GLY A N 1
ATOM 2447 C CA . GLY A 1 325 ? -23.013 -60.461 -6.100 1.00 29.33 325 GLY A CA 1
ATOM 2448 C C . GLY A 1 325 ? -21.943 -59.507 -6.646 1.00 29.33 325 GLY A C 1
ATOM 2449 O O . GLY A 1 325 ? -22.058 -59.059 -7.780 1.00 29.33 325 GLY A O 1
ATOM 2450 N N . ARG A 1 326 ? -20.830 -59.313 -5.918 1.00 30.80 326 ARG A N 1
ATOM 2451 C CA . ARG A 1 326 ? -19.521 -58.931 -6.495 1.00 30.80 326 ARG A CA 1
ATOM 2452 C C . ARG A 1 326 ? -18.372 -59.583 -5.714 1.00 30.80 326 ARG A C 1
ATOM 2454 O O . ARG A 1 326 ? -18.195 -59.291 -4.536 1.00 30.80 326 ARG A O 1
ATOM 2461 N N . GLN A 1 327 ? -17.600 -60.444 -6.380 1.00 35.53 327 GLN A N 1
ATOM 2462 C CA . GLN A 1 327 ? -16.248 -60.841 -5.959 1.00 35.53 327 GLN A CA 1
ATOM 2463 C C . GLN A 1 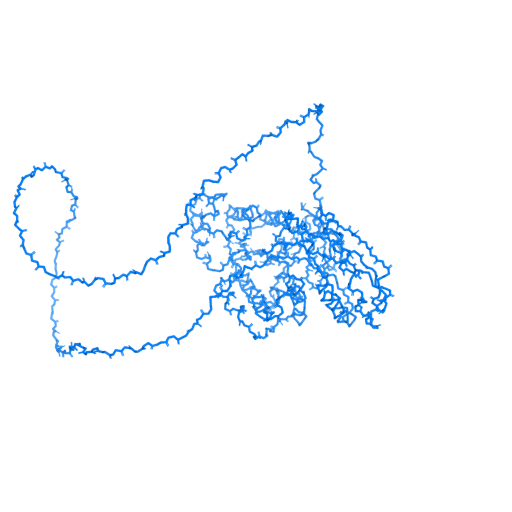327 ? -15.192 -59.959 -6.668 1.00 35.53 327 GLN A C 1
ATOM 2465 O O . GLN A 1 327 ? -15.529 -59.352 -7.689 1.00 35.53 327 GLN A O 1
ATOM 2470 N N . PRO A 1 328 ? -13.944 -59.860 -6.160 1.00 35.59 328 PRO A N 1
ATOM 2471 C CA . PRO A 1 328 ? -12.946 -58.912 -6.664 1.00 35.59 328 PRO A CA 1
ATOM 2472 C C . PRO A 1 328 ? -11.759 -59.541 -7.430 1.00 35.59 328 PRO A C 1
ATOM 2474 O O . PRO A 1 328 ? -11.265 -60.594 -7.043 1.00 35.59 328 PRO A O 1
ATOM 2477 N N . LEU A 1 329 ? -11.217 -58.754 -8.376 1.00 38.09 329 LEU A N 1
ATOM 2478 C CA . LEU A 1 329 ? -9.835 -58.768 -8.921 1.00 38.09 329 LEU A CA 1
ATOM 2479 C C . LEU A 1 329 ? -9.415 -59.961 -9.819 1.00 38.09 329 LEU A C 1
ATOM 2481 O O . LEU A 1 329 ? -9.936 -61.066 -9.699 1.00 38.09 329 LEU A O 1
ATOM 2485 N N . PRO A 1 330 ? -8.518 -59.702 -10.798 1.00 35.72 330 PRO A N 1
ATOM 2486 C CA . PRO A 1 330 ? -7.072 -59.821 -10.547 1.00 35.72 330 PRO A CA 1
ATOM 2487 C C . PRO A 1 330 ? -6.209 -58.629 -11.038 1.00 35.72 330 PRO A C 1
ATOM 2489 O O . PRO A 1 330 ? -6.704 -57.671 -11.625 1.00 35.72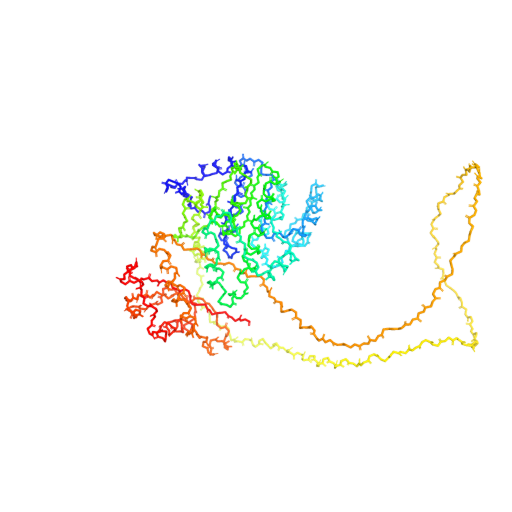 330 PRO A O 1
ATOM 2492 N N . ILE A 1 331 ? -4.903 -58.697 -10.741 1.00 35.34 331 ILE A N 1
ATOM 2493 C CA . ILE A 1 331 ? -3.863 -57.650 -10.875 1.00 35.34 331 ILE A CA 1
ATOM 2494 C C . ILE A 1 331 ? -2.788 -58.084 -11.895 1.00 35.34 331 ILE A C 1
ATOM 2496 O O . ILE A 1 331 ? -2.475 -59.271 -11.909 1.00 35.34 331 ILE A O 1
ATOM 2500 N N . ALA A 1 332 ? -2.188 -57.141 -12.652 1.00 32.03 332 ALA A N 1
ATOM 2501 C CA . ALA A 1 332 ? -0.749 -57.037 -13.038 1.00 32.03 332 ALA A CA 1
ATOM 2502 C C . ALA A 1 332 ? -0.549 -56.065 -14.241 1.00 32.03 332 ALA A C 1
ATOM 2504 O O . ALA A 1 332 ? -1.522 -55.772 -14.933 1.00 32.03 332 ALA A O 1
ATOM 2505 N N . PRO A 1 333 ? 0.682 -55.618 -14.578 1.00 39.78 333 PRO A N 1
ATOM 2506 C CA . PRO A 1 333 ? 1.598 -54.806 -13.761 1.00 39.78 333 PRO A CA 1
ATOM 2507 C C . PRO A 1 333 ? 2.089 -53.529 -14.515 1.00 39.78 333 PRO A C 1
ATOM 2509 O O . PRO A 1 333 ? 1.904 -53.424 -15.728 1.00 39.78 333 PRO A O 1
ATOM 2512 N N . PRO A 1 334 ? 2.748 -52.554 -13.855 1.00 36.53 334 PRO A N 1
ATOM 2513 C CA . PRO A 1 334 ? 3.322 -51.383 -14.528 1.00 36.53 334 PRO A CA 1
ATOM 2514 C C . PRO A 1 334 ? 4.766 -51.615 -15.011 1.00 36.53 334 PRO A C 1
ATOM 2516 O O . PRO A 1 334 ? 5.562 -52.260 -14.330 1.00 36.53 334 PRO A O 1
ATOM 2519 N N . ALA A 1 335 ? 5.127 -51.019 -16.152 1.00 32.69 335 ALA A N 1
ATOM 2520 C CA . ALA A 1 335 ? 6.511 -50.909 -16.622 1.00 32.69 335 ALA A CA 1
ATOM 2521 C C . ALA A 1 335 ? 7.092 -49.524 -16.281 1.00 32.69 335 ALA A C 1
ATOM 2523 O O . ALA A 1 335 ? 6.385 -48.518 -16.329 1.00 32.69 335 ALA A O 1
ATOM 2524 N N . ALA A 1 336 ? 8.379 -49.475 -15.937 1.00 28.62 336 ALA A N 1
ATOM 2525 C CA . ALA A 1 336 ? 9.090 -48.252 -15.565 1.00 28.62 336 ALA A CA 1
ATOM 2526 C C . ALA A 1 336 ? 9.865 -47.647 -16.748 1.00 28.62 336 ALA A C 1
ATOM 2528 O O . ALA A 1 336 ? 10.365 -48.401 -17.578 1.00 28.62 336 ALA A O 1
ATOM 2529 N N . ALA A 1 337 ? 10.035 -46.316 -16.761 1.00 30.23 337 ALA A N 1
ATOM 2530 C CA . ALA A 1 337 ? 11.352 -45.650 -16.713 1.00 30.23 337 ALA A CA 1
ATOM 2531 C C . ALA A 1 337 ? 11.261 -44.124 -16.974 1.00 30.23 337 ALA A C 1
ATOM 2533 O O . ALA A 1 337 ? 10.694 -43.694 -17.970 1.00 30.23 337 ALA A O 1
ATOM 2534 N N . THR A 1 338 ? 11.844 -43.347 -16.050 1.00 28.61 338 THR A N 1
ATOM 2535 C CA . THR A 1 338 ? 12.605 -42.083 -16.234 1.00 28.61 338 THR A CA 1
ATOM 2536 C C . THR A 1 338 ? 12.256 -41.100 -17.370 1.00 28.61 338 THR A C 1
ATOM 2538 O O . THR A 1 338 ? 12.444 -41.423 -18.537 1.00 28.61 338 THR A O 1
ATOM 2541 N N . ASP A 1 339 ? 12.059 -39.817 -17.024 1.00 27.47 339 ASP A N 1
ATOM 2542 C CA . ASP A 1 339 ? 13.224 -38.907 -16.978 1.00 27.47 339 ASP A CA 1
ATOM 2543 C C . ASP A 1 339 ? 13.041 -37.694 -16.031 1.00 27.47 339 ASP A C 1
ATOM 2545 O O . ASP A 1 339 ? 11.975 -37.497 -15.444 1.00 27.47 339 ASP A O 1
ATOM 2549 N N . ALA A 1 340 ? 14.127 -36.952 -15.796 1.00 27.19 340 ALA A N 1
ATOM 2550 C CA . ALA A 1 340 ? 14.318 -36.060 -14.651 1.00 27.19 340 ALA A CA 1
ATOM 2551 C C . ALA A 1 340 ? 13.531 -34.731 -14.671 1.00 27.19 340 ALA A C 1
ATOM 2553 O O . ALA A 1 340 ? 13.515 -33.995 -15.655 1.00 27.19 340 ALA A O 1
ATOM 2554 N N . SER A 1 341 ? 13.002 -34.349 -13.501 1.00 32.03 341 SER A N 1
ATOM 2555 C CA . SER A 1 341 ? 12.498 -32.996 -13.224 1.00 32.03 341 SER A CA 1
ATOM 2556 C C . SER A 1 341 ? 13.536 -32.208 -12.411 1.00 32.03 341 SER A C 1
ATOM 2558 O O . SER A 1 341 ? 13.901 -32.663 -11.323 1.00 32.03 341 SER A O 1
ATOM 2560 N N . PRO A 1 342 ? 14.003 -31.026 -12.856 1.00 31.30 342 PRO A N 1
ATOM 2561 C CA . PRO A 1 342 ? 14.865 -30.181 -12.038 1.00 31.30 342 PRO A CA 1
ATOM 2562 C C . PRO A 1 342 ? 14.076 -29.593 -10.859 1.00 31.30 342 PRO A C 1
ATOM 2564 O O . PRO A 1 342 ? 12.909 -29.219 -10.994 1.00 31.30 342 PRO A O 1
ATOM 2567 N N . ALA A 1 343 ? 14.716 -29.503 -9.692 1.00 27.30 343 ALA A N 1
ATOM 2568 C CA . ALA A 1 343 ? 14.117 -28.887 -8.513 1.00 27.30 343 ALA A CA 1
ATOM 2569 C C . ALA A 1 343 ? 13.911 -27.373 -8.734 1.00 27.30 343 ALA A C 1
ATOM 2571 O O . ALA A 1 343 ? 14.831 -26.706 -9.216 1.00 27.30 343 ALA A O 1
ATOM 2572 N N . PRO A 1 344 ? 12.752 -26.793 -8.365 1.00 31.36 344 PRO A N 1
ATOM 2573 C CA . PRO A 1 344 ? 12.534 -25.360 -8.502 1.00 31.36 344 PRO A CA 1
ATOM 2574 C C . PRO A 1 344 ? 13.428 -24.591 -7.524 1.00 31.36 344 PRO A C 1
ATOM 2576 O O . PRO A 1 344 ? 13.401 -24.825 -6.312 1.00 31.36 344 PRO A O 1
ATOM 2579 N N . ALA A 1 345 ? 14.203 -23.642 -8.050 1.00 26.11 345 ALA A N 1
ATOM 2580 C CA . ALA A 1 345 ? 15.005 -22.743 -7.234 1.00 26.11 345 ALA A CA 1
ATOM 2581 C C . ALA A 1 345 ? 14.103 -21.932 -6.289 1.00 26.11 345 ALA A C 1
ATOM 2583 O O . ALA A 1 345 ? 13.110 -21.332 -6.703 1.00 26.11 345 ALA A O 1
ATOM 2584 N N . SER A 1 346 ? 14.460 -21.896 -5.005 1.00 27.89 346 SER A N 1
ATOM 2585 C CA . SER A 1 346 ? 13.759 -21.072 -4.022 1.00 27.89 346 SER A CA 1
ATOM 2586 C C . SER A 1 346 ? 14.118 -19.604 -4.222 1.00 27.89 346 SER A C 1
ATOM 2588 O O . SER A 1 346 ? 15.156 -19.153 -3.747 1.00 27.89 346 SER A O 1
ATOM 2590 N N . ILE A 1 347 ? 13.250 -18.857 -4.907 1.00 32.50 347 ILE A N 1
ATOM 2591 C CA . ILE A 1 347 ? 13.375 -17.401 -5.023 1.00 32.50 347 ILE A CA 1
ATOM 2592 C C . ILE A 1 347 ? 12.477 -16.737 -3.968 1.00 32.50 347 ILE A C 1
ATOM 2594 O O . ILE A 1 347 ? 11.243 -16.877 -3.951 1.00 32.50 347 ILE A O 1
ATOM 2598 N N . THR A 1 348 ? 13.129 -16.055 -3.031 1.00 28.25 348 THR A N 1
ATOM 2599 C CA . THR A 1 348 ? 12.498 -15.233 -1.994 1.00 28.25 348 THR A CA 1
ATOM 2600 C C . THR A 1 348 ? 11.887 -13.987 -2.636 1.00 28.25 348 THR A C 1
ATOM 2602 O O . THR A 1 348 ? 12.447 -13.437 -3.579 1.00 28.25 348 THR A O 1
ATOM 2605 N N . ALA A 1 349 ? 10.720 -13.549 -2.155 1.00 29.94 349 ALA A N 1
ATOM 2606 C CA . ALA A 1 349 ? 10.118 -12.299 -2.623 1.00 29.94 349 ALA A CA 1
ATOM 2607 C C . ALA A 1 349 ? 10.966 -11.099 -2.169 1.00 29.94 349 ALA A C 1
ATOM 2609 O O . ALA A 1 349 ? 11.425 -11.082 -1.027 1.00 29.94 349 ALA A O 1
ATOM 2610 N N . ALA A 1 350 ? 11.166 -10.129 -3.057 1.00 28.02 350 ALA A N 1
ATOM 2611 C CA . ALA A 1 350 ? 12.052 -8.997 -2.827 1.00 28.02 350 ALA A CA 1
ATOM 2612 C C . ALA A 1 350 ? 11.448 -7.878 -1.947 1.00 28.02 350 ALA A C 1
ATOM 2614 O O . ALA A 1 350 ? 10.223 -7.734 -1.916 1.00 28.02 350 ALA A O 1
ATOM 2615 N N . PRO A 1 351 ? 12.298 -7.083 -1.263 1.00 26.95 351 PRO A N 1
ATOM 2616 C CA . PRO A 1 351 ? 11.928 -5.824 -0.608 1.00 26.95 351 PRO A CA 1
ATOM 2617 C C . PRO A 1 351 ? 11.907 -4.627 -1.597 1.00 26.95 351 PRO A C 1
ATOM 2619 O O . PRO A 1 351 ? 12.499 -4.731 -2.671 1.00 26.95 351 PRO A O 1
ATOM 2622 N N . PRO A 1 352 ? 11.245 -3.500 -1.260 1.00 29.03 352 PRO A N 1
ATOM 2623 C CA . PRO A 1 352 ? 11.004 -2.371 -2.171 1.00 29.03 352 PRO A CA 1
ATOM 2624 C C . PRO A 1 352 ? 12.059 -1.249 -2.072 1.00 29.03 352 PRO A C 1
ATOM 2626 O O . PRO A 1 352 ? 12.786 -1.157 -1.087 1.00 29.03 352 PRO A O 1
ATOM 2629 N N . ALA A 1 353 ? 12.056 -0.339 -3.053 1.00 29.20 353 ALA A N 1
ATOM 2630 C CA . ALA A 1 353 ? 12.819 0.920 -3.085 1.00 29.20 353 ALA A CA 1
ATOM 2631 C C . ALA A 1 353 ? 12.028 2.038 -3.848 1.00 29.20 353 ALA A C 1
ATOM 2633 O O . ALA A 1 353 ? 11.017 1.708 -4.482 1.00 29.20 353 ALA A O 1
ATOM 2634 N N . PRO A 1 354 ? 12.412 3.337 -3.758 1.00 27.78 354 PRO A N 1
ATOM 2635 C CA . PRO A 1 354 ? 11.505 4.495 -3.927 1.00 27.78 354 PRO A CA 1
ATOM 2636 C C . PRO A 1 354 ? 11.308 5.049 -5.360 1.00 27.78 354 PRO A C 1
ATOM 2638 O O . PRO A 1 354 ? 11.975 4.642 -6.308 1.00 27.78 354 PRO A O 1
ATOM 2641 N N . ASP A 1 355 ? 10.372 6.000 -5.485 1.00 29.52 355 ASP A N 1
ATOM 2642 C CA . ASP A 1 355 ? 9.844 6.609 -6.721 1.00 29.52 355 ASP A CA 1
ATOM 2643 C C . ASP A 1 355 ? 10.626 7.850 -7.217 1.00 29.52 355 ASP A C 1
ATOM 2645 O O . ASP A 1 355 ? 11.274 8.555 -6.441 1.00 29.52 355 ASP A O 1
ATOM 2649 N N . ALA A 1 356 ? 10.486 8.165 -8.513 1.00 27.11 356 ALA A N 1
ATOM 2650 C CA . ALA A 1 356 ? 11.071 9.328 -9.197 1.00 27.11 356 ALA A CA 1
ATOM 2651 C C . ALA A 1 356 ? 9.984 10.282 -9.776 1.00 27.11 356 ALA A C 1
ATOM 2653 O O . ALA A 1 356 ? 8.867 9.829 -10.039 1.00 27.11 356 ALA A O 1
ATOM 2654 N N . PRO A 1 357 ? 10.275 11.590 -9.966 1.00 26.16 357 PRO A N 1
ATOM 2655 C CA . PRO A 1 357 ? 9.283 12.614 -10.340 1.00 26.16 357 PRO A CA 1
ATOM 2656 C C . PRO A 1 357 ? 8.922 12.651 -11.848 1.00 26.16 357 PRO A C 1
ATOM 2658 O O . PRO A 1 357 ? 9.687 12.153 -12.672 1.00 26.16 357 PRO A O 1
ATOM 2661 N N . PRO A 1 358 ? 7.781 13.267 -12.234 1.00 29.11 358 PRO A N 1
ATOM 2662 C CA . PRO A 1 358 ? 7.262 13.240 -13.608 1.00 29.11 358 PRO A CA 1
ATOM 2663 C C . PRO A 1 358 ? 7.877 14.290 -14.559 1.00 29.11 358 PRO A C 1
ATOM 2665 O O . PRO A 1 358 ? 8.223 15.399 -14.152 1.00 29.11 358 PRO A O 1
ATOM 2668 N N . ALA A 1 359 ? 7.925 13.960 -15.857 1.00 24.66 359 ALA A N 1
ATOM 2669 C CA . ALA A 1 359 ? 8.356 14.833 -16.957 1.00 24.66 359 ALA A CA 1
ATOM 2670 C C . ALA A 1 359 ? 7.402 14.747 -18.173 1.00 24.66 359 ALA A C 1
ATOM 2672 O O . ALA A 1 359 ? 6.686 13.758 -18.333 1.00 24.66 359 ALA A O 1
ATOM 2673 N N . ASP A 1 360 ? 7.401 15.776 -19.036 1.00 25.22 360 ASP A N 1
ATOM 2674 C CA . ASP A 1 360 ? 6.504 15.934 -20.202 1.00 25.22 360 ASP A CA 1
ATOM 2675 C C . ASP A 1 360 ? 6.365 14.650 -21.041 1.00 25.22 360 ASP A C 1
ATOM 2677 O O . ASP A 1 360 ? 7.335 14.230 -21.656 1.00 25.22 360 ASP A O 1
ATOM 2681 N N . PHE A 1 361 ? 5.170 14.055 -21.149 1.00 28.67 361 PHE A N 1
ATOM 2682 C CA . PHE A 1 361 ? 4.948 12.673 -21.634 1.00 28.67 361 PHE A CA 1
ATOM 2683 C C . PHE A 1 361 ? 5.752 12.189 -22.868 1.00 28.67 361 PHE A C 1
ATOM 2685 O O . PHE A 1 361 ? 6.145 11.023 -22.901 1.00 28.67 361 PHE A O 1
ATOM 2692 N N . GLN A 1 362 ? 6.018 13.029 -23.878 1.00 26.39 362 GLN A N 1
ATOM 2693 C CA . GLN A 1 362 ? 6.874 12.643 -25.018 1.00 26.39 362 GLN A CA 1
ATOM 2694 C C . GLN A 1 362 ? 8.376 12.716 -24.703 1.00 26.39 362 GLN A C 1
ATOM 2696 O O . GLN A 1 362 ? 9.119 11.805 -25.066 1.00 26.39 362 GLN A O 1
ATOM 2701 N N . ALA A 1 363 ? 8.819 13.756 -23.990 1.00 28.19 363 ALA A N 1
ATOM 2702 C CA . ALA A 1 363 ? 10.181 13.832 -23.471 1.00 28.19 363 ALA A CA 1
ATOM 2703 C C . ALA A 1 363 ? 10.415 12.756 -22.398 1.00 28.19 363 ALA A C 1
ATOM 2705 O O . ALA A 1 363 ? 11.461 12.128 -22.408 1.00 28.19 363 ALA A O 1
ATOM 2706 N N . GLY A 1 364 ? 9.422 12.459 -21.554 1.00 34.50 364 GLY A N 1
ATOM 2707 C CA . GLY A 1 364 ? 9.423 11.359 -20.589 1.00 34.50 364 GLY A CA 1
ATOM 2708 C C . GLY A 1 364 ? 9.643 10.007 -21.264 1.00 34.50 364 GLY A C 1
ATOM 2709 O O . GLY A 1 364 ? 10.602 9.323 -20.942 1.00 34.50 364 GLY A O 1
ATOM 2710 N N . ALA A 1 365 ? 8.873 9.666 -22.304 1.00 40.34 365 ALA A N 1
ATOM 2711 C CA . ALA A 1 365 ? 9.091 8.422 -23.050 1.00 40.34 365 ALA A CA 1
ATOM 2712 C C . ALA A 1 365 ? 10.488 8.322 -23.707 1.00 40.34 365 ALA A C 1
ATOM 2714 O O . ALA A 1 365 ? 11.004 7.213 -23.876 1.00 40.34 365 ALA A O 1
ATOM 2715 N N . ALA A 1 366 ? 11.110 9.450 -24.071 1.00 39.69 366 ALA A N 1
ATOM 2716 C CA . ALA A 1 366 ? 12.495 9.500 -24.545 1.00 39.69 366 ALA A CA 1
ATOM 2717 C C . ALA A 1 366 ? 13.527 9.425 -23.395 1.00 39.69 366 ALA A C 1
ATOM 2719 O O . ALA A 1 366 ? 14.569 8.783 -23.567 1.00 39.69 366 ALA A O 1
ATOM 2720 N N . SER A 1 367 ? 13.223 10.020 -22.234 1.00 47.97 367 SER A N 1
ATOM 2721 C CA . SER A 1 367 ? 14.003 9.954 -20.989 1.00 47.97 367 SER A CA 1
ATOM 2722 C C . SER A 1 367 ? 14.058 8.525 -20.480 1.00 47.97 367 SER A C 1
ATOM 2724 O O . SER A 1 367 ? 15.140 7.952 -20.452 1.00 47.97 367 SER A O 1
ATOM 2726 N N . ASP A 1 368 ? 12.904 7.891 -20.262 1.00 54.12 368 ASP A N 1
ATOM 2727 C CA . ASP A 1 368 ? 12.762 6.495 -19.839 1.00 54.12 368 ASP A CA 1
ATOM 2728 C C . ASP A 1 368 ? 13.607 5.550 -20.711 1.00 54.12 368 ASP A C 1
ATOM 2730 O O . ASP A 1 368 ? 14.354 4.703 -20.216 1.00 54.12 368 ASP A O 1
ATOM 2734 N N . GLN A 1 369 ? 13.543 5.715 -22.039 1.00 65.94 369 GLN A N 1
ATOM 2735 C CA . GLN A 1 369 ? 14.313 4.902 -22.983 1.00 65.94 369 GLN A CA 1
ATOM 2736 C C . GLN A 1 369 ? 15.816 5.200 -22.960 1.00 65.94 369 GLN A C 1
ATOM 2738 O O . GLN A 1 369 ? 16.624 4.317 -23.258 1.00 65.94 369 GLN A O 1
ATOM 2743 N N . TRP A 1 370 ? 16.232 6.437 -22.689 1.00 79.00 370 TRP A N 1
ATOM 2744 C CA . TRP A 1 370 ? 17.643 6.798 -22.547 1.00 79.00 370 TRP A CA 1
ATOM 2745 C C . TRP A 1 370 ? 18.217 6.334 -21.206 1.00 79.00 370 TRP A C 1
ATOM 2747 O O . TRP A 1 370 ? 19.259 5.679 -21.193 1.00 79.00 370 TRP A O 1
ATOM 2757 N N . GLU A 1 371 ? 17.503 6.570 -20.111 1.00 66.50 371 GLU A N 1
ATOM 2758 C CA . GLU A 1 371 ? 17.846 6.148 -18.755 1.00 66.50 371 GLU A CA 1
ATOM 2759 C C . GLU A 1 371 ? 17.929 4.623 -18.652 1.00 66.50 371 GLU A C 1
ATOM 2761 O O . GLU A 1 371 ? 18.926 4.103 -18.155 1.00 66.50 371 GLU A O 1
ATOM 2766 N N . ALA A 1 372 ? 16.982 3.877 -19.231 1.00 58.84 372 ALA A N 1
ATOM 2767 C CA . ALA A 1 372 ? 17.062 2.416 -19.289 1.00 58.84 372 ALA A CA 1
ATOM 2768 C C . ALA A 1 372 ? 18.324 1.927 -20.028 1.00 58.84 372 ALA A C 1
ATOM 2770 O O . ALA A 1 372 ? 19.006 1.007 -19.566 1.00 58.84 372 ALA 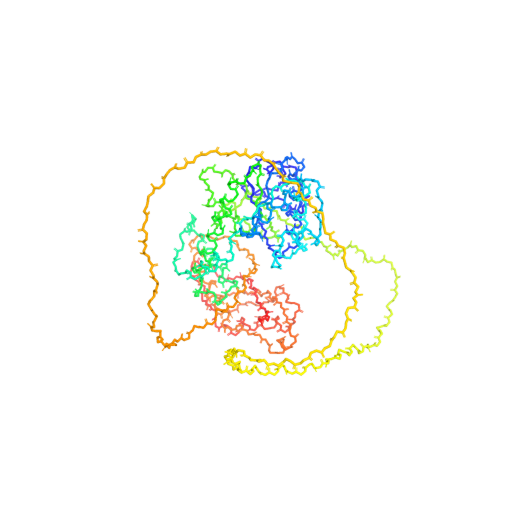A O 1
ATOM 2771 N N . ARG A 1 373 ? 18.695 2.569 -21.148 1.00 76.94 373 ARG A N 1
ATOM 2772 C CA . ARG A 1 373 ? 19.952 2.273 -21.864 1.00 76.94 373 ARG A CA 1
ATOM 2773 C C . ARG A 1 373 ? 21.182 2.651 -21.034 1.00 76.94 373 ARG A C 1
ATOM 2775 O O . ARG A 1 373 ? 22.190 1.944 -21.100 1.00 76.94 373 ARG A O 1
ATOM 2782 N N . LEU A 1 374 ? 21.120 3.748 -20.278 1.00 74.44 374 LEU A N 1
ATOM 2783 C CA . LEU A 1 374 ? 22.196 4.232 -19.413 1.00 74.44 374 LEU A CA 1
ATOM 2784 C C . LEU A 1 374 ? 22.437 3.258 -18.257 1.00 74.44 374 LEU A C 1
ATOM 2786 O O . LEU A 1 374 ? 23.562 2.789 -18.097 1.00 74.44 374 LEU A O 1
ATOM 2790 N N . MET A 1 375 ? 21.385 2.877 -17.532 1.00 69.38 375 MET A N 1
ATOM 2791 C CA . MET A 1 375 ? 21.440 1.904 -16.439 1.00 69.38 375 MET A CA 1
ATOM 2792 C C . MET A 1 375 ? 21.924 0.534 -16.927 1.00 69.38 375 MET A C 1
ATOM 2794 O O . MET A 1 375 ? 22.880 -0.006 -16.376 1.00 69.38 375 MET A O 1
ATOM 2798 N N . ALA A 1 376 ? 21.367 0.010 -18.027 1.00 63.62 376 ALA A N 1
ATOM 2799 C CA . ALA A 1 376 ? 21.806 -1.264 -18.609 1.00 63.62 376 ALA A CA 1
ATOM 2800 C C . ALA A 1 376 ? 23.283 -1.246 -19.047 1.00 63.62 376 ALA A C 1
ATOM 2802 O O . ALA A 1 376 ? 23.970 -2.273 -19.010 1.00 63.62 376 ALA A O 1
ATOM 2803 N N . ARG A 1 377 ? 23.800 -0.079 -19.457 1.00 80.69 377 ARG A N 1
ATOM 2804 C CA . ARG A 1 377 ? 25.222 0.087 -19.757 1.00 80.69 377 ARG A CA 1
ATOM 2805 C C . ARG A 1 377 ? 26.060 0.171 -18.485 1.00 80.69 377 ARG A C 1
ATOM 2807 O O . ARG A 1 377 ? 27.069 -0.520 -18.424 1.00 80.69 377 ARG A O 1
ATOM 2814 N N . LEU A 1 378 ? 25.666 0.955 -17.483 1.00 75.31 378 LEU A N 1
ATOM 2815 C CA . LEU A 1 378 ? 26.376 1.032 -16.202 1.00 75.31 378 LEU A CA 1
ATOM 2816 C C . LEU A 1 378 ? 26.467 -0.347 -15.534 1.00 75.31 378 LEU A C 1
ATOM 2818 O O . LEU A 1 378 ? 27.558 -0.744 -15.132 1.00 75.31 378 LEU A O 1
ATOM 2822 N N . GLU A 1 379 ? 25.382 -1.125 -15.535 1.00 71.25 379 GLU A N 1
ATOM 2823 C CA . GLU A 1 379 ? 25.347 -2.478 -14.970 1.00 71.25 379 GLU A CA 1
ATOM 2824 C C . GLU A 1 379 ? 26.349 -3.424 -15.647 1.00 71.25 379 GLU A C 1
ATOM 2826 O O . GLU A 1 379 ? 27.099 -4.121 -14.968 1.00 71.25 379 GLU A O 1
ATOM 2831 N N . ARG A 1 380 ? 26.476 -3.373 -16.983 1.00 78.88 380 ARG A N 1
ATOM 2832 C CA . ARG A 1 380 ? 27.476 -4.162 -17.732 1.00 78.88 380 ARG A CA 1
ATOM 2833 C C . ARG A 1 380 ? 28.921 -3.887 -17.296 1.00 78.88 380 ARG A C 1
ATOM 2835 O O . ARG A 1 380 ? 29.782 -4.752 -17.455 1.00 78.88 380 ARG A O 1
ATOM 2842 N N . TYR A 1 381 ? 29.204 -2.687 -16.793 1.00 87.12 381 TYR A N 1
ATOM 2843 C CA . TYR A 1 381 ? 30.528 -2.309 -16.298 1.00 87.12 381 TYR A CA 1
ATOM 2844 C C . TYR A 1 381 ? 30.636 -2.348 -14.767 1.00 87.12 381 TYR A C 1
ATOM 2846 O O . TYR A 1 381 ? 31.759 -2.241 -14.260 1.00 87.12 381 TYR A O 1
ATOM 2854 N N . ARG A 1 382 ? 29.536 -2.547 -14.028 1.00 85.06 382 ARG A N 1
ATOM 2855 C CA . ARG A 1 382 ? 29.548 -2.673 -12.567 1.00 85.06 382 ARG A CA 1
ATOM 2856 C C . ARG A 1 382 ? 30.375 -3.889 -12.161 1.00 85.06 382 ARG A C 1
ATOM 2858 O O . ARG A 1 382 ? 30.378 -4.926 -12.821 1.00 85.06 382 ARG A O 1
ATOM 2865 N N . TYR A 1 383 ? 31.140 -3.750 -11.085 1.00 86.81 383 TYR A N 1
ATOM 2866 C CA . TYR A 1 383 ? 31.998 -4.818 -10.583 1.00 86.81 383 TYR A CA 1
ATOM 2867 C C . TYR A 1 383 ? 32.138 -4.715 -9.069 1.00 86.81 383 TYR A C 1
ATOM 2869 O O . TYR A 1 383 ? 32.330 -3.631 -8.529 1.00 86.81 383 TYR A O 1
ATOM 2877 N N . TYR A 1 384 ? 32.090 -5.852 -8.381 1.00 86.50 384 TYR A N 1
ATOM 2878 C CA . TYR A 1 384 ? 32.325 -5.916 -6.941 1.00 86.50 384 TYR A CA 1
ATOM 2879 C C . TYR A 1 384 ? 33.829 -6.126 -6.696 1.00 86.50 384 TYR A C 1
ATOM 2881 O O . TYR A 1 384 ? 34.363 -7.156 -7.125 1.00 86.50 384 TYR A O 1
ATOM 2889 N N . PRO A 1 385 ? 34.548 -5.215 -6.012 1.00 92.12 385 PRO A N 1
ATOM 2890 C CA . PRO A 1 385 ? 35.962 -5.418 -5.705 1.00 92.12 385 PRO A CA 1
ATOM 2891 C C . PRO A 1 385 ? 36.176 -6.694 -4.886 1.00 92.12 385 PRO A C 1
ATOM 2893 O O . PRO A 1 385 ? 35.570 -6.866 -3.828 1.00 92.12 385 PRO A O 1
ATOM 2896 N N . ALA A 1 386 ? 37.076 -7.576 -5.330 1.00 89.38 386 ALA A N 1
ATOM 2897 C CA . ALA A 1 386 ? 37.304 -8.874 -4.683 1.00 89.38 386 ALA A CA 1
ATOM 2898 C C . ALA A 1 386 ? 37.678 -8.748 -3.192 1.00 89.38 386 ALA A C 1
ATOM 2900 O O . ALA A 1 386 ? 37.217 -9.536 -2.369 1.00 89.38 386 ALA A O 1
ATOM 2901 N N . ALA A 1 387 ? 38.449 -7.716 -2.838 1.00 88.69 387 ALA A N 1
ATOM 2902 C CA . ALA A 1 387 ? 38.820 -7.400 -1.460 1.00 88.69 387 ALA A CA 1
ATOM 2903 C C . ALA A 1 387 ? 37.659 -6.832 -0.615 1.00 88.69 387 ALA A C 1
ATOM 2905 O O . ALA A 1 387 ? 37.622 -7.064 0.590 1.00 88.69 387 ALA A O 1
ATOM 2906 N N . ALA A 1 388 ? 36.689 -6.140 -1.223 1.00 88.81 388 ALA A N 1
ATOM 2907 C CA . ALA A 1 388 ? 35.471 -5.726 -0.522 1.00 88.81 388 ALA A CA 1
ATOM 2908 C C . ALA A 1 388 ? 34.532 -6.924 -0.304 1.00 88.81 388 ALA A C 1
ATOM 2910 O O . ALA A 1 388 ? 33.987 -7.109 0.785 1.00 88.81 388 ALA A O 1
ATOM 2911 N N . ARG A 1 389 ? 34.425 -7.803 -1.312 1.00 87.56 389 ARG A N 1
ATOM 2912 C CA . ARG A 1 389 ? 33.672 -9.064 -1.247 1.00 87.56 389 ARG A CA 1
ATOM 2913 C C . ARG A 1 389 ? 34.228 -10.021 -0.188 1.00 87.56 389 ARG A C 1
ATOM 2915 O O . ARG A 1 389 ? 33.443 -10.583 0.570 1.00 87.56 389 ARG A O 1
ATOM 2922 N N . SER A 1 390 ? 35.550 -10.193 -0.088 1.00 87.94 390 SER A N 1
ATOM 2923 C CA . SER A 1 390 ? 36.156 -11.056 0.942 1.00 87.94 390 SER A CA 1
ATOM 2924 C C . SER A 1 390 ? 35.955 -10.511 2.360 1.00 87.94 390 SER A C 1
ATOM 2926 O O . SER A 1 390 ? 35.731 -11.288 3.285 1.00 87.94 390 SER A O 1
ATOM 2928 N N . ARG A 1 391 ? 35.941 -9.182 2.518 1.00 89.50 391 ARG A N 1
ATOM 2929 C CA . ARG A 1 391 ? 35.612 -8.478 3.771 1.00 89.50 391 ARG A CA 1
ATOM 2930 C C . ARG A 1 391 ? 34.107 -8.373 4.056 1.00 89.50 391 ARG A C 1
ATOM 2932 O O . ARG A 1 391 ? 33.736 -7.815 5.082 1.00 89.50 391 ARG A O 1
ATOM 2939 N N . ARG A 1 392 ? 33.245 -8.877 3.162 1.00 82.81 392 ARG A N 1
ATOM 2940 C CA . ARG A 1 392 ? 31.774 -8.754 3.216 1.00 82.81 392 ARG A CA 1
ATOM 2941 C C . ARG A 1 392 ? 31.265 -7.311 3.386 1.00 82.81 392 ARG A C 1
ATOM 2943 O O . ARG A 1 392 ? 30.182 -7.096 3.927 1.00 82.81 392 ARG A O 1
ATOM 2950 N N . GLN A 1 393 ? 32.036 -6.334 2.904 1.00 83.38 393 GLN A N 1
ATOM 2951 C CA . GLN A 1 393 ? 31.660 -4.918 2.886 1.00 83.38 393 GLN A CA 1
ATOM 2952 C C . GLN A 1 393 ? 30.495 -4.727 1.920 1.00 83.38 393 GLN A C 1
ATOM 2954 O O . GLN A 1 393 ? 30.621 -5.108 0.757 1.00 83.38 393 GLN A O 1
ATOM 2959 N N . GLN A 1 394 ? 29.393 -4.150 2.393 1.00 78.06 394 GLN A N 1
ATOM 2960 C CA . GLN A 1 394 ? 28.155 -3.955 1.635 1.00 78.06 394 GLN A CA 1
ATOM 2961 C C . GLN A 1 394 ? 27.633 -2.527 1.818 1.00 78.06 394 GLN A C 1
ATOM 2963 O O . GLN A 1 394 ? 27.982 -1.870 2.800 1.00 78.06 394 GLN A O 1
ATOM 2968 N N . GLY A 1 395 ? 26.799 -2.069 0.886 1.00 65.00 395 GLY A N 1
ATOM 2969 C CA . GLY A 1 395 ? 26.171 -0.748 0.911 1.00 65.00 395 GLY A CA 1
ATOM 2970 C C . GLY A 1 395 ? 25.891 -0.196 -0.487 1.00 65.00 395 GLY A C 1
ATOM 2971 O O . GLY A 1 395 ? 26.271 -0.799 -1.493 1.00 65.00 395 GLY A O 1
ATOM 2972 N N . THR A 1 396 ? 25.262 0.978 -0.534 1.00 71.81 396 THR A N 1
ATOM 2973 C CA . THR A 1 396 ? 24.880 1.666 -1.777 1.00 71.81 396 THR A CA 1
ATOM 2974 C C . THR A 1 396 ? 25.594 3.006 -1.876 1.00 71.81 396 THR A C 1
ATOM 2976 O O . THR A 1 396 ? 25.434 3.864 -1.009 1.00 71.81 396 THR A O 1
ATOM 2979 N N . ALA A 1 397 ? 26.392 3.186 -2.928 1.00 73.38 397 ALA A N 1
ATOM 2980 C CA . ALA A 1 397 ? 27.072 4.443 -3.225 1.00 73.38 397 ALA A CA 1
ATOM 2981 C C . ALA A 1 397 ? 26.215 5.265 -4.195 1.00 73.38 397 ALA A C 1
ATOM 2983 O O . ALA A 1 397 ? 25.900 4.791 -5.286 1.00 73.38 397 ALA A O 1
ATOM 2984 N N . TRP A 1 398 ? 25.855 6.493 -3.828 1.00 77.38 398 TRP A N 1
ATOM 2985 C CA . TRP A 1 398 ? 25.088 7.384 -4.699 1.00 77.38 398 TRP A CA 1
ATOM 2986 C C . TRP A 1 398 ? 26.048 8.251 -5.500 1.00 77.38 398 TRP A C 1
ATOM 2988 O O . TRP A 1 398 ? 26.791 9.060 -4.938 1.00 77.38 398 TRP A O 1
ATOM 2998 N N . VAL A 1 399 ? 26.048 8.082 -6.818 1.00 77.62 399 VAL A N 1
ATOM 2999 C CA . VAL A 1 399 ? 26.977 8.758 -7.726 1.00 77.62 399 VAL A CA 1
ATOM 3000 C C . VAL A 1 399 ? 26.226 9.801 -8.539 1.00 77.62 399 VAL A C 1
ATOM 3002 O O . VAL A 1 399 ? 25.329 9.456 -9.305 1.00 77.62 399 VAL A O 1
ATOM 3005 N N . ARG A 1 400 ? 26.618 11.073 -8.408 1.00 80.88 400 ARG A N 1
ATOM 3006 C CA . ARG A 1 400 ? 26.147 12.146 -9.286 1.00 80.88 400 ARG A CA 1
ATOM 3007 C C . ARG A 1 400 ? 27.038 12.231 -10.521 1.00 80.88 400 ARG A C 1
ATOM 3009 O O . ARG A 1 400 ? 28.252 12.423 -10.407 1.00 80.88 400 ARG A O 1
ATOM 3016 N N . ALA A 1 401 ? 26.422 12.145 -11.692 1.00 86.38 401 ALA A N 1
ATOM 3017 C CA . ALA A 1 401 ? 27.064 12.288 -12.990 1.00 86.38 401 ALA A CA 1
ATOM 3018 C C . ALA A 1 401 ? 26.416 13.421 -13.799 1.00 86.38 401 ALA A C 1
ATOM 3020 O O . ALA A 1 401 ? 25.213 13.652 -13.702 1.00 86.38 401 ALA A O 1
ATOM 3021 N N . SER A 1 402 ? 27.221 14.098 -14.618 1.00 89.94 402 SER A N 1
ATOM 3022 C CA . SER A 1 402 ? 26.761 15.007 -15.671 1.00 89.94 402 SER A CA 1
ATOM 3023 C C . SER A 1 402 ? 27.249 14.476 -17.017 1.00 89.94 402 SER A C 1
ATOM 3025 O O . SER A 1 402 ? 28.439 14.175 -17.154 1.00 89.94 402 SER A O 1
ATOM 3027 N N . ILE A 1 403 ? 26.343 14.317 -17.983 1.00 90.94 403 ILE A N 1
ATOM 3028 C CA . ILE A 1 403 ? 26.609 13.682 -19.283 1.00 90.94 403 ILE A CA 1
ATOM 3029 C C . ILE A 1 403 ? 26.307 14.671 -20.419 1.00 90.94 403 ILE A C 1
ATOM 3031 O O . ILE A 1 403 ? 25.275 15.347 -20.391 1.00 90.94 403 ILE A O 1
ATOM 3035 N N . ASP A 1 404 ? 27.195 14.757 -21.414 1.00 92.25 404 ASP A N 1
ATOM 3036 C CA . ASP A 1 404 ? 26.958 15.522 -22.644 1.00 92.25 404 ASP A CA 1
ATOM 3037 C C . ASP A 1 404 ? 26.057 14.784 -23.652 1.00 92.25 404 ASP A C 1
ATOM 3039 O O . ASP A 1 404 ? 25.676 13.624 -23.476 1.00 92.25 404 ASP A O 1
ATOM 3043 N N . ARG A 1 405 ? 25.684 15.491 -24.723 1.00 92.56 405 ARG A N 1
ATOM 3044 C CA . ARG A 1 405 ? 24.785 15.003 -25.778 1.00 92.56 405 ARG A CA 1
ATOM 3045 C C . ARG A 1 405 ? 25.294 13.701 -26.410 1.00 92.56 405 ARG A C 1
ATOM 3047 O O . ARG A 1 405 ? 24.502 12.812 -26.715 1.00 92.56 405 ARG A O 1
ATOM 3054 N N . GLU A 1 406 ? 26.608 13.575 -26.553 1.00 91.50 406 GLU A N 1
ATOM 3055 C CA . GLU A 1 406 ? 27.317 12.451 -27.162 1.00 91.50 406 GLU A CA 1
ATOM 3056 C C . GLU A 1 406 ? 27.589 11.293 -26.179 1.00 91.50 406 GLU A C 1
ATOM 3058 O O . GLU A 1 406 ? 28.169 10.279 -26.574 1.00 91.50 406 GLU A O 1
ATOM 3063 N N . GLY A 1 407 ? 27.167 11.411 -24.914 1.00 88.81 407 GLY A N 1
ATOM 3064 C CA . GLY A 1 407 ? 27.330 10.378 -23.891 1.00 88.81 407 GLY A CA 1
ATOM 3065 C C . GLY A 1 407 ? 28.667 10.425 -23.139 1.00 88.81 407 GLY A C 1
ATOM 3066 O O . GLY A 1 407 ? 29.047 9.451 -22.483 1.00 88.81 407 GLY A O 1
ATOM 3067 N N . ARG A 1 408 ? 29.429 11.516 -23.221 1.00 93.56 408 ARG A N 1
ATOM 3068 C CA . ARG A 1 408 ? 30.686 11.690 -22.477 1.00 93.56 408 ARG A CA 1
ATOM 3069 C C . ARG A 1 408 ? 30.415 12.268 -21.096 1.00 93.56 408 ARG A C 1
ATOM 3071 O O . ARG A 1 408 ? 29.471 13.025 -20.882 1.00 93.56 408 ARG A O 1
ATOM 3078 N N . LEU A 1 409 ? 31.269 11.910 -20.149 1.00 92.94 409 LEU A N 1
ATOM 3079 C CA . LEU A 1 409 ? 31.133 12.297 -18.753 1.00 92.94 409 LEU A CA 1
ATOM 3080 C C . LEU A 1 409 ? 31.787 13.667 -18.510 1.00 92.94 409 LEU A C 1
ATOM 3082 O O . LEU A 1 409 ? 33.011 13.779 -18.517 1.00 92.94 409 LEU A O 1
ATOM 3086 N N . LEU A 1 410 ? 30.972 14.699 -18.280 1.00 90.19 410 LEU A N 1
ATOM 3087 C CA . LEU A 1 410 ? 31.425 16.064 -17.982 1.00 90.19 410 LEU A CA 1
ATOM 3088 C C . LEU A 1 410 ? 31.828 16.230 -16.513 1.00 90.19 410 LEU A C 1
ATOM 3090 O O . LEU A 1 410 ? 32.820 16.886 -16.203 1.00 90.19 410 LEU A O 1
ATOM 3094 N N . ALA A 1 411 ? 31.062 15.623 -15.606 1.00 88.94 411 ALA A N 1
ATOM 3095 C CA . ALA A 1 411 ? 31.333 15.634 -14.174 1.00 88.94 411 ALA A CA 1
ATOM 3096 C C . ALA A 1 411 ? 30.948 14.295 -13.540 1.00 88.94 411 ALA A C 1
ATOM 3098 O O . ALA A 1 411 ? 30.003 13.637 -13.974 1.00 88.94 411 ALA A O 1
ATOM 3099 N N . LEU A 1 412 ? 31.677 13.906 -12.494 1.00 94.44 412 LEU A N 1
ATOM 3100 C CA . LEU A 1 412 ? 31.422 12.695 -11.723 1.00 94.44 412 LEU A CA 1
ATOM 3101 C C . LEU A 1 412 ? 31.861 12.907 -10.274 1.00 94.44 412 LEU A C 1
ATOM 3103 O O . LEU A 1 412 ? 33.041 13.163 -10.024 1.00 94.44 412 LEU A O 1
ATOM 3107 N N . ARG A 1 413 ? 30.936 12.764 -9.323 1.00 89.56 413 ARG A N 1
ATOM 3108 C CA . ARG A 1 413 ? 31.234 12.814 -7.887 1.00 89.56 413 ARG A CA 1
ATOM 3109 C C . ARG A 1 413 ? 30.371 11.839 -7.096 1.00 89.56 413 ARG A C 1
ATOM 3111 O O . ARG A 1 413 ? 29.288 11.454 -7.527 1.00 89.56 413 ARG A O 1
ATOM 3118 N N . LEU A 1 414 ? 30.854 11.471 -5.919 1.00 86.31 414 LEU A N 1
ATOM 3119 C CA . LEU A 1 414 ? 30.054 10.784 -4.916 1.00 86.31 414 LEU A CA 1
ATOM 3120 C C . LEU A 1 414 ? 29.132 11.820 -4.256 1.00 86.31 414 LEU A C 1
ATOM 3122 O O . LEU A 1 414 ? 29.613 12.848 -3.781 1.00 86.31 414 LEU A O 1
ATOM 3126 N N . GLU A 1 415 ? 27.828 11.571 -4.266 1.00 76.19 415 GLU A N 1
ATOM 3127 C CA . GLU A 1 415 ? 26.826 12.397 -3.581 1.00 76.19 415 GLU A CA 1
ATOM 3128 C C . GLU A 1 415 ? 26.620 11.896 -2.143 1.00 76.19 415 GLU A C 1
ATOM 3130 O O . GLU A 1 415 ? 26.595 12.685 -1.203 1.00 76.19 415 GLU A O 1
ATOM 3135 N N . GLN A 1 416 ? 26.554 10.571 -1.964 1.00 63.28 416 GLN A N 1
ATOM 3136 C CA . GLN A 1 416 ? 26.476 9.911 -0.660 1.00 63.28 416 GLN A CA 1
ATOM 3137 C C . GLN A 1 416 ? 27.301 8.618 -0.674 1.00 63.28 416 GLN A C 1
ATOM 3139 O O . GLN A 1 416 ? 27.187 7.798 -1.586 1.00 63.28 416 GLN A O 1
ATOM 3144 N N . SER A 1 417 ? 28.132 8.443 0.356 1.00 75.62 417 SER A N 1
ATOM 3145 C CA . SER A 1 417 ? 28.969 7.254 0.543 1.00 75.62 417 SER A CA 1
ATOM 3146 C C . SER A 1 417 ? 28.151 6.032 0.958 1.00 75.62 417 SER A C 1
ATOM 3148 O O . SER A 1 417 ? 27.232 6.123 1.772 1.00 75.62 417 SER A O 1
ATOM 3150 N N . SER A 1 418 ? 28.581 4.871 0.471 1.00 67.38 418 SER A N 1
ATOM 3151 C CA . SER A 1 418 ? 28.152 3.535 0.902 1.00 67.38 418 SER A CA 1
ATOM 3152 C C . SER A 1 418 ? 28.612 3.147 2.316 1.00 67.38 418 SER A C 1
ATOM 3154 O O . SER A 1 418 ? 28.385 2.015 2.738 1.00 67.38 418 SER A O 1
ATOM 3156 N N . SER A 1 419 ? 29.292 4.048 3.039 1.00 80.56 419 SER A N 1
ATOM 3157 C CA . SER A 1 419 ? 30.091 3.811 4.258 1.00 80.56 419 SER A CA 1
ATOM 3158 C C . SER A 1 419 ? 31.355 2.959 4.060 1.00 80.56 419 SER A C 1
ATOM 3160 O O . SER A 1 419 ? 32.048 2.643 5.027 1.00 80.56 419 SER A O 1
ATOM 3162 N N . GLN A 1 420 ? 31.693 2.601 2.817 1.00 90.25 420 GLN A N 1
ATOM 3163 C CA . GLN A 1 420 ? 32.825 1.736 2.485 1.00 90.25 420 GLN A CA 1
ATOM 3164 C C . GLN A 1 420 ? 33.633 2.346 1.323 1.00 90.25 420 GLN A C 1
ATOM 3166 O O . GLN A 1 420 ? 33.231 2.205 0.167 1.00 90.25 420 GLN A O 1
ATOM 3171 N N . PRO A 1 421 ? 34.815 2.947 1.572 1.00 91.56 421 PRO A N 1
ATOM 3172 C CA . PRO A 1 421 ? 35.579 3.649 0.531 1.00 91.56 421 PRO A CA 1
ATOM 3173 C C . PRO A 1 421 ? 35.874 2.805 -0.720 1.00 91.56 421 PRO A C 1
ATOM 3175 O O . PRO A 1 421 ? 35.826 3.298 -1.840 1.00 91.56 421 PRO A O 1
ATOM 3178 N N . MET A 1 422 ? 36.093 1.497 -0.545 1.00 89.06 422 MET A N 1
ATOM 3179 C CA . MET A 1 422 ? 36.350 0.568 -1.653 1.00 89.06 422 MET A CA 1
ATOM 3180 C C . MET A 1 422 ? 35.146 0.369 -2.587 1.00 89.06 422 MET A C 1
ATOM 3182 O O . MET A 1 422 ? 35.335 0.033 -3.755 1.00 89.06 422 MET A O 1
ATOM 3186 N N . LEU A 1 423 ? 33.922 0.534 -2.079 1.00 87.56 423 LEU A N 1
ATOM 3187 C CA . LEU A 1 423 ? 32.688 0.450 -2.861 1.00 87.56 423 LEU A CA 1
ATOM 3188 C C . LEU A 1 423 ? 32.376 1.791 -3.539 1.00 87.56 423 LEU A C 1
ATOM 3190 O O . LEU A 1 423 ? 31.953 1.806 -4.695 1.00 87.56 423 LEU A O 1
ATOM 3194 N N . ASP A 1 424 ? 32.668 2.904 -2.861 1.00 89.06 424 ASP A N 1
ATOM 3195 C CA . ASP A 1 424 ? 32.564 4.256 -3.421 1.00 89.06 424 ASP A CA 1
ATOM 3196 C C . ASP A 1 424 ? 33.497 4.428 -4.635 1.00 89.06 424 ASP A C 1
ATOM 3198 O O . ASP A 1 424 ? 33.062 4.849 -5.711 1.00 89.06 424 ASP A O 1
ATOM 3202 N N . ASP A 1 425 ? 34.759 4.002 -4.509 1.00 94.88 425 ASP A N 1
ATOM 3203 C CA . ASP A 1 425 ? 35.723 3.977 -5.616 1.00 94.88 425 ASP A CA 1
ATOM 3204 C C . ASP A 1 425 ? 35.233 3.106 -6.781 1.00 94.88 425 ASP A C 1
ATOM 3206 O O . ASP A 1 425 ? 35.322 3.506 -7.945 1.00 94.88 425 ASP A O 1
ATOM 3210 N N . ALA A 1 426 ? 34.680 1.924 -6.491 1.00 91.25 426 ALA A N 1
ATOM 3211 C CA . ALA A 1 426 ? 34.156 1.017 -7.511 1.00 91.25 426 ALA A CA 1
ATOM 3212 C C . ALA A 1 426 ? 32.934 1.594 -8.245 1.00 91.25 426 ALA A C 1
ATOM 3214 O O . ALA A 1 426 ? 32.794 1.414 -9.460 1.00 91.25 426 ALA A O 1
ATOM 3215 N N . ALA A 1 427 ? 32.083 2.345 -7.540 1.00 85.62 427 ALA A N 1
ATOM 3216 C CA . ALA A 1 427 ? 30.942 3.034 -8.128 1.00 85.62 427 ALA A CA 1
ATOM 3217 C C . ALA A 1 427 ? 31.404 4.129 -9.102 1.00 85.62 427 ALA A C 1
ATOM 3219 O O . ALA A 1 427 ? 30.978 4.151 -10.258 1.00 85.62 427 ALA A O 1
ATOM 3220 N N . LEU A 1 428 ? 32.373 4.959 -8.702 1.00 94.06 428 LEU A N 1
ATOM 3221 C CA . LEU A 1 428 ? 32.973 5.964 -9.587 1.00 94.06 428 LEU A CA 1
ATOM 3222 C C . LEU A 1 428 ? 33.695 5.321 -10.789 1.00 94.06 428 LEU A C 1
ATOM 3224 O O . LEU A 1 428 ? 33.598 5.809 -11.917 1.00 94.06 428 LEU A O 1
ATOM 3228 N N . GLN A 1 429 ? 34.393 4.199 -10.587 1.00 95.56 429 GLN A N 1
ATOM 3229 C CA . GLN A 1 429 ? 35.058 3.477 -11.677 1.00 95.56 429 GLN A CA 1
ATOM 3230 C C . GLN A 1 429 ? 34.081 2.796 -12.643 1.00 95.56 429 GLN A C 1
ATOM 3232 O O . GLN A 1 429 ? 34.406 2.656 -13.822 1.00 95.56 429 GLN A O 1
ATOM 3237 N N . THR A 1 430 ? 32.882 2.421 -12.191 1.00 90.50 430 THR A N 1
ATOM 3238 C CA . THR A 1 430 ? 31.821 1.879 -13.056 1.00 90.50 430 THR A CA 1
ATOM 3239 C C . THR A 1 430 ? 31.431 2.899 -14.130 1.00 90.50 430 THR A C 1
ATOM 3241 O O . THR A 1 430 ? 31.486 2.583 -15.317 1.00 90.50 430 THR A O 1
ATOM 3244 N N . PHE A 1 431 ? 31.185 4.157 -13.743 1.00 92.12 431 PHE A N 1
ATOM 3245 C CA . PHE A 1 431 ? 30.919 5.256 -14.683 1.00 92.12 431 PHE A CA 1
ATOM 3246 C C . PHE A 1 431 ? 32.086 5.529 -15.637 1.00 92.12 431 PHE A C 1
ATOM 3248 O O . PHE A 1 431 ? 31.882 5.668 -16.842 1.00 92.12 431 PHE A O 1
ATOM 3255 N N . ARG A 1 432 ? 33.324 5.573 -15.122 1.00 93.81 432 ARG A N 1
ATOM 3256 C CA . ARG A 1 432 ? 34.519 5.834 -15.946 1.00 93.81 432 ARG A CA 1
ATOM 3257 C C . ARG A 1 432 ? 34.732 4.751 -17.004 1.00 93.81 432 ARG A C 1
ATOM 3259 O O . ARG A 1 432 ? 34.975 5.085 -18.161 1.00 93.81 432 ARG A O 1
ATOM 3266 N N . ARG A 1 433 ? 34.612 3.475 -16.618 1.00 92.62 433 ARG A N 1
ATOM 3267 C CA . ARG A 1 433 ? 34.770 2.309 -17.507 1.00 92.62 433 ARG A CA 1
ATOM 3268 C C . ARG A 1 433 ? 33.624 2.163 -18.506 1.00 92.62 433 ARG A C 1
ATOM 3270 O O . ARG A 1 433 ? 33.849 1.639 -19.590 1.00 92.62 433 ARG A O 1
ATOM 3277 N N . ALA A 1 434 ? 32.429 2.639 -18.161 1.00 90.06 434 ALA A N 1
ATOM 3278 C CA . ALA A 1 434 ? 31.262 2.590 -19.030 1.00 90.06 434 ALA A CA 1
ATOM 3279 C C . ALA A 1 434 ? 31.291 3.603 -20.189 1.00 90.06 434 ALA A C 1
ATOM 3281 O O . ALA A 1 434 ? 30.441 3.508 -21.071 1.00 90.06 434 ALA A O 1
ATOM 3282 N N . GLN A 1 435 ? 32.232 4.550 -20.252 1.00 92.88 435 GLN A N 1
ATOM 3283 C CA . GLN A 1 435 ? 32.262 5.536 -21.341 1.00 92.88 435 GLN A CA 1
ATOM 3284 C C . GLN A 1 435 ? 32.534 4.915 -22.735 1.00 92.88 435 GLN A C 1
ATOM 3286 O O . GLN A 1 435 ? 33.204 3.885 -22.831 1.00 92.88 435 GLN A O 1
ATOM 3291 N N . PRO A 1 436 ? 32.031 5.521 -23.832 1.00 90.12 436 PRO A N 1
ATOM 3292 C CA . PRO A 1 436 ? 30.992 6.554 -23.849 1.00 90.12 436 PRO A CA 1
ATOM 3293 C C . PRO A 1 436 ? 29.644 5.966 -23.407 1.00 90.12 436 PRO A C 1
ATOM 3295 O O . PRO A 1 436 ? 29.286 4.857 -23.796 1.00 90.12 436 PRO A O 1
ATOM 3298 N N . LEU A 1 437 ? 28.912 6.693 -22.569 1.00 90.06 437 LEU A N 1
ATOM 3299 C CA . LEU A 1 437 ? 27.553 6.354 -22.144 1.00 90.06 437 LEU A CA 1
ATOM 3300 C C . LEU A 1 437 ? 26.579 6.539 -23.333 1.00 90.06 437 LEU A C 1
ATOM 3302 O O . LEU A 1 437 ? 26.995 7.009 -24.394 1.00 90.06 437 LEU A O 1
ATOM 3306 N N . PRO A 1 438 ? 25.303 6.125 -23.243 1.00 87.19 438 PRO A N 1
ATOM 3307 C CA . PRO A 1 438 ? 24.377 6.292 -24.361 1.00 87.19 438 PRO A CA 1
ATOM 3308 C C . PRO A 1 438 ? 24.141 7.781 -24.666 1.00 87.19 438 PRO A C 1
ATOM 3310 O O . PRO A 1 438 ? 23.971 8.560 -23.724 1.00 87.19 438 PRO A O 1
ATOM 3313 N N . PRO A 1 439 ? 24.092 8.184 -25.948 1.00 89.00 439 PRO A N 1
ATOM 3314 C CA . PRO A 1 439 ? 23.848 9.572 -26.321 1.00 89.00 439 PRO A CA 1
ATOM 3315 C C . PRO A 1 439 ? 22.435 10.001 -25.922 1.00 89.00 439 PRO A C 1
ATOM 3317 O O . PRO A 1 439 ? 21.487 9.212 -26.007 1.00 89.00 439 PRO A O 1
ATOM 3320 N N . ILE A 1 440 ? 22.311 11.255 -25.497 1.00 86.19 440 ILE A N 1
ATOM 3321 C CA . ILE A 1 440 ? 21.056 11.865 -25.051 1.00 86.19 440 ILE A CA 1
ATOM 3322 C C . ILE A 1 440 ? 20.167 12.115 -26.288 1.00 86.19 440 ILE A C 1
ATOM 3324 O O . ILE A 1 440 ? 20.631 12.775 -27.223 1.00 86.19 440 ILE A O 1
ATOM 3328 N N . PRO A 1 441 ? 18.916 11.607 -26.328 1.00 83.69 441 PRO A N 1
ATOM 3329 C CA . PRO A 1 441 ? 17.964 11.875 -27.408 1.00 83.69 441 PRO A CA 1
ATOM 3330 C C . PRO A 1 441 ? 17.744 13.373 -27.652 1.00 83.69 441 PRO A C 1
ATOM 3332 O O . PRO A 1 441 ? 17.880 14.187 -26.739 1.00 83.69 441 PRO A O 1
ATOM 3335 N N . ALA A 1 442 ? 17.388 13.748 -28.882 1.00 81.50 442 ALA A N 1
ATOM 3336 C CA . ALA A 1 442 ? 17.220 15.152 -29.273 1.00 81.50 442 ALA A CA 1
ATOM 3337 C C . ALA A 1 442 ? 16.041 15.837 -28.553 1.00 81.50 442 ALA A C 1
ATOM 3339 O O . ALA A 1 442 ? 16.014 17.058 -28.410 1.00 81.50 442 ALA A O 1
ATOM 3340 N N . GLU A 1 443 ? 15.094 15.031 -28.077 1.00 79.56 443 GLU A N 1
ATOM 3341 C CA . GLU A 1 443 ? 13.915 15.398 -27.298 1.00 79.56 443 GLU A CA 1
ATOM 3342 C C . GLU A 1 443 ? 14.274 15.817 -25.860 1.00 79.56 443 GLU A C 1
ATOM 3344 O O . GLU A 1 443 ? 13.481 16.479 -25.190 1.00 79.56 443 GLU A O 1
ATOM 3349 N N . LEU A 1 444 ? 15.471 15.456 -25.381 1.00 73.00 444 LEU A N 1
ATOM 3350 C CA . LEU A 1 444 ? 15.959 15.784 -24.046 1.00 73.00 444 LEU A CA 1
ATOM 3351 C C . LEU A 1 444 ? 16.948 16.955 -24.079 1.00 73.00 444 LEU A C 1
ATOM 3353 O O . LEU A 1 444 ? 17.842 17.062 -24.926 1.00 73.00 444 LEU A O 1
ATOM 3357 N N . LYS A 1 445 ? 16.850 17.819 -23.066 1.00 79.12 445 LYS A N 1
ATOM 3358 C CA . LYS A 1 445 ? 17.883 18.826 -22.786 1.00 79.12 445 LYS A CA 1
ATOM 3359 C C . LYS A 1 445 ? 19.213 18.115 -22.501 1.00 79.12 445 LYS A C 1
ATOM 3361 O O . LYS A 1 445 ? 19.219 17.028 -21.934 1.00 79.12 445 LYS A O 1
ATOM 3366 N N . ALA A 1 446 ? 20.330 18.733 -22.881 1.00 82.81 446 ALA A N 1
ATOM 3367 C CA . ALA A 1 446 ? 21.659 18.302 -22.445 1.00 82.81 446 ALA A CA 1
ATOM 3368 C C . ALA A 1 446 ? 22.494 19.536 -22.045 1.00 82.81 446 ALA A C 1
ATOM 3370 O O . ALA A 1 446 ? 22.292 20.593 -22.653 1.00 82.81 446 ALA A O 1
ATOM 3371 N N . PRO A 1 447 ? 23.427 19.420 -21.082 1.00 85.56 447 PRO A N 1
ATOM 3372 C CA . PRO A 1 447 ? 23.802 18.192 -20.375 1.00 85.56 447 PRO A CA 1
ATOM 3373 C C . PRO A 1 447 ? 22.697 17.662 -19.451 1.00 85.56 447 PRO A C 1
ATOM 3375 O O . PRO A 1 447 ? 21.838 18.423 -19.009 1.00 85.56 447 PRO A O 1
ATOM 3378 N N . GLN A 1 448 ? 22.708 16.355 -19.198 1.00 80.62 448 GLN A N 1
ATOM 3379 C CA . GLN A 1 448 ? 21.823 15.708 -18.224 1.00 80.62 448 GLN A CA 1
ATOM 3380 C C . GLN A 1 448 ? 22.578 15.483 -16.917 1.00 80.62 448 GLN A C 1
ATOM 3382 O O . GLN A 1 448 ? 23.687 14.947 -16.935 1.00 80.62 448 GLN A O 1
ATOM 3387 N N . GLU A 1 449 ? 21.976 15.876 -15.794 1.00 81.25 449 GLU A N 1
ATOM 3388 C CA . GLU A 1 449 ? 22.469 15.566 -14.452 1.00 81.25 449 GLU A CA 1
ATOM 3389 C C . GLU A 1 449 ? 21.595 14.501 -13.795 1.00 81.25 449 GLU A C 1
ATOM 3391 O O . GLU A 1 449 ? 20.378 14.634 -13.728 1.00 81.25 449 GLU A O 1
ATOM 3396 N N . LEU A 1 450 ? 22.239 13.468 -13.264 1.00 76.31 450 LEU A N 1
ATOM 3397 C CA . LEU A 1 450 ? 21.593 12.304 -12.663 1.00 76.31 450 LEU A CA 1
ATOM 3398 C C . LEU A 1 450 ? 22.349 11.845 -11.422 1.00 76.31 450 LEU A C 1
ATOM 3400 O O . LEU A 1 450 ? 23.576 11.944 -11.360 1.00 76.31 450 LEU A O 1
ATOM 3404 N N . VAL A 1 451 ? 21.612 11.310 -10.449 1.00 69.31 451 VAL A N 1
ATOM 3405 C CA . VAL A 1 451 ? 22.169 10.625 -9.279 1.00 69.31 451 VAL A CA 1
ATOM 3406 C C . VAL A 1 451 ? 21.738 9.166 -9.345 1.00 69.31 451 VAL A C 1
ATOM 3408 O O . VAL A 1 451 ? 20.547 8.876 -9.369 1.00 69.31 451 VAL A O 1
ATOM 3411 N N . VAL A 1 452 ? 22.705 8.252 -9.398 1.00 68.81 452 VAL A N 1
ATOM 3412 C CA . VAL A 1 452 ? 22.464 6.814 -9.570 1.00 68.81 452 VAL A CA 1
ATOM 3413 C C . VAL A 1 452 ? 22.940 6.062 -8.328 1.00 68.81 452 VAL A C 1
ATOM 3415 O O . VAL A 1 452 ? 24.105 6.226 -7.945 1.00 68.81 452 VAL A O 1
ATOM 3418 N N . PRO A 1 453 ? 22.091 5.228 -7.704 1.00 64.25 453 PRO A N 1
ATOM 3419 C CA . PRO A 1 453 ? 22.531 4.290 -6.683 1.00 64.25 453 PRO A CA 1
ATOM 3420 C C . PRO A 1 453 ? 23.322 3.146 -7.332 1.00 64.25 453 PRO A C 1
ATOM 3422 O O . PRO A 1 453 ? 22.870 2.517 -8.286 1.00 64.25 453 PRO A O 1
ATOM 3425 N N . VAL A 1 454 ? 24.514 2.860 -6.809 1.00 73.56 454 VAL A N 1
ATOM 3426 C CA . VAL A 1 454 ? 25.317 1.691 -7.188 1.00 73.56 454 VAL A CA 1
ATOM 3427 C C . VAL A 1 454 ? 25.399 0.760 -5.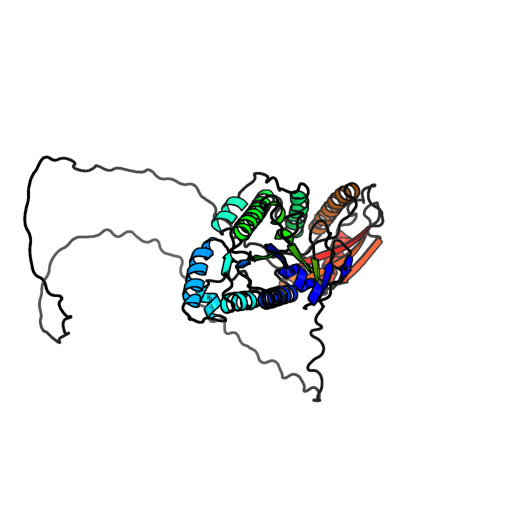986 1.00 73.56 454 VAL A C 1
ATOM 3429 O O . VAL A 1 454 ? 26.065 1.061 -4.993 1.00 73.56 454 VAL A O 1
ATOM 3432 N N . GLU A 1 455 ? 24.691 -0.362 -6.076 1.00 77.31 455 GLU A N 1
ATOM 3433 C CA . GLU A 1 455 ? 24.488 -1.281 -4.958 1.00 77.31 455 GLU A CA 1
ATOM 3434 C C . GLU A 1 455 ? 25.528 -2.404 -4.909 1.00 77.31 455 GLU A C 1
ATOM 3436 O O . GLU A 1 455 ? 25.902 -2.991 -5.933 1.00 77.31 455 GLU A O 1
ATOM 3441 N N . TYR A 1 456 ? 25.947 -2.756 -3.693 1.00 76.44 456 TYR A N 1
ATOM 3442 C CA . TYR A 1 456 ? 26.860 -3.860 -3.419 1.00 76.44 456 TYR A CA 1
ATOM 3443 C C . TYR A 1 456 ? 26.346 -4.687 -2.243 1.00 76.44 456 TYR A C 1
ATOM 3445 O O . TYR A 1 456 ? 26.637 -4.403 -1.082 1.00 76.44 456 TYR A O 1
ATOM 3453 N N . TYR A 1 457 ? 25.608 -5.745 -2.567 1.00 70.25 457 TYR A N 1
ATOM 3454 C CA . TYR A 1 457 ? 25.122 -6.737 -1.614 1.00 70.25 457 TYR A CA 1
ATOM 3455 C C . TYR A 1 457 ? 25.583 -8.134 -2.034 1.00 70.25 457 TYR A C 1
ATOM 3457 O O . TYR A 1 457 ? 25.736 -8.422 -3.226 1.00 70.25 457 TYR A O 1
ATOM 3465 N N . LEU A 1 458 ? 25.859 -8.997 -1.057 1.00 70.19 458 LEU A N 1
ATOM 3466 C CA . LEU A 1 458 ? 26.227 -10.389 -1.307 1.00 70.19 458 LEU A CA 1
ATOM 3467 C C . LEU A 1 458 ? 24.959 -11.247 -1.413 1.00 70.19 458 LEU A C 1
ATOM 3469 O O . LEU A 1 458 ? 24.085 -11.156 -0.554 1.00 70.19 458 LEU A O 1
ATOM 3473 N N . ARG A 1 459 ? 24.886 -12.061 -2.474 1.00 53.16 459 ARG A N 1
ATOM 3474 C CA . ARG A 1 459 ? 23.865 -13.105 -2.662 1.00 53.16 459 ARG A CA 1
ATOM 3475 C C . ARG A 1 459 ? 24.196 -14.344 -1.827 1.00 53.16 459 ARG A C 1
ATOM 3477 O O . ARG A 1 459 ? 25.410 -14.631 -1.695 1.00 53.16 459 ARG A O 1
#

InterPro domains:
  IPR006260 TonB/TolA, C-terminal [TIGR01352] (383-458)
  IPR007314 Haem-binding uptake, Tiki superfamily, ChaN [PF04187] (20-210)
  IPR007314 Haem-binding uptake, Tiki superfamily, ChaN [cd14727] (29-222)
  IPR037682 TonB, C-terminal [PF03544] (382-458)
  IPR037682 TonB, C-terminal [PS52015] (369-459)
  IPR051045 TonB-dependent transporter energy transducer [PTHR33446] (256-458)